Protein AF-0000000083428724 (afdb_homodimer)

Sequence (602 aa):
MYPLFVTLRSEDKIICGLEPEMQWGQGLEGDYFSLVTHVRALIEKGLTNVMLFGVIEEKDACGCMADDWASPVIACTKVLREALPDLMVACDVCMCEYTDNGHCGILRDVDGEQIIDNARTLDRLCSIAIAYAKAGAHMLCPSDMMDNRIGAIRKTLNENSFEHVSIMAYTSKKASVMYAPFRDAVESTFQGDRKRYQHPVGSTSHAALAFERDVQQGADSIIVKPSLFYSDIVASFAAKKTVPVVCYLVSGEYKMIKDYGESTNSLDAVVREAHLSLLRAGASVLITYFTPYILDHCAKWMYPLFVTLRSEDKIICGLEPEMQWGQGLEGDYFSLVTHVRALIEKGLTNVMLFGVIEEKDACGCMADDWASPVIACTKVLREALPDLMVACDVCMCEYTDNGHCGILRDVDGEQIIDNARTLDRLCSIAIAYAKAGAHMLCPSDMMDNRIGAIRKTLNENSFEHVSIMAYTSKKASVMYAPFRDAVESTFQGDRKRYQHPVGSTSHAALAFERDVQQGADSIIVKPSLFYSDIVASFAAKKTVPVVCYLVSGEYKMIKDYGESTNSLDAVVREAHLSLLRAGASVLITYFTPYILDHCAKW

Foldseek 3Di:
DEEAEEEQAQDWADQPLLPPGIHQYCHPVRLSVVVLVVVVVLVVLPAAEYEYDYAYDAAALLLVLLLPCSTRLLSNLLNCCVSPVRHAYEYEQFRQLHHLQSDRAHWDDDPNDTDHDLVRRLVSSLSSLVSNVVSPHQEYEHQFQGPLSLLSNCVSCVVVPNNRRAYEYQLAAEFDPLQVSVCSNNVGNHDDTDPVRHHHPPDLVSSVVSLVSNVVSHHQEYEHPADQVPLVSLLVSQVVVRHAYEHENHSSNSSVLVVVCVVVVNNVPSVVVSVVSNVVSRHPYYYYNCSSVCSVCVVVD/DEEAEEEQAQDWADQPLLPPGIHQYCHPVRLSVVVLVVVVVLVVLPAAEYEYDYAYDAAALLLVLLLPCSTRLLSNLLNCCVSPVRHAYEYEQFRQLHHLQSDRAHWDDDPNDTDHDLVRRLVSSLSSLVSNVVSPHQEYEHQFQGPLSLLSNCVSCVVVPNNRRAYAYQLAAEFDPLQVSVCSNNVGNHDDTDPVRHHHPPDLVSSVVSLVSNVVSHHQEYEHPADQSPLVSLLVSQVVVRHAYEHENHSSNSSVLVVVCVVVVNNVPSVVVSVVSNVVSRHPYYYYNCSSVCSVCVVVD

Nearest PDB structures (foldseek):
  1b4e-assembly1_A  TM=9.460E-01  e=1.664E-28  Escherichia coli
  1i8j-assembly1_A  TM=9.456E-01  e=1.192E-27  Escherichia coli
  1gzg-assembly1_A  TM=9.498E-01  e=6.859E-27  Pseudomonas aeruginosa
  1w5m-assembly1_A  TM=9.481E-01  e=1.645E-26  Pseudomonas aeruginosa PAO1
  2c13-assembly1_A  TM=9.393E-01  e=6.458E-26  Pseudomonas aeruginosa

Secondary structure (DSSP, 8-state):
-EEEEEESSSS-EE-TTSTT-EEE--TTTTS-HHHHHHHHHHHHTT--EEEEEEE-S--BTT-GGGS-TT-HHHHHHHHHHHH-TTSEEEEEE-STTTBSS--SS-EEEETTEEEE-HHHHHHHHHHHHHHHHHHT-SEEEE-S--TTHHHHHHHHHHHTT-TTSEEEEEEEEB--GGGHHHHHHTT----S--TTTSBPTT-SHHHHHHHHHHHHTT-SEEEEES-GGGHHHHHHHHTT-SS-EEEEE-HHHHHHHHHHHHHTT-HHHHHHHHHHHHHHHT-SEEEETTHHHHHHHGGG-/-EEEEEESSSS-EE-TTSTT-EEE--TTTTS-HHHHHHHHHHHHTT--EEEEEEE-S--BTT-GGGS-TT-HHHHHHHHHHHH-TTSEEEEEE-STTTBSS--SS-EEEETTEEEE-HHHHHHHHHHHHHHHHHHT-SEEEE-S--TTHHHHHHHHHHHTT-TTSEEEEEEEEB--GGGHHHHHHTT----S--TTTSBPTT-SHHHHHHHHHHHHTT-SEEEEES-GGGHHHHHHHHTT-SS-EEEEE-HHHHHHHHHHHHHTT-HHHHHHHHHHHHHHHT-SEEEETTHHHHHHHGGG-

Radius of gyration: 26.53 Å; Cα contacts (8 Å, |Δi|>4): 1318; chains: 2; bounding box: 59×79×64 Å

Structure (mmCIF, N/CA/C/O backbone):
data_AF-0000000083428724-model_v1
#
loop_
_entity.id
_entity.type
_entity.pdbx_description
1 polymer 'Delta-aminolevulinic acid dehydratase'
#
loop_
_atom_site.group_PDB
_atom_site.id
_atom_site.type_symbol
_atom_site.label_atom_id
_atom_site.label_alt_id
_atom_site.label_comp_id
_atom_site.label_asym_id
_atom_site.label_entity_id
_atom_site.label_seq_id
_atom_site.pdbx_PDB_ins_code
_atom_site.Cartn_x
_atom_site.Cartn_y
_atom_site.Cartn_z
_atom_site.occupancy
_atom_site.B_iso_or_equiv
_atom_site.auth_seq_id
_atom_site.auth_comp_id
_atom_site.auth_asym_id
_atom_site.auth_atom_id
_atom_site.pdbx_PDB_model_num
ATOM 1 N N . MET A 1 1 ? 11.93 -12.844 -8.086 1 98.25 1 MET A N 1
ATOM 2 C CA . MET A 1 1 ? 11.25 -13.828 -8.914 1 98.25 1 MET A CA 1
ATOM 3 C C . MET A 1 1 ? 10.367 -13.148 -9.953 1 98.25 1 MET A C 1
ATOM 5 O O . MET A 1 1 ? 9.586 -12.258 -9.617 1 98.25 1 MET A O 1
ATOM 9 N N . TYR A 1 2 ? 10.602 -13.539 -11.156 1 98.81 2 TYR A N 1
ATOM 10 C CA . TYR A 1 2 ? 9.922 -12.914 -12.289 1 98.81 2 TYR A CA 1
ATOM 11 C C . TYR A 1 2 ? 8.727 -13.75 -12.734 1 98.81 2 TYR A C 1
ATOM 13 O O . TYR A 1 2 ? 8.891 -14.875 -13.211 1 98.81 2 TYR A O 1
ATOM 21 N N . PRO A 1 3 ? 7.492 -13.211 -12.609 1 98.62 3 PRO A N 1
ATOM 22 C CA . PRO A 1 3 ? 6.332 -13.93 -13.141 1 98.62 3 PRO A CA 1
ATOM 23 C C . PRO A 1 3 ? 6.25 -13.883 -14.664 1 98.62 3 PRO A C 1
ATOM 25 O O . PRO A 1 3 ? 6.41 -12.812 -15.258 1 98.62 3 PRO A O 1
ATOM 28 N N . LEU A 1 4 ? 5.953 -15.008 -15.234 1 98.75 4 LEU A N 1
ATOM 29 C CA . LEU A 1 4 ? 5.91 -15.109 -16.688 1 98.75 4 LEU A CA 1
ATOM 30 C C . LEU A 1 4 ? 4.645 -15.82 -17.141 1 98.75 4 LEU A C 1
ATOM 32 O O . LEU A 1 4 ? 4.254 -16.844 -16.578 1 98.75 4 LEU A O 1
ATOM 36 N N . PHE A 1 5 ? 4.043 -15.273 -18.203 1 98.69 5 PHE A N 1
ATOM 37 C CA . PHE A 1 5 ? 2.881 -15.891 -18.844 1 98.69 5 PHE A CA 1
ATOM 38 C C . PHE A 1 5 ? 3.285 -16.641 -20.094 1 98.69 5 PHE A C 1
ATOM 40 O O . PHE A 1 5 ? 3.871 -16.062 -21.016 1 98.69 5 PHE A O 1
ATOM 47 N N . VAL A 1 6 ? 2.916 -17.891 -20.109 1 98.69 6 VAL A N 1
ATOM 48 C CA . VAL A 1 6 ? 3.346 -18.688 -21.25 1 98.69 6 VAL A CA 1
ATOM 49 C C . VAL A 1 6 ? 2.131 -19.328 -21.938 1 98.69 6 VAL A C 1
ATOM 51 O O . VAL A 1 6 ? 1.173 -19.719 -21.266 1 98.69 6 VAL A O 1
ATOM 54 N N . THR A 1 7 ? 2.172 -19.422 -23.234 1 98.12 7 THR A N 1
ATOM 55 C CA . THR A 1 7 ? 1.042 -19.922 -24 1 98.12 7 THR A CA 1
ATOM 56 C C . THR A 1 7 ? 1.517 -20.891 -25.094 1 98.12 7 THR A C 1
ATOM 58 O O . THR A 1 7 ? 2.719 -21.031 -25.328 1 98.12 7 THR A O 1
ATOM 61 N N . LEU A 1 8 ? 0.558 -21.594 -25.688 1 96.25 8 LEU A N 1
ATOM 62 C CA . LEU A 1 8 ? 0.852 -22.531 -26.766 1 96.25 8 LEU A CA 1
ATOM 63 C C . LEU A 1 8 ? 0.781 -21.844 -28.109 1 96.25 8 LEU A C 1
ATOM 65 O O . LEU A 1 8 ? 1.154 -22.422 -29.141 1 96.25 8 LEU A O 1
ATOM 69 N N . ARG A 1 9 ? 0.386 -20.562 -28.062 1 96.88 9 ARG A N 1
ATOM 70 C CA . ARG A 1 9 ? 0.375 -19.812 -29.312 1 96.88 9 ARG A CA 1
ATOM 71 C C . ARG A 1 9 ? 1.792 -19.609 -29.844 1 96.88 9 ARG A C 1
ATOM 73 O O . ARG A 1 9 ? 2.752 -19.609 -29.078 1 96.88 9 ARG A O 1
ATOM 80 N N . SER A 1 10 ? 1.843 -19.469 -31.156 1 97 10 SER A N 1
ATOM 81 C CA . SER A 1 10 ? 3.164 -19.328 -31.766 1 97 10 SER A CA 1
ATOM 82 C C . SER A 1 10 ? 3.742 -17.938 -31.484 1 97 10 SER A C 1
ATOM 84 O O . SER A 1 10 ? 4.953 -17.797 -31.312 1 97 10 SER A O 1
ATOM 86 N N . GLU A 1 11 ? 2.934 -16.969 -31.391 1 97.31 11 GLU A N 1
ATOM 87 C CA . GLU A 1 11 ? 3.398 -15.594 -31.297 1 97.31 11 GLU A CA 1
ATOM 88 C C . GLU A 1 11 ? 3.27 -15.062 -29.875 1 97.31 11 GLU A C 1
ATOM 90 O O . GLU A 1 11 ? 2.375 -15.469 -29.141 1 97.31 11 GLU A O 1
ATOM 95 N N . ASP A 1 12 ? 4.195 -14.18 -29.578 1 97.81 12 ASP A N 1
ATOM 96 C CA . ASP A 1 12 ? 4.055 -13.398 -28.344 1 97.81 12 ASP A CA 1
ATOM 97 C C . ASP A 1 12 ? 2.885 -12.422 -28.453 1 97.81 12 ASP A C 1
ATOM 99 O O . ASP A 1 12 ? 2.533 -11.984 -29.547 1 97.81 12 ASP A O 1
ATOM 103 N N . LYS A 1 13 ? 2.262 -12.172 -27.375 1 97.25 13 LYS A N 1
ATOM 104 C CA . LYS A 1 13 ? 1.16 -11.211 -27.328 1 97.25 13 LYS A CA 1
ATOM 105 C C . LYS A 1 13 ? 1.319 -10.242 -26.172 1 97.25 13 LYS A C 1
ATOM 107 O O . LYS A 1 13 ? 1.55 -10.664 -25.031 1 97.25 13 LYS A O 1
ATOM 112 N N . ILE A 1 14 ? 1.17 -8.984 -26.422 1 95.19 14 ILE A N 1
ATOM 113 C CA . ILE A 1 14 ? 1.248 -7.953 -25.391 1 95.19 14 ILE A CA 1
ATOM 114 C C . ILE A 1 14 ? 0.062 -8.086 -24.438 1 95.19 14 ILE A C 1
ATOM 116 O O . ILE A 1 14 ? -1.062 -8.352 -24.875 1 95.19 14 ILE A O 1
ATOM 120 N N . ILE A 1 15 ? 0.361 -7.965 -23.141 1 95.38 15 ILE A N 1
ATOM 121 C CA . ILE A 1 15 ? -0.711 -7.906 -22.156 1 95.38 15 ILE A CA 1
ATOM 122 C C . ILE A 1 15 ? -1.089 -6.449 -21.891 1 95.38 15 ILE A C 1
ATOM 124 O O . ILE A 1 15 ? -0.363 -5.727 -21.203 1 95.38 15 ILE A O 1
ATOM 128 N N . CYS A 1 16 ? -2.215 -6.066 -22.344 1 90 16 CYS A N 1
ATOM 129 C CA . CYS A 1 16 ? -2.641 -4.676 -22.219 1 90 16 CYS A CA 1
ATOM 130 C C . CYS A 1 16 ? -2.744 -4.273 -20.75 1 90 16 CYS A C 1
ATOM 132 O O . CYS A 1 16 ? -3.379 -4.969 -19.953 1 90 16 CYS A O 1
ATOM 134 N N . GLY A 1 17 ? -2.039 -3.203 -20.391 1 87.38 17 GLY A N 1
ATOM 135 C CA . GLY A 1 17 ? -2.104 -2.699 -19.031 1 87.38 17 GLY A CA 1
ATOM 136 C C . GLY A 1 17 ? -0.962 -3.188 -18.156 1 87.38 17 GLY A C 1
ATOM 137 O O . GLY A 1 17 ? -0.739 -2.66 -17.062 1 87.38 17 GLY A O 1
ATOM 138 N N . LEU A 1 18 ? -0.282 -4.176 -18.688 1 93.38 18 LEU A N 1
ATOM 139 C CA . LEU A 1 18 ? 0.855 -4.703 -17.938 1 93.38 18 LEU A CA 1
ATOM 140 C C . LEU A 1 18 ? 2.137 -4.598 -18.75 1 93.38 18 LEU A C 1
ATOM 142 O O . LEU A 1 18 ? 3.105 -5.316 -18.5 1 93.38 18 LEU A O 1
ATOM 146 N N . GLU A 1 19 ? 2.068 -3.686 -19.688 1 92.75 19 GLU A N 1
ATOM 147 C CA . GLU A 1 19 ? 3.271 -3.5 -20.484 1 92.75 19 GLU A CA 1
ATOM 148 C C . GLU A 1 19 ? 4.484 -3.203 -19.609 1 92.75 19 GLU A C 1
ATOM 150 O O . GLU A 1 19 ? 4.391 -2.436 -18.656 1 92.75 19 GLU A O 1
ATOM 155 N N . PRO A 1 20 ? 5.543 -3.859 -19.953 1 94.5 20 PRO A N 1
ATOM 156 C CA . PRO A 1 20 ? 5.914 -4.57 -21.188 1 94.5 20 PRO A CA 1
ATOM 157 C C . PRO A 1 20 ? 5.691 -6.078 -21.078 1 94.5 20 PRO A C 1
ATOM 159 O O . PRO A 1 20 ? 6.191 -6.84 -21.906 1 94.5 20 PRO A O 1
ATOM 162 N N . GLU A 1 21 ? 4.953 -6.551 -20.094 1 95.75 21 GLU A N 1
ATOM 163 C CA . GLU A 1 21 ? 4.711 -7.98 -19.922 1 95.75 21 GLU A CA 1
ATOM 164 C C . GLU A 1 21 ? 3.994 -8.57 -21.125 1 95.75 21 GLU A C 1
ATOM 166 O O . GLU A 1 21 ? 3.199 -7.887 -21.781 1 95.75 21 GLU A O 1
ATOM 171 N N . MET A 1 22 ? 4.312 -9.859 -21.422 1 96.38 22 MET A N 1
ATOM 172 C CA . MET A 1 22 ? 3.787 -10.555 -22.578 1 96.38 22 MET A CA 1
ATOM 173 C C . MET A 1 22 ? 3.285 -11.945 -22.203 1 96.38 22 MET A C 1
ATOM 175 O O . MET A 1 22 ? 3.711 -12.508 -21.203 1 96.38 22 MET A O 1
ATOM 179 N N . GLN A 1 23 ? 2.344 -12.344 -23 1 98.25 23 GLN A N 1
ATOM 180 C CA . GLN A 1 23 ? 2.176 -13.789 -23.125 1 98.25 23 GLN A CA 1
ATOM 181 C C . GLN A 1 23 ? 3.205 -14.375 -24.094 1 98.25 23 GLN A C 1
ATOM 183 O O . GLN A 1 23 ? 3.158 -14.117 -25.297 1 98.25 23 GLN A O 1
ATOM 188 N N . TRP A 1 24 ? 4.055 -15.141 -23.547 1 98.56 24 TRP A N 1
ATOM 189 C CA . TRP A 1 24 ? 5.156 -15.648 -24.344 1 98.56 24 TRP A CA 1
ATOM 190 C C . TRP A 1 24 ? 4.723 -16.875 -25.156 1 98.56 24 TRP A C 1
ATOM 192 O O . TRP A 1 24 ? 4.297 -17.875 -24.578 1 98.56 24 TRP A O 1
ATOM 202 N N . GLY A 1 25 ? 4.93 -16.797 -26.422 1 98.25 25 GLY A N 1
ATOM 203 C CA . GLY A 1 25 ? 4.539 -17.875 -27.312 1 98.25 25 GLY A CA 1
ATOM 204 C C . GLY A 1 25 ? 5.605 -18.938 -27.469 1 98.25 25 GLY A C 1
ATOM 205 O O . GLY A 1 25 ? 6.797 -18.656 -27.328 1 98.25 25 GLY A O 1
ATOM 206 N N . GLN A 1 26 ? 5.176 -20.094 -27.828 1 97.5 26 GLN A N 1
ATOM 207 C CA . GLN A 1 26 ? 6.105 -21.219 -27.938 1 97.5 26 GLN A CA 1
ATOM 208 C C . GLN A 1 26 ? 6.906 -21.156 -29.234 1 97.5 26 GLN A C 1
ATOM 210 O O . GLN A 1 26 ? 7.898 -21.859 -29.406 1 97.5 26 GLN A O 1
ATOM 215 N N . GLY A 1 27 ? 6.562 -20.25 -30.141 1 96.19 27 GLY A N 1
ATOM 216 C CA . GLY A 1 27 ? 7.215 -20.188 -31.438 1 96.19 27 GLY A CA 1
ATOM 217 C C . GLY A 1 27 ? 6.805 -21.328 -32.344 1 96.19 27 GLY A C 1
ATOM 218 O O . GLY A 1 27 ? 5.984 -22.172 -31.984 1 96.19 27 GLY A O 1
ATOM 219 N N . LEU A 1 28 ? 7.422 -21.328 -33.531 1 94.69 28 LEU A N 1
ATOM 220 C CA . LEU A 1 28 ? 7.109 -22.344 -34.531 1 94.69 28 LEU A CA 1
ATOM 221 C C . LEU A 1 28 ? 7.754 -23.688 -34.156 1 94.69 28 LEU A C 1
ATOM 223 O O . LEU A 1 28 ? 7.215 -24.75 -34.469 1 94.69 28 LEU A O 1
ATOM 227 N N . GLU A 1 29 ? 8.812 -23.641 -33.406 1 95.12 29 GLU A N 1
ATOM 228 C CA . GLU A 1 29 ? 9.586 -24.844 -33.125 1 95.12 29 GLU A CA 1
ATOM 229 C C . GLU A 1 29 ? 9.289 -25.344 -31.703 1 95.12 29 GLU A C 1
ATOM 231 O O . GLU A 1 29 ? 9.812 -26.375 -31.281 1 95.12 29 GLU A O 1
ATOM 236 N N . GLY A 1 30 ? 8.516 -24.641 -30.953 1 96.19 30 GLY A N 1
ATOM 237 C CA . GLY A 1 30 ? 8.156 -25.062 -29.609 1 96.19 30 GLY A CA 1
ATOM 238 C C . GLY A 1 30 ? 9.273 -24.828 -28.609 1 96.19 30 GLY A C 1
ATOM 239 O O . GLY A 1 30 ? 9.32 -25.484 -27.562 1 96.19 30 GLY A O 1
ATOM 240 N N . ASP A 1 31 ? 10.141 -23.891 -28.859 1 97.5 31 ASP A N 1
ATOM 241 C CA . ASP A 1 31 ? 11.328 -23.719 -28.031 1 97.5 31 ASP A CA 1
ATOM 242 C C . ASP A 1 31 ? 11.234 -22.438 -27.203 1 97.5 31 ASP A C 1
ATOM 244 O O . ASP A 1 31 ? 12.172 -22.094 -26.469 1 97.5 31 ASP A O 1
ATOM 248 N N . TYR A 1 32 ? 10.078 -21.766 -27.312 1 98.44 32 TYR A N 1
ATOM 249 C CA . TYR A 1 32 ? 9.906 -20.516 -26.578 1 98.44 32 TYR A CA 1
ATOM 250 C C . TYR A 1 32 ? 11.117 -19.609 -26.766 1 98.44 32 TYR A C 1
ATOM 252 O O . TYR A 1 32 ? 11.633 -19.047 -25.797 1 98.44 32 TYR A O 1
ATOM 260 N N . PHE A 1 33 ? 11.523 -19.438 -27.953 1 98.44 33 PHE A N 1
ATOM 261 C CA . PHE A 1 33 ? 12.781 -18.766 -28.281 1 98.44 33 PHE A CA 1
ATOM 262 C C . PHE A 1 33 ? 12.797 -17.344 -27.734 1 98.44 33 PHE A C 1
ATOM 264 O O . PHE A 1 33 ? 13.789 -16.922 -27.125 1 98.44 33 PHE A O 1
ATOM 271 N N . SER A 1 34 ? 11.766 -16.562 -27.953 1 98.31 34 SER A N 1
ATOM 272 C CA . SER A 1 34 ? 11.727 -15.188 -27.5 1 98.31 34 SER A CA 1
ATOM 273 C C . SER A 1 34 ? 11.82 -15.102 -25.984 1 98.31 34 SER A C 1
ATOM 275 O O . SER A 1 34 ? 12.523 -14.242 -25.438 1 98.31 34 SER A O 1
ATOM 277 N N . LEU A 1 35 ? 11.117 -15.992 -25.281 1 98.75 35 LEU A N 1
ATOM 278 C CA . LEU A 1 35 ? 11.156 -16.016 -23.828 1 98.75 35 LEU A CA 1
ATOM 279 C C . LEU A 1 35 ? 12.547 -16.391 -23.328 1 98.75 35 LEU A C 1
ATOM 281 O O . LEU A 1 35 ? 13.086 -15.742 -22.438 1 98.75 35 LEU A O 1
ATOM 285 N N . VAL A 1 36 ? 13.117 -17.438 -23.891 1 98.81 36 VAL A N 1
ATOM 286 C CA . VAL A 1 36 ? 14.438 -17.891 -23.484 1 98.81 36 VAL A CA 1
ATOM 287 C C . VAL A 1 36 ? 15.461 -16.781 -23.656 1 98.81 36 VAL A C 1
ATOM 289 O O . VAL A 1 36 ? 16.297 -16.547 -22.781 1 98.81 36 VAL A O 1
ATOM 292 N N . THR A 1 37 ? 15.383 -16.078 -24.781 1 98.69 37 THR A N 1
ATOM 293 C CA . THR A 1 37 ? 16.281 -14.969 -25.062 1 98.69 37 THR A CA 1
ATOM 294 C C . THR A 1 37 ? 16.125 -13.867 -24.016 1 98.69 37 THR A C 1
ATOM 296 O O . THR A 1 37 ? 17.109 -13.352 -23.5 1 98.69 37 THR A O 1
ATOM 299 N N . HIS A 1 38 ? 14.93 -13.578 -23.703 1 98.62 38 HIS A N 1
ATOM 300 C CA . HIS A 1 38 ? 14.617 -12.523 -22.734 1 98.62 38 HIS A CA 1
ATOM 301 C C . HIS A 1 38 ? 15.125 -12.883 -21.344 1 98.62 38 HIS A C 1
ATOM 303 O O . HIS A 1 38 ? 15.789 -12.07 -20.703 1 98.62 38 HIS A O 1
ATOM 309 N N . VAL A 1 39 ? 14.859 -14.07 -20.906 1 98.81 39 VAL A N 1
ATOM 310 C CA . VAL A 1 39 ? 15.227 -14.516 -19.562 1 98.81 39 VAL A CA 1
ATOM 311 C C . VAL A 1 39 ? 16.75 -14.641 -19.453 1 98.81 39 VAL A C 1
ATOM 313 O O . VAL A 1 39 ? 17.328 -14.305 -18.422 1 98.81 39 VAL A O 1
ATOM 316 N N . ARG A 1 40 ? 17.375 -15.133 -20.531 1 98.69 40 ARG A N 1
ATOM 317 C CA . ARG A 1 40 ? 18.844 -15.227 -20.531 1 98.69 40 ARG A CA 1
ATOM 318 C C . ARG A 1 40 ? 19.469 -13.867 -20.281 1 98.69 40 ARG A C 1
ATOM 320 O O . ARG A 1 40 ? 20.422 -13.758 -19.516 1 98.69 40 ARG A O 1
ATOM 327 N N . ALA A 1 41 ? 18.969 -12.875 -20.953 1 98.38 41 ALA A N 1
ATOM 328 C CA . ALA A 1 41 ? 19.484 -11.523 -20.766 1 98.38 41 ALA A CA 1
ATOM 329 C C . ALA A 1 41 ? 19.297 -11.062 -19.328 1 98.38 41 ALA A C 1
ATOM 331 O O . ALA A 1 41 ? 20.156 -10.367 -18.766 1 98.38 41 ALA A O 1
ATOM 332 N N . LEU A 1 42 ? 18.219 -11.406 -18.703 1 98.5 42 LEU A N 1
ATOM 333 C CA . LEU A 1 42 ? 17.938 -11 -17.328 1 98.5 42 LEU A CA 1
ATOM 334 C C . LEU A 1 42 ? 18.797 -11.766 -16.328 1 98.5 42 LEU A C 1
ATOM 336 O O . LEU A 1 42 ? 19.172 -11.234 -15.281 1 98.5 42 LEU A O 1
ATOM 340 N N . ILE A 1 43 ? 19.109 -13.031 -16.656 1 98.5 43 ILE A N 1
ATOM 341 C CA . ILE A 1 43 ? 20.016 -13.82 -15.82 1 98.5 43 ILE A CA 1
ATOM 342 C C . ILE A 1 43 ? 21.359 -13.117 -15.727 1 98.5 43 ILE A C 1
ATOM 344 O O . ILE A 1 43 ? 21.969 -13.055 -14.648 1 98.5 43 ILE A O 1
ATOM 348 N N . GLU A 1 44 ? 21.797 -12.531 -16.828 1 97.62 44 GLU A N 1
ATOM 349 C CA . GLU A 1 44 ? 23.062 -11.797 -16.828 1 97.62 44 GLU A CA 1
ATOM 350 C C . GLU A 1 44 ? 23 -10.586 -15.906 1 97.62 44 GLU A C 1
ATOM 352 O O . GLU A 1 44 ? 24.031 -10.133 -15.398 1 97.62 44 GLU A O 1
ATOM 357 N N . LYS A 1 45 ? 21.812 -10.172 -15.68 1 97.31 45 LYS A N 1
ATOM 358 C CA . LYS A 1 45 ? 21.625 -9.008 -14.82 1 97.31 45 LYS A CA 1
ATOM 359 C C . LYS A 1 45 ? 21.344 -9.422 -13.383 1 97.31 45 LYS A C 1
ATOM 361 O O . LYS A 1 45 ? 21.172 -8.57 -12.5 1 97.31 45 LYS A O 1
ATOM 366 N N . GLY A 1 46 ? 21.156 -10.75 -13.141 1 97.06 46 GLY A N 1
ATOM 367 C CA . GLY A 1 46 ? 21.047 -11.203 -11.766 1 97.06 46 GLY A CA 1
ATOM 368 C C . GLY A 1 46 ? 19.781 -11.977 -11.484 1 97.06 46 GLY A C 1
ATOM 369 O O . GLY A 1 46 ? 19.547 -12.406 -10.352 1 97.06 46 GLY A O 1
ATOM 370 N N . LEU A 1 47 ? 18.938 -12.188 -12.516 1 98.25 47 LEU A N 1
ATOM 371 C CA . LEU A 1 47 ? 17.734 -12.984 -12.312 1 98.25 47 LEU A CA 1
ATOM 372 C C . LEU A 1 47 ? 18.094 -14.422 -11.969 1 98.25 47 LEU A C 1
ATOM 374 O O . LEU A 1 47 ? 18.938 -15.039 -12.633 1 98.25 47 LEU A O 1
ATOM 378 N N . THR A 1 48 ? 17.375 -14.953 -10.93 1 97.56 48 THR A N 1
ATOM 379 C CA . THR A 1 48 ? 17.719 -16.312 -10.516 1 97.56 48 THR A CA 1
ATOM 380 C C . THR A 1 48 ? 16.5 -17.219 -10.539 1 97.56 48 THR A C 1
ATOM 382 O O . THR A 1 48 ? 16.625 -18.438 -10.5 1 97.56 48 THR A O 1
ATOM 385 N N . ASN A 1 49 ? 15.305 -16.656 -10.547 1 97.75 49 ASN A N 1
ATOM 386 C CA . ASN A 1 49 ? 14.07 -17.438 -10.414 1 97.75 49 ASN A CA 1
ATOM 387 C C . ASN A 1 49 ? 12.945 -16.844 -11.25 1 97.75 49 ASN A C 1
ATOM 389 O O . ASN A 1 49 ? 12.82 -15.625 -11.367 1 97.75 49 ASN A O 1
ATOM 393 N N . VAL A 1 50 ? 12.148 -17.75 -11.805 1 98.88 50 VAL A N 1
ATOM 394 C CA . VAL A 1 50 ? 10.93 -17.328 -12.5 1 98.88 50 VAL A CA 1
ATOM 395 C C . VAL A 1 50 ? 9.742 -18.141 -11.984 1 98.88 50 VAL A C 1
ATOM 397 O O . VAL A 1 50 ? 9.922 -19.203 -11.367 1 98.88 50 VAL A O 1
ATOM 400 N N . MET A 1 51 ? 8.586 -17.625 -12.203 1 98.88 51 MET A N 1
ATOM 401 C CA . MET A 1 51 ? 7.332 -18.344 -11.93 1 98.88 51 MET A CA 1
ATOM 402 C C . MET A 1 51 ? 6.441 -18.359 -13.164 1 98.88 51 MET A C 1
ATOM 404 O O . MET A 1 51 ? 6.133 -17.312 -13.734 1 98.88 51 MET A O 1
ATOM 408 N N . LEU A 1 52 ? 6.027 -19.5 -13.539 1 98.81 52 LEU A N 1
ATOM 409 C CA . LEU A 1 52 ? 5.289 -19.641 -14.781 1 98.81 52 LEU A CA 1
ATOM 410 C C . LEU A 1 52 ? 3.787 -19.719 -14.523 1 98.81 52 LEU A C 1
ATOM 412 O O . LEU A 1 52 ? 3.346 -20.438 -13.617 1 98.81 52 LEU A O 1
ATOM 416 N N . PHE A 1 53 ? 3.07 -19 -15.32 1 98.56 53 PHE A N 1
ATOM 417 C CA . PHE A 1 53 ? 1.616 -19.047 -15.414 1 98.56 53 PHE A CA 1
ATOM 418 C C . PHE A 1 53 ? 1.172 -19.453 -16.812 1 98.56 53 PHE A C 1
ATOM 420 O O . PHE A 1 53 ? 1.671 -18.922 -17.812 1 98.56 53 PHE A O 1
ATOM 427 N N . GLY A 1 54 ? 0.217 -20.312 -16.891 1 97.81 54 GLY A N 1
ATOM 428 C CA . GLY A 1 54 ? -0.265 -20.75 -18.188 1 97.81 54 GLY A CA 1
ATOM 429 C C . GLY A 1 54 ? -1.417 -19.922 -18.719 1 97.81 54 GLY A C 1
ATOM 430 O O . GLY A 1 54 ? -2.285 -19.5 -17.953 1 97.81 54 GLY A O 1
ATOM 431 N N . VAL A 1 55 ? -1.394 -19.703 -19.969 1 97.25 55 VAL A N 1
ATOM 432 C CA . VAL A 1 55 ? -2.494 -19.078 -20.703 1 97.25 55 VAL A CA 1
ATOM 433 C C . VAL A 1 55 ? -2.988 -20.016 -21.797 1 97.25 55 VAL A C 1
ATOM 435 O O . VAL A 1 55 ? -2.232 -20.359 -22.703 1 97.25 55 VAL A O 1
ATOM 438 N N . ILE A 1 56 ? -4.215 -20.391 -21.688 1 96.38 56 ILE A N 1
ATOM 439 C CA . ILE A 1 56 ? -4.715 -21.344 -22.672 1 96.38 56 ILE A CA 1
ATOM 440 C C . ILE A 1 56 ? -6.066 -20.875 -23.203 1 96.38 56 ILE A C 1
ATOM 442 O O . ILE A 1 56 ? -6.742 -20.047 -22.562 1 96.38 56 ILE A O 1
ATOM 446 N N . GLU A 1 57 ? -6.469 -21.422 -24.312 1 91.94 57 GLU A N 1
ATOM 447 C CA . GLU A 1 57 ? -7.758 -21.094 -24.922 1 91.94 57 GLU A CA 1
ATOM 448 C C . GLU A 1 57 ? -8.82 -22.125 -24.531 1 91.94 57 GLU A C 1
ATOM 450 O O . GLU A 1 57 ? -9.945 -21.75 -24.188 1 91.94 57 GLU A O 1
ATOM 455 N N . GLU A 1 58 ? -8.461 -23.359 -24.562 1 91.69 58 GLU A N 1
ATOM 456 C CA . GLU A 1 58 ? -9.422 -24.422 -24.297 1 91.69 58 GLU A CA 1
ATOM 457 C C . GLU A 1 58 ? -9.547 -24.688 -22.797 1 91.69 58 GLU A C 1
ATOM 459 O O . GLU A 1 58 ? -8.695 -25.359 -22.203 1 91.69 58 GLU A O 1
ATOM 464 N N . LYS A 1 59 ? -10.648 -24.25 -22.25 1 95.44 59 LYS A N 1
ATOM 465 C CA . LYS A 1 59 ? -10.922 -24.406 -20.828 1 95.44 59 LYS A CA 1
ATOM 466 C C . LYS A 1 59 ? -12.125 -25.312 -20.594 1 95.44 59 LYS A C 1
ATOM 468 O O . LYS A 1 59 ? -13.008 -25.406 -21.438 1 95.44 59 LYS A O 1
ATOM 473 N N . ASP A 1 60 ? -12.078 -26.031 -19.5 1 96.25 60 ASP A N 1
ATOM 474 C CA . ASP A 1 60 ? -13.203 -26.891 -19.141 1 96.25 60 ASP A CA 1
ATOM 475 C C . ASP A 1 60 ? -13.43 -26.891 -17.625 1 96.25 60 ASP A C 1
ATOM 477 O O . ASP A 1 60 ? -12.688 -26.25 -16.875 1 96.25 60 ASP A O 1
ATOM 481 N N . ALA A 1 61 ? -14.383 -27.609 -17.156 1 94.62 61 ALA A N 1
ATOM 482 C CA . ALA A 1 61 ? -14.836 -27.531 -15.766 1 94.62 61 ALA A CA 1
ATOM 483 C C . ALA A 1 61 ? -13.797 -28.125 -14.82 1 94.62 61 ALA A C 1
ATOM 485 O O . ALA A 1 61 ? -13.727 -27.734 -13.648 1 94.62 61 ALA A O 1
ATOM 486 N N . CYS A 1 62 ? -12.945 -28.953 -15.328 1 95.25 62 CYS A N 1
ATOM 487 C CA . CYS A 1 62 ? -11.984 -29.641 -14.461 1 95.25 62 CYS A CA 1
ATOM 488 C C . CYS A 1 62 ? -10.578 -29.078 -14.664 1 95.25 62 CYS A C 1
ATOM 490 O O . CYS A 1 62 ? -9.641 -29.5 -13.992 1 95.25 62 CYS A O 1
ATOM 492 N N . GLY A 1 63 ? -10.453 -28.141 -15.57 1 96.38 63 GLY A N 1
ATOM 493 C CA . GLY A 1 63 ? -9.125 -27.594 -15.836 1 96.38 63 GLY A CA 1
ATOM 494 C C . GLY A 1 63 ? -8.148 -28.641 -16.328 1 96.38 63 GLY A C 1
ATOM 495 O O . GLY A 1 63 ? -6.988 -28.672 -15.898 1 96.38 63 GLY A O 1
ATOM 496 N N . CYS A 1 64 ? -8.531 -29.484 -17.234 1 96.19 64 CYS A N 1
ATOM 497 C CA . CYS A 1 64 ? -7.789 -30.672 -17.641 1 96.19 64 CYS A CA 1
ATOM 498 C C . CYS A 1 64 ? -6.473 -30.297 -18.297 1 96.19 64 CYS A C 1
ATOM 500 O O . CYS A 1 64 ? -5.488 -31.016 -18.188 1 96.19 64 CYS A O 1
ATOM 502 N N . MET A 1 65 ? -6.434 -29.156 -18.906 1 96.44 65 MET A N 1
ATOM 503 C CA . MET A 1 65 ? -5.227 -28.75 -19.625 1 96.44 65 MET A CA 1
ATOM 504 C C . MET A 1 65 ? -4.086 -28.469 -18.656 1 96.44 65 MET A C 1
ATOM 506 O O . MET A 1 65 ? -2.924 -28.406 -19.062 1 96.44 65 MET A O 1
ATOM 510 N N . ALA A 1 66 ? -4.398 -28.234 -17.391 1 97 66 ALA A N 1
ATOM 511 C CA . ALA A 1 66 ? -3.377 -27.859 -16.422 1 97 66 ALA A CA 1
ATOM 512 C C . ALA A 1 66 ? -2.314 -28.953 -16.281 1 97 66 ALA A C 1
ATOM 514 O O . ALA A 1 66 ? -1.128 -28.641 -16.125 1 97 66 ALA A O 1
ATOM 515 N N . ASP A 1 67 ? -2.756 -30.172 -16.312 1 97.19 67 ASP A N 1
ATOM 516 C CA . ASP A 1 67 ? -1.782 -31.234 -16.125 1 97.19 67 ASP A CA 1
ATOM 517 C C . ASP A 1 67 ? -1.643 -32.062 -17.406 1 97.19 67 ASP A C 1
ATOM 519 O O . ASP A 1 67 ? -1.089 -33.156 -17.375 1 97.19 67 ASP A O 1
ATOM 523 N N . ASP A 1 68 ? -2.24 -31.578 -18.469 1 96.44 68 ASP A N 1
ATOM 524 C CA . ASP A 1 68 ? -1.965 -32.188 -19.75 1 96.44 68 ASP A CA 1
ATOM 525 C C . ASP A 1 68 ? -0.494 -32.062 -20.141 1 96.44 68 ASP A C 1
ATOM 527 O O . ASP A 1 68 ? 0.103 -31 -19.906 1 96.44 68 ASP A O 1
ATOM 531 N N . TRP A 1 69 ? 0.075 -33.062 -20.672 1 95.81 69 TRP A N 1
ATOM 532 C CA . TRP A 1 69 ? 1.496 -33 -21 1 95.81 69 TRP A CA 1
ATOM 533 C C . TRP A 1 69 ? 1.776 -31.953 -22.078 1 95.81 69 TRP A C 1
ATOM 535 O O . TRP A 1 69 ? 2.912 -31.5 -22.219 1 95.81 69 TRP A O 1
ATOM 545 N N . ALA A 1 70 ? 0.74 -31.531 -22.734 1 93.31 70 ALA A N 1
ATOM 546 C CA . ALA A 1 70 ? 0.876 -30.516 -23.781 1 93.31 70 ALA A CA 1
ATOM 547 C C . ALA A 1 70 ? 0.62 -29.125 -23.219 1 93.31 70 ALA A C 1
ATOM 549 O O . ALA A 1 70 ? 0.572 -28.141 -23.969 1 93.31 70 ALA A O 1
ATOM 550 N N . SER A 1 71 ? 0.453 -29 -21.938 1 96.12 71 SER A N 1
ATOM 551 C CA . SER A 1 71 ? 0.193 -27.703 -21.328 1 96.12 71 SER A CA 1
ATOM 552 C C . SER A 1 71 ? 1.359 -26.75 -21.562 1 96.12 71 SER A C 1
ATOM 554 O O . SER A 1 71 ? 2.516 -27.172 -21.625 1 96.12 71 SER A O 1
ATOM 556 N N . PRO A 1 72 ? 1.088 -25.469 -21.719 1 98 72 PRO A N 1
ATOM 557 C CA . PRO A 1 72 ? 2.174 -24.5 -21.938 1 98 72 PRO A CA 1
ATOM 558 C C . PRO A 1 72 ? 3.164 -24.453 -20.766 1 98 72 PRO A C 1
ATOM 560 O O . PRO A 1 72 ? 4.367 -24.281 -20.984 1 98 72 PRO A O 1
ATOM 563 N N . VAL A 1 73 ? 2.699 -24.625 -19.531 1 98.62 73 VAL A N 1
ATOM 564 C CA . VAL A 1 73 ? 3.58 -24.578 -18.359 1 98.62 73 VAL A CA 1
ATOM 565 C C . VAL A 1 73 ? 4.559 -25.75 -18.406 1 98.62 73 VAL A C 1
ATOM 567 O O . VAL A 1 73 ? 5.75 -25.578 -18.156 1 98.62 73 VAL A O 1
ATOM 570 N N . ILE A 1 74 ? 4.051 -26.953 -18.703 1 98.62 74 ILE A N 1
ATOM 571 C CA . ILE A 1 74 ? 4.902 -28.141 -18.781 1 98.62 74 ILE A CA 1
ATOM 572 C C . ILE A 1 74 ? 5.902 -27.984 -19.922 1 98.62 74 ILE A C 1
ATOM 574 O O . ILE A 1 74 ? 7.105 -28.156 -19.734 1 98.62 74 ILE A O 1
ATOM 578 N N . ALA A 1 75 ? 5.414 -27.594 -21.109 1 98.31 75 ALA A N 1
ATOM 579 C CA . ALA A 1 75 ? 6.273 -27.406 -22.281 1 98.31 75 ALA A CA 1
ATOM 580 C C . ALA A 1 75 ? 7.367 -26.391 -21.984 1 98.31 75 ALA A C 1
ATOM 582 O O . ALA A 1 75 ? 8.539 -26.625 -22.266 1 98.31 75 ALA A O 1
ATOM 583 N N . CYS A 1 76 ? 6.988 -25.297 -21.453 1 98.75 76 CYS A N 1
ATOM 584 C CA . CYS A 1 76 ? 7.93 -24.203 -21.188 1 98.75 76 CYS A CA 1
ATOM 585 C C . CYS A 1 76 ? 8.922 -24.594 -20.094 1 98.75 76 CYS A C 1
ATOM 587 O O . CYS A 1 76 ? 10.102 -24.234 -20.172 1 98.75 76 CYS A O 1
ATOM 589 N N . THR A 1 77 ? 8.461 -25.281 -19.062 1 98.81 77 THR A N 1
ATOM 590 C CA . THR A 1 77 ? 9.344 -25.75 -18 1 98.81 77 THR A CA 1
ATOM 591 C C . THR A 1 77 ? 10.469 -26.609 -18.578 1 98.81 77 THR A C 1
ATOM 593 O O . THR A 1 77 ? 11.641 -26.391 -18.266 1 98.81 77 THR A O 1
ATOM 596 N N . LYS A 1 78 ? 10.109 -27.516 -19.406 1 98.62 78 LYS A N 1
ATOM 597 C CA . LYS A 1 78 ? 11.102 -28.391 -20.016 1 98.62 78 LYS A CA 1
ATOM 598 C C . LYS A 1 78 ? 12.125 -27.594 -20.812 1 98.62 78 LYS A C 1
ATOM 600 O O . LYS A 1 78 ? 13.328 -27.828 -20.719 1 98.62 78 LYS A O 1
ATOM 605 N N . VAL A 1 79 ? 11.648 -26.656 -21.562 1 98.69 79 VAL A N 1
ATOM 606 C CA . VAL A 1 79 ? 12.508 -25.828 -22.406 1 98.69 79 VAL A CA 1
ATOM 607 C C . VAL A 1 79 ? 13.469 -25.016 -21.531 1 98.69 79 VAL A C 1
ATOM 609 O O . VAL A 1 79 ? 14.672 -24.984 -21.797 1 98.69 79 VAL A O 1
ATOM 612 N N . LEU A 1 80 ? 12.945 -24.375 -20.5 1 98.81 80 LEU A N 1
ATOM 613 C CA . LEU A 1 80 ? 13.766 -23.531 -19.641 1 98.81 80 LEU A CA 1
ATOM 614 C C . LEU A 1 80 ? 14.805 -24.375 -18.906 1 98.81 80 LEU A C 1
ATOM 616 O O . LEU A 1 80 ? 15.961 -23.953 -18.766 1 98.81 80 LEU A O 1
ATOM 620 N N . ARG A 1 81 ? 14.406 -25.562 -18.469 1 98.62 81 ARG A N 1
ATOM 621 C CA . ARG A 1 81 ? 15.328 -26.438 -17.75 1 98.62 81 ARG A CA 1
ATOM 622 C C . ARG A 1 81 ? 16.516 -26.828 -18.641 1 98.62 81 ARG A C 1
ATOM 624 O O . ARG A 1 81 ? 17.641 -26.953 -18.141 1 98.62 81 ARG A O 1
ATOM 631 N N . GLU A 1 82 ? 16.266 -27 -19.844 1 98.56 82 GLU A N 1
ATOM 632 C CA . GLU A 1 82 ? 17.312 -27.375 -20.781 1 98.56 82 GLU A CA 1
ATOM 633 C C . GLU A 1 82 ? 18.141 -26.172 -21.203 1 98.56 82 GLU A C 1
ATOM 635 O O . GLU A 1 82 ? 19.375 -26.234 -21.172 1 98.56 82 GLU A O 1
ATOM 640 N N . ALA A 1 83 ? 17.562 -25.094 -21.562 1 98.5 83 ALA A N 1
ATOM 641 C CA . ALA A 1 83 ? 18.219 -23.938 -22.156 1 98.5 83 ALA A CA 1
ATOM 642 C C . ALA A 1 83 ? 18.938 -23.109 -21.078 1 98.5 83 ALA A C 1
ATOM 644 O O . ALA A 1 83 ? 19.938 -22.453 -21.359 1 98.5 83 ALA A O 1
ATOM 645 N N . LEU A 1 84 ? 18.375 -23.078 -19.875 1 98.69 84 LEU A N 1
ATOM 646 C CA . LEU A 1 84 ? 18.875 -22.25 -18.781 1 98.69 84 LEU A CA 1
ATOM 647 C C . LEU A 1 84 ? 19 -23.078 -17.5 1 98.69 84 LEU A C 1
ATOM 649 O O . LEU A 1 84 ? 18.297 -22.828 -16.516 1 98.69 84 LEU A O 1
ATOM 653 N N . PRO A 1 85 ? 19.969 -23.953 -17.375 1 97.5 85 PRO A N 1
ATOM 654 C CA . PRO A 1 85 ? 20.047 -24.953 -16.312 1 97.5 85 PRO A CA 1
ATOM 655 C C . PRO A 1 85 ? 20.25 -24.344 -14.938 1 97.5 85 PRO A C 1
ATOM 657 O O . PRO A 1 85 ? 19.906 -24.953 -13.922 1 97.5 85 PRO A O 1
ATOM 660 N N . ASP A 1 86 ? 20.719 -23.094 -14.859 1 97 86 ASP A N 1
ATOM 661 C CA . ASP A 1 86 ? 20.984 -22.469 -13.562 1 97 86 ASP A CA 1
ATOM 662 C C . ASP A 1 86 ? 19.766 -21.688 -13.062 1 97 86 ASP A C 1
ATOM 664 O O . ASP A 1 86 ? 19.766 -21.188 -11.93 1 97 86 ASP A O 1
ATOM 668 N N . LEU A 1 87 ? 18.766 -21.562 -13.852 1 98.56 87 LEU A N 1
ATOM 669 C CA . LEU A 1 87 ? 17.547 -20.828 -13.508 1 98.56 87 LEU A CA 1
ATOM 670 C C . LEU A 1 87 ? 16.609 -21.688 -12.688 1 98.56 87 LEU A C 1
ATOM 672 O O . LEU A 1 87 ? 16.344 -22.844 -13.047 1 98.56 87 LEU A O 1
ATOM 676 N N . MET A 1 88 ? 16.188 -21.188 -11.547 1 98.62 88 MET A N 1
ATOM 677 C CA . MET A 1 88 ? 15.141 -21.891 -10.797 1 98.62 88 MET A CA 1
ATOM 678 C C . MET A 1 88 ? 13.766 -21.641 -11.414 1 98.62 88 MET A C 1
ATOM 680 O O . MET A 1 88 ? 13.359 -20.484 -11.586 1 98.62 88 MET A O 1
ATOM 684 N N . VAL A 1 89 ? 13.078 -22.688 -11.68 1 98.88 89 VAL A N 1
ATOM 685 C CA . VAL A 1 89 ? 11.781 -22.594 -12.336 1 98.88 89 VAL A CA 1
ATOM 686 C C . VAL A 1 89 ? 10.68 -23 -11.359 1 98.88 89 VAL A C 1
ATOM 688 O O . VAL A 1 89 ? 10.656 -24.141 -10.891 1 98.88 89 VAL A O 1
ATOM 691 N N . ALA A 1 90 ? 9.852 -22.062 -11.047 1 98.88 90 ALA A N 1
ATOM 692 C CA . ALA A 1 90 ? 8.648 -22.328 -10.25 1 98.88 90 ALA A CA 1
ATOM 693 C C . ALA A 1 90 ? 7.402 -22.328 -11.133 1 98.88 90 ALA A C 1
ATOM 695 O O . ALA A 1 90 ? 7.375 -21.672 -12.172 1 98.88 90 ALA A O 1
ATOM 696 N N . CYS A 1 91 ? 6.43 -23.047 -10.703 1 98.81 91 CYS A N 1
ATOM 697 C CA . CYS A 1 91 ? 5.18 -23.125 -11.453 1 98.81 91 CYS A CA 1
ATOM 698 C C . CYS A 1 91 ? 3.984 -22.844 -10.555 1 98.81 91 CYS A C 1
ATOM 700 O O . CYS A 1 91 ? 3.896 -23.359 -9.438 1 98.81 91 CYS A O 1
ATOM 702 N N . ASP A 1 92 ? 3.141 -22.047 -11.023 1 98.62 92 ASP A N 1
ATOM 703 C CA . ASP A 1 92 ? 1.872 -21.828 -10.336 1 98.62 92 ASP A CA 1
ATOM 704 C C . ASP A 1 92 ? 0.975 -23.062 -10.422 1 98.62 92 ASP A C 1
ATOM 706 O O . ASP A 1 92 ? 0.783 -23.625 -11.508 1 98.62 92 ASP A O 1
ATOM 710 N N . VAL A 1 93 ? 0.478 -23.469 -9.328 1 98.62 93 VAL A N 1
ATOM 711 C CA . VAL A 1 93 ? -0.445 -24.594 -9.281 1 98.62 93 VAL A CA 1
ATOM 712 C C . VAL A 1 93 ? -1.843 -24.109 -8.914 1 98.62 93 VAL A C 1
ATOM 714 O O . VAL A 1 93 ? -2.127 -23.859 -7.738 1 98.62 93 VAL A O 1
ATOM 717 N N . CYS A 1 94 ? -2.68 -24.047 -9.844 1 96.56 94 CYS A N 1
ATOM 718 C CA . CYS A 1 94 ? -4.07 -23.641 -9.664 1 96.56 94 CYS A CA 1
ATOM 719 C C . CYS A 1 94 ? -4.922 -24.078 -10.852 1 96.56 94 CYS A C 1
ATOM 721 O O . CYS A 1 94 ? -4.395 -24.516 -11.875 1 96.56 94 CYS A O 1
ATOM 723 N N . MET A 1 95 ? -6.203 -23.953 -10.711 1 95.38 95 MET A N 1
ATOM 724 C CA . MET A 1 95 ? -7.105 -24.391 -11.773 1 95.38 95 MET A CA 1
ATOM 725 C C . MET A 1 95 ? -7.691 -23.188 -12.508 1 95.38 95 MET A C 1
ATOM 727 O O . MET A 1 95 ? -8.219 -23.328 -13.617 1 95.38 95 MET A O 1
ATOM 731 N N . CYS A 1 96 ? -7.594 -22.031 -11.969 1 93.5 96 CYS A N 1
ATOM 732 C CA . CYS A 1 96 ? -8.406 -20.906 -12.422 1 93.5 96 CYS A CA 1
ATOM 733 C C . CYS A 1 96 ? -8.016 -20.484 -13.828 1 93.5 96 CYS A C 1
ATOM 735 O O . CYS A 1 96 ? -8.828 -19.922 -14.562 1 93.5 96 CYS A O 1
ATOM 737 N N . GLU A 1 97 ? -6.793 -20.703 -14.25 1 94.62 97 GLU A N 1
ATOM 738 C CA . GLU A 1 97 ? -6.355 -20.375 -15.609 1 94.62 97 GLU A CA 1
ATOM 739 C C . GLU A 1 97 ? -6.902 -21.391 -16.609 1 94.62 97 GLU A C 1
ATOM 741 O O . GLU A 1 97 ? -6.891 -21.141 -17.828 1 94.62 97 GLU A O 1
ATOM 746 N N . TYR A 1 98 ? -7.488 -22.469 -16.109 1 96.06 98 TYR A N 1
ATOM 747 C CA . TYR A 1 98 ? -7.758 -23.609 -16.984 1 96.06 98 TYR A CA 1
ATOM 748 C C . TYR A 1 98 ? -9.234 -23.984 -16.953 1 96.06 98 TYR A C 1
ATOM 750 O O . TYR A 1 98 ? -9.711 -24.734 -17.812 1 96.06 98 TYR A O 1
ATOM 758 N N . THR A 1 99 ? -9.883 -23.484 -15.938 1 95.62 99 THR A N 1
ATOM 759 C CA . THR A 1 99 ? -11.305 -23.797 -15.844 1 95.62 99 THR A CA 1
ATOM 760 C C . THR A 1 99 ? -12.125 -22.812 -16.688 1 95.62 99 THR A C 1
ATOM 762 O O . THR A 1 99 ? -11.734 -21.672 -16.875 1 95.62 99 THR A O 1
ATOM 765 N N . ASP A 1 100 ? -13.297 -23.234 -17.125 1 94.25 100 ASP A N 1
ATOM 766 C CA . ASP A 1 100 ? -14.172 -22.391 -17.922 1 94.25 100 ASP A CA 1
ATOM 767 C C . ASP A 1 100 ? -15.008 -21.469 -17.031 1 94.25 100 ASP A C 1
ATOM 769 O O . ASP A 1 100 ? -15.531 -20.453 -17.5 1 94.25 100 ASP A O 1
ATOM 773 N N . ASN A 1 101 ? -15.102 -21.734 -15.758 1 92.25 101 ASN A N 1
ATOM 774 C CA . ASN A 1 101 ? -15.828 -20.875 -14.828 1 92.25 101 ASN A CA 1
ATOM 775 C C . ASN A 1 101 ? -14.891 -19.906 -14.117 1 92.25 101 ASN A C 1
ATOM 777 O O . ASN A 1 101 ? -15.344 -18.969 -13.438 1 92.25 101 ASN A O 1
ATOM 781 N N . GLY A 1 102 ? -13.57 -20.188 -14.227 1 92 102 GLY A N 1
ATOM 782 C CA . GLY A 1 102 ? -12.586 -19.25 -13.703 1 92 102 GLY A CA 1
ATOM 783 C C . GLY A 1 102 ? -12.312 -19.438 -12.219 1 92 102 GLY A C 1
ATOM 784 O O . GLY A 1 102 ? -11.508 -18.719 -11.641 1 92 102 GLY A O 1
ATOM 785 N N . HIS A 1 103 ? -12.961 -20.406 -11.57 1 92.44 103 HIS A N 1
ATOM 786 C CA . HIS A 1 103 ? -12.734 -20.672 -10.156 1 92.44 103 HIS A CA 1
ATOM 787 C C . HIS A 1 103 ? -11.484 -21.531 -9.945 1 92.44 103 HIS A C 1
ATOM 789 O O . HIS A 1 103 ? -11.039 -22.219 -10.867 1 92.44 103 HIS A O 1
ATOM 795 N N . CYS A 1 104 ? -10.984 -21.547 -8.75 1 93.19 104 CYS A N 1
ATOM 796 C CA . CYS A 1 104 ? -9.727 -22.203 -8.422 1 93.19 104 CYS A CA 1
ATOM 797 C C . CYS A 1 104 ? -9.953 -23.672 -8.102 1 93.19 104 CYS A C 1
ATOM 799 O O . CYS A 1 104 ? -9.031 -24.375 -7.664 1 93.19 104 CYS A O 1
ATOM 801 N N . GLY A 1 105 ? -11.242 -24.141 -8.281 1 94.06 105 GLY A N 1
ATOM 802 C CA . GLY A 1 105 ? -11.523 -25.516 -7.898 1 94.06 105 GLY A CA 1
ATOM 803 C C . GLY A 1 105 ? -12.719 -26.109 -8.625 1 94.06 105 GLY A C 1
ATOM 804 O O . GLY A 1 105 ? -13.336 -25.438 -9.461 1 94.06 105 GLY A O 1
ATOM 805 N N . ILE A 1 106 ? -12.906 -27.359 -8.352 1 96.19 106 ILE A N 1
ATOM 806 C CA . ILE A 1 106 ? -14.062 -28.094 -8.883 1 96.19 106 ILE A CA 1
ATOM 807 C C . ILE A 1 106 ? -15.328 -27.656 -8.141 1 96.19 106 ILE A C 1
ATOM 809 O O . ILE A 1 106 ? -15.352 -27.625 -6.906 1 96.19 106 ILE A O 1
ATOM 813 N N . LEU A 1 107 ? -16.312 -27.328 -8.969 1 94.88 107 LEU A N 1
ATOM 814 C CA . LEU A 1 107 ? -17.562 -26.875 -8.375 1 94.88 107 LEU A CA 1
ATOM 815 C C . LEU A 1 107 ? -18.531 -28.047 -8.203 1 94.88 107 LEU A C 1
ATOM 817 O O . LEU A 1 107 ? -18.5 -29 -8.969 1 94.88 107 LEU A O 1
ATOM 821 N N . ARG A 1 108 ? -19.344 -27.922 -7.168 1 95.25 108 ARG A N 1
ATOM 822 C CA . ARG A 1 108 ? -20.484 -28.828 -6.941 1 95.25 108 ARG A CA 1
ATOM 823 C C . ARG A 1 108 ? -21.734 -28.047 -6.574 1 95.25 108 ARG A C 1
ATOM 825 O O . ARG A 1 108 ? -21.641 -26.938 -6.051 1 95.25 108 ARG A O 1
ATOM 832 N N . ASP A 1 109 ? -22.797 -28.734 -6.895 1 95.06 109 ASP A N 1
ATOM 833 C CA . ASP A 1 109 ? -24.078 -28.109 -6.578 1 95.06 109 ASP A CA 1
ATOM 834 C C . ASP A 1 109 ? -24.531 -28.469 -5.164 1 95.06 109 ASP A C 1
ATOM 836 O O . ASP A 1 109 ? -24.578 -29.641 -4.797 1 95.06 109 ASP A O 1
ATOM 840 N N . VAL A 1 110 ? -24.734 -27.484 -4.387 1 95.06 110 VAL A N 1
ATOM 841 C CA . VAL A 1 110 ? -25.328 -27.641 -3.064 1 95.06 110 VAL A CA 1
ATOM 842 C C . VAL A 1 110 ? -26.547 -26.719 -2.934 1 95.06 110 VAL A C 1
ATOM 844 O O . VAL A 1 110 ? -26.391 -25.516 -2.779 1 95.06 110 VAL A O 1
ATOM 847 N N . ASP A 1 111 ? -27.703 -27.25 -2.904 1 95.75 111 ASP A N 1
ATOM 848 C CA . ASP A 1 111 ? -28.969 -26.516 -2.764 1 95.75 111 ASP A CA 1
ATOM 849 C C . ASP A 1 111 ? -29.078 -25.422 -3.822 1 95.75 111 ASP A C 1
ATOM 851 O O . ASP A 1 111 ? -29.453 -24.281 -3.51 1 95.75 111 ASP A O 1
ATOM 855 N N . GLY A 1 112 ? -28.609 -25.703 -4.996 1 93.44 112 GLY A N 1
ATOM 856 C CA . GLY A 1 112 ? -28.75 -24.781 -6.105 1 93.44 112 GLY A CA 1
ATOM 857 C C . GLY A 1 112 ? -27.609 -23.781 -6.211 1 93.44 112 GLY A C 1
ATOM 858 O O . GLY A 1 112 ? -27.578 -22.953 -7.117 1 93.44 112 GLY A O 1
ATOM 859 N N . GLU A 1 113 ? -26.719 -23.859 -5.277 1 91.88 113 GLU A N 1
ATOM 860 C CA . GLU A 1 113 ? -25.547 -22.984 -5.305 1 91.88 113 GLU A CA 1
ATOM 861 C C . GLU A 1 113 ? -24.297 -23.75 -5.703 1 91.88 113 GLU A C 1
ATOM 863 O O . GLU A 1 113 ? -24.094 -24.891 -5.277 1 91.88 113 GLU A O 1
ATOM 868 N N . GLN A 1 114 ? -23.5 -23.094 -6.488 1 91.69 114 GLN A N 1
ATOM 869 C CA . GLN A 1 114 ? -22.219 -23.688 -6.863 1 91.69 114 GLN A CA 1
ATOM 870 C C . GLN A 1 114 ? -21.141 -23.375 -5.828 1 91.69 114 GLN A C 1
ATOM 872 O O . GLN A 1 114 ? -20.844 -22.203 -5.562 1 91.69 114 GLN A O 1
ATOM 877 N N . ILE A 1 115 ? -20.672 -24.422 -5.262 1 93.5 115 ILE A N 1
ATOM 878 C CA . ILE A 1 115 ? -19.641 -24.266 -4.246 1 93.5 115 ILE A CA 1
ATOM 879 C C . ILE A 1 115 ? -18.438 -25.141 -4.59 1 93.5 115 ILE A C 1
ATOM 881 O O . ILE A 1 115 ? -18.578 -26.141 -5.297 1 93.5 115 ILE A O 1
ATOM 885 N N . ILE A 1 116 ? -17.281 -24.812 -4.125 1 95.12 116 ILE A N 1
ATOM 886 C CA . ILE A 1 116 ? -16.062 -25.578 -4.387 1 95.12 116 ILE A CA 1
ATOM 887 C C . ILE A 1 116 ? -16.125 -26.906 -3.639 1 95.12 116 ILE A C 1
ATOM 889 O O . ILE A 1 116 ? -16.484 -26.938 -2.457 1 95.12 116 ILE A O 1
ATOM 893 N N . ASP A 1 117 ? -15.922 -27.938 -4.328 1 96.62 117 ASP A N 1
ATOM 894 C CA . ASP A 1 117 ? -15.695 -29.25 -3.742 1 96.62 117 ASP A CA 1
ATOM 895 C C . ASP A 1 117 ? -14.234 -29.422 -3.334 1 96.62 117 ASP A C 1
ATOM 897 O O . ASP A 1 117 ? -13.391 -29.766 -4.164 1 96.62 117 ASP A O 1
ATOM 901 N N . ASN A 1 118 ? -13.969 -29.234 -2.078 1 96.94 118 ASN A N 1
ATOM 902 C CA . ASN A 1 118 ? -12.594 -29.188 -1.585 1 96.94 118 ASN A CA 1
ATOM 903 C C . ASN A 1 118 ? -11.844 -30.484 -1.879 1 96.94 118 ASN A C 1
ATOM 905 O O . ASN A 1 118 ? -10.727 -30.453 -2.398 1 96.94 118 ASN A O 1
ATOM 909 N N . ALA A 1 119 ? -12.477 -31.625 -1.604 1 97.44 119 ALA A N 1
ATOM 910 C CA . ALA A 1 119 ? -11.812 -32.906 -1.751 1 97.44 119 ALA A CA 1
ATOM 911 C C . ALA A 1 119 ? -11.445 -33.188 -3.209 1 97.44 119 ALA A C 1
ATOM 913 O O . ALA A 1 119 ? -10.32 -33.594 -3.51 1 97.44 119 ALA A O 1
ATOM 914 N N . ARG A 1 120 ? -12.383 -32.969 -4.094 1 97.69 120 ARG A N 1
ATOM 915 C CA . ARG A 1 120 ? -12.117 -33.188 -5.516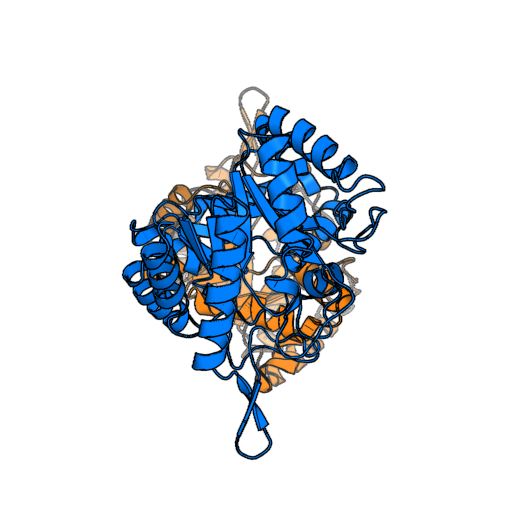 1 97.69 120 ARG A CA 1
ATOM 916 C C . ARG A 1 120 ? -11.078 -32.188 -6.039 1 97.69 120 ARG A C 1
ATOM 918 O O . ARG A 1 120 ? -10.273 -32.531 -6.906 1 97.69 120 ARG A O 1
ATOM 925 N N . THR A 1 121 ? -11.156 -31.016 -5.496 1 97.81 121 THR A N 1
ATOM 926 C CA . THR A 1 121 ? -10.188 -30 -5.902 1 97.81 121 THR A CA 1
ATOM 927 C C . THR A 1 121 ? -8.773 -30.391 -5.461 1 97.81 121 THR A C 1
ATOM 929 O O . THR A 1 121 ? -7.816 -30.234 -6.223 1 97.81 121 THR A O 1
ATOM 932 N N . LEU A 1 122 ? -8.664 -30.906 -4.246 1 98.31 122 LEU A N 1
ATOM 933 C CA . LEU A 1 122 ? -7.355 -31.344 -3.764 1 98.31 122 LEU A CA 1
ATOM 934 C C . LEU A 1 122 ? -6.773 -32.406 -4.68 1 98.31 122 LEU A C 1
ATOM 936 O O . LEU A 1 122 ? -5.582 -32.375 -4.996 1 98.31 122 LEU A O 1
ATOM 940 N N . ASP A 1 123 ? -7.609 -33.344 -5.082 1 98 123 ASP A N 1
ATOM 941 C CA . ASP A 1 123 ? -7.164 -34.375 -5.988 1 98 123 ASP A CA 1
ATOM 942 C C . ASP A 1 123 ? -6.621 -33.812 -7.289 1 98 123 ASP A C 1
ATOM 944 O O . ASP A 1 123 ? -5.57 -34.219 -7.773 1 98 123 ASP A O 1
ATOM 948 N N . ARG A 1 124 ? -7.348 -32.875 -7.801 1 98.12 124 ARG A N 1
ATOM 949 C CA . ARG A 1 124 ? -6.941 -32.219 -9.039 1 98.12 124 ARG A CA 1
ATOM 950 C C . ARG A 1 124 ? -5.625 -31.453 -8.852 1 98.12 124 ARG A C 1
ATOM 952 O O . ARG A 1 124 ? -4.73 -31.547 -9.695 1 98.12 124 ARG A O 1
ATOM 959 N N . LEU A 1 125 ? -5.516 -30.719 -7.785 1 98.5 125 LEU A N 1
ATOM 960 C CA . LEU A 1 125 ? -4.305 -29.953 -7.504 1 98.5 125 LEU A CA 1
ATOM 961 C C . LEU A 1 125 ? -3.098 -30.875 -7.375 1 98.5 125 LEU A C 1
ATOM 963 O O . LEU A 1 125 ? -2.008 -30.547 -7.852 1 98.5 125 LEU A O 1
ATOM 967 N N . CYS A 1 126 ? -3.295 -32 -6.727 1 98.69 126 CYS A N 1
ATOM 968 C CA . CYS A 1 126 ? -2.217 -32.969 -6.586 1 98.69 126 CYS A CA 1
ATOM 969 C C . CYS A 1 126 ? -1.772 -33.5 -7.949 1 98.69 126 CYS A C 1
ATOM 971 O O . CYS A 1 126 ? -0.575 -33.625 -8.203 1 98.69 126 CYS A O 1
ATOM 973 N N . SER A 1 127 ? -2.74 -33.75 -8.797 1 98.5 127 SER A N 1
ATOM 974 C CA . SER A 1 127 ? -2.42 -34.219 -10.141 1 98.5 127 SER A CA 1
ATOM 975 C C . SER A 1 127 ? -1.603 -33.188 -10.906 1 98.5 127 SER A C 1
ATOM 977 O O . SER A 1 127 ? -0.622 -33.531 -11.57 1 98.5 127 SER A O 1
ATOM 979 N N . ILE A 1 128 ? -1.967 -31.969 -10.797 1 98.69 128 ILE A N 1
ATOM 980 C CA . ILE A 1 128 ? -1.272 -30.875 -11.469 1 98.69 128 ILE A CA 1
ATOM 981 C C . ILE A 1 128 ? 0.137 -30.734 -10.898 1 98.69 128 ILE A C 1
ATOM 983 O O . ILE A 1 128 ? 1.108 -30.609 -11.648 1 98.69 128 ILE A O 1
ATOM 987 N N . ALA A 1 129 ? 0.218 -30.781 -9.586 1 98.69 129 ALA A N 1
ATOM 988 C CA . ALA A 1 129 ? 1.502 -30.641 -8.898 1 98.69 129 ALA A CA 1
ATOM 989 C C . ALA A 1 129 ? 2.482 -31.719 -9.375 1 98.69 129 ALA A C 1
ATOM 991 O O . ALA A 1 129 ? 3.635 -31.422 -9.688 1 98.69 129 ALA A O 1
ATOM 992 N N . ILE A 1 130 ? 2.006 -32.969 -9.469 1 98.38 130 ILE A N 1
ATOM 993 C CA . ILE A 1 130 ? 2.865 -34.062 -9.875 1 98.38 130 ILE A CA 1
ATOM 994 C C . ILE A 1 1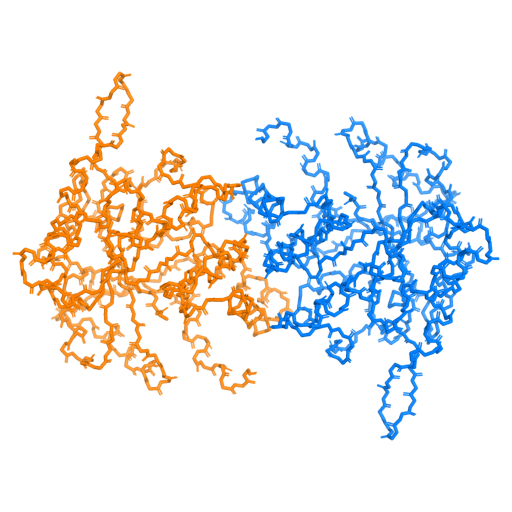30 ? 3.309 -33.875 -11.32 1 98.38 130 ILE A C 1
ATOM 996 O O . ILE A 1 130 ? 4.461 -34.156 -11.664 1 98.38 130 ILE A O 1
ATOM 1000 N N . ALA A 1 131 ? 2.42 -33.438 -12.141 1 98.69 131 ALA A N 1
ATOM 1001 C CA . ALA A 1 131 ? 2.75 -33.219 -13.539 1 98.69 131 ALA A CA 1
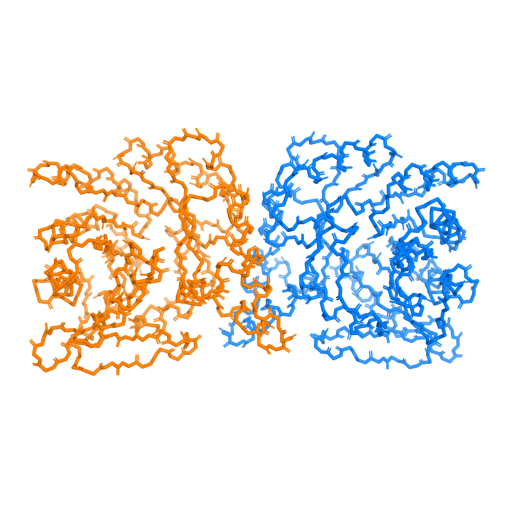ATOM 1002 C C . ALA A 1 131 ? 3.854 -32.156 -13.68 1 98.69 131 ALA A C 1
ATOM 1004 O O . ALA A 1 131 ? 4.793 -32.344 -14.453 1 98.69 131 ALA A O 1
ATOM 1005 N N . TYR A 1 132 ? 3.748 -31.078 -12.945 1 98.81 132 TYR A N 1
ATOM 1006 C CA . TYR A 1 132 ? 4.746 -30.016 -13.008 1 98.81 132 TYR A CA 1
ATOM 1007 C C . TYR A 1 132 ? 6.078 -30.484 -12.43 1 98.81 132 TYR A C 1
ATOM 1009 O O . TYR A 1 132 ? 7.141 -30.156 -12.969 1 98.81 132 TYR A O 1
ATOM 1017 N N . ALA A 1 133 ? 6.004 -31.234 -11.352 1 98.81 133 ALA A N 1
ATOM 1018 C CA . ALA A 1 133 ? 7.223 -31.797 -10.781 1 98.81 133 ALA A CA 1
ATOM 1019 C C . ALA A 1 133 ? 7.93 -32.688 -11.789 1 98.81 133 ALA A C 1
ATOM 1021 O O . ALA A 1 133 ? 9.141 -32.594 -11.977 1 98.81 133 ALA A O 1
ATOM 1022 N N . LYS A 1 134 ? 7.176 -33.562 -12.438 1 98.62 134 LYS A N 1
ATOM 1023 C CA . LYS A 1 134 ? 7.719 -34.469 -13.445 1 98.62 134 LYS A CA 1
ATOM 1024 C C . LYS A 1 134 ? 8.336 -33.688 -14.609 1 98.62 134 LYS A C 1
ATOM 1026 O O . LYS A 1 134 ? 9.32 -34.125 -15.203 1 98.62 134 LYS A O 1
ATOM 1031 N N . ALA A 1 135 ? 7.738 -32.531 -14.891 1 98.5 135 ALA A N 1
ATOM 1032 C CA . ALA A 1 135 ? 8.242 -31.672 -15.969 1 98.5 135 ALA A CA 1
ATOM 1033 C C . ALA A 1 135 ? 9.578 -31.047 -15.594 1 98.5 135 ALA A C 1
ATOM 1035 O O . ALA A 1 135 ? 10.305 -30.562 -16.469 1 98.5 135 ALA A O 1
ATOM 1036 N N . GLY A 1 136 ? 9.867 -30.969 -14.297 1 98.5 136 GLY A N 1
ATOM 1037 C CA . GLY A 1 136 ? 11.156 -30.453 -13.859 1 98.5 136 GLY A CA 1
ATOM 1038 C C . GLY A 1 136 ? 11.047 -29.203 -13.023 1 98.5 136 GLY A C 1
ATOM 1039 O O . GLY A 1 136 ? 12.047 -28.531 -12.766 1 98.5 136 GLY A O 1
ATOM 1040 N N . ALA A 1 137 ? 9.875 -28.875 -12.586 1 98.81 137 ALA A N 1
ATOM 1041 C CA . ALA A 1 137 ? 9.727 -27.703 -11.719 1 98.81 137 ALA A CA 1
ATOM 1042 C C . ALA A 1 137 ? 10.555 -27.859 -10.453 1 98.81 137 ALA A C 1
ATOM 1044 O O . ALA A 1 137 ? 10.547 -28.922 -9.82 1 98.81 137 ALA A O 1
ATOM 1045 N N . HIS A 1 138 ? 11.25 -26.812 -10.078 1 98.81 138 HIS A N 1
ATOM 1046 C CA . HIS A 1 138 ? 12 -26.797 -8.828 1 98.81 138 HIS A CA 1
ATOM 1047 C C . HIS A 1 138 ? 11.102 -26.484 -7.637 1 98.81 138 HIS A C 1
ATOM 1049 O O . HIS A 1 138 ? 11.375 -26.906 -6.516 1 98.81 138 HIS A O 1
ATOM 1055 N N . MET A 1 139 ? 10.008 -25.766 -7.91 1 98.81 139 MET A N 1
ATOM 1056 C CA . MET A 1 139 ? 9.102 -25.281 -6.875 1 98.81 139 MET A CA 1
ATOM 1057 C C . MET A 1 139 ? 7.668 -25.219 -7.395 1 98.81 139 MET A C 1
ATOM 1059 O O . MET A 1 139 ? 7.434 -24.844 -8.547 1 98.81 139 MET A O 1
ATOM 1063 N N . LEU A 1 140 ? 6.828 -25.656 -6.555 1 98.88 140 LEU A N 1
ATOM 1064 C CA . LEU A 1 140 ? 5.398 -25.547 -6.832 1 98.88 140 LEU A CA 1
ATOM 1065 C C . LEU A 1 140 ? 4.746 -24.484 -5.949 1 98.88 140 LEU A C 1
ATOM 1067 O O . LEU A 1 140 ? 5.066 -24.375 -4.766 1 98.88 140 LEU A O 1
ATOM 1071 N N . CYS A 1 141 ? 3.859 -23.719 -6.555 1 98.81 141 CYS A N 1
ATOM 1072 C CA . CYS A 1 141 ? 3.232 -22.609 -5.855 1 98.81 141 CYS A CA 1
ATOM 1073 C C . CYS A 1 141 ? 1.713 -22.734 -5.887 1 98.81 141 CYS A C 1
ATOM 1075 O O . CYS A 1 141 ? 1.048 -22.047 -6.672 1 98.81 141 CYS A O 1
ATOM 1077 N N . PRO A 1 142 ? 1.173 -23.562 -5.039 1 98.62 142 PRO A N 1
ATOM 1078 C CA . PRO A 1 142 ? -0.288 -23.656 -4.98 1 98.62 142 PRO A CA 1
ATOM 1079 C C . PRO A 1 142 ? -0.94 -22.328 -4.613 1 98.62 142 PRO A C 1
ATOM 1081 O O . PRO A 1 142 ? -0.949 -21.938 -3.439 1 98.62 142 PRO A O 1
ATOM 1084 N N . SER A 1 143 ? -1.529 -21.719 -5.547 1 97.56 143 SER A N 1
ATOM 1085 C CA . SER A 1 143 ? -2.01 -20.359 -5.371 1 97.56 143 SER A CA 1
ATOM 1086 C C . SER A 1 143 ? -3.498 -20.328 -5.035 1 97.56 143 SER A C 1
ATOM 1088 O O . SER A 1 143 ? -4.074 -19.266 -4.816 1 97.56 143 SER A O 1
ATOM 1090 N N . ASP A 1 144 ? -4.109 -21.484 -4.906 1 94.56 144 ASP A N 1
ATOM 1091 C CA . ASP A 1 144 ? -5.48 -21.562 -4.406 1 94.56 144 ASP A CA 1
ATOM 1092 C C . ASP A 1 144 ? -5.523 -21.422 -2.889 1 94.56 144 ASP A C 1
ATOM 1094 O O . ASP A 1 144 ? -4.492 -21.203 -2.25 1 94.56 144 ASP A O 1
ATOM 1098 N N . MET A 1 145 ? -6.758 -21.469 -2.346 1 94.81 145 MET A N 1
ATOM 1099 C CA . MET A 1 145 ? -6.902 -21.359 -0.897 1 94.81 145 MET A CA 1
ATOM 1100 C C . MET A 1 145 ? -7.719 -22.516 -0.333 1 94.81 145 MET A C 1
ATOM 1102 O O . MET A 1 145 ? -8.539 -22.312 0.569 1 94.81 145 MET A O 1
ATOM 1106 N N . MET A 1 146 ? -7.508 -23.641 -0.887 1 95.31 146 MET A N 1
ATOM 1107 C CA . MET A 1 146 ? -8.234 -24.812 -0.39 1 95.31 146 MET A CA 1
ATOM 1108 C C . MET A 1 146 ? -7.688 -25.266 0.958 1 95.31 146 MET A C 1
ATOM 1110 O O . MET A 1 146 ? -6.492 -25.109 1.229 1 95.31 146 MET A O 1
ATOM 1114 N N . ASP A 1 147 ? -8.57 -25.844 1.684 1 94.12 147 ASP A N 1
ATOM 1115 C CA . ASP A 1 147 ? -8.172 -26.375 2.984 1 94.12 147 ASP A CA 1
ATOM 1116 C C . ASP A 1 147 ? -7.246 -27.578 2.826 1 94.12 147 ASP A C 1
ATOM 1118 O O . ASP A 1 147 ? -7.555 -28.516 2.082 1 94.12 147 ASP A O 1
ATOM 1122 N N . ASN A 1 148 ? -6.082 -27.516 3.42 1 97.25 148 ASN A N 1
ATOM 1123 C CA . ASN A 1 148 ? -5.148 -28.625 3.568 1 97.25 148 ASN A CA 1
ATOM 1124 C C . ASN A 1 148 ? -4.473 -28.969 2.244 1 97.25 148 ASN A C 1
ATOM 1126 O O . ASN A 1 148 ? -3.945 -30.078 2.082 1 97.25 148 ASN A O 1
ATOM 1130 N N . ARG A 1 149 ? -4.512 -28.062 1.339 1 97.94 149 ARG A N 1
ATOM 1131 C CA . ARG A 1 149 ? -3.945 -28.375 0.028 1 97.94 149 ARG A CA 1
ATOM 1132 C C . ARG A 1 149 ? -2.438 -28.578 0.116 1 97.94 149 ARG A C 1
ATOM 1134 O O . ARG A 1 149 ? -1.876 -29.406 -0.592 1 97.94 149 ARG A O 1
ATOM 1141 N N . ILE A 1 150 ? -1.738 -27.891 1.054 1 98.75 150 ILE A N 1
ATOM 1142 C CA . ILE A 1 150 ? -0.287 -27.984 1.157 1 98.75 150 ILE A CA 1
ATOM 1143 C C . ILE A 1 150 ? 0.101 -29.391 1.613 1 98.75 150 ILE A C 1
ATOM 1145 O O . ILE A 1 150 ? 0.995 -30.016 1.034 1 98.75 150 ILE A O 1
ATOM 1149 N N . GLY A 1 151 ? -0.613 -29.859 2.576 1 98.81 151 GLY A N 1
ATOM 1150 C CA . GLY A 1 151 ? -0.361 -31.219 3.047 1 98.81 151 GLY A CA 1
ATOM 1151 C C . GLY A 1 151 ? -0.637 -32.281 1.997 1 98.81 151 GLY A C 1
ATOM 1152 O O . GLY A 1 151 ? 0.134 -33.219 1.849 1 98.81 151 GLY A O 1
ATOM 1153 N N . ALA A 1 152 ? -1.714 -32.125 1.308 1 98.75 152 ALA A N 1
ATOM 1154 C CA . ALA A 1 152 ? -2.086 -33.062 0.258 1 98.75 152 ALA A CA 1
ATOM 1155 C C . ALA A 1 152 ? -1.022 -33.125 -0.835 1 98.75 152 ALA A C 1
ATOM 1157 O O . ALA A 1 152 ? -0.617 -34.219 -1.265 1 98.75 152 ALA A O 1
ATOM 1158 N N . ILE A 1 153 ? -0.564 -31.969 -1.253 1 98.81 153 ILE A N 1
ATOM 1159 C CA . ILE A 1 153 ? 0.428 -31.875 -2.32 1 98.81 153 ILE A CA 1
ATOM 1160 C C . ILE A 1 153 ? 1.76 -32.438 -1.83 1 98.81 153 ILE A C 1
ATOM 1162 O O . ILE A 1 153 ? 2.398 -33.25 -2.525 1 98.81 153 ILE A O 1
ATOM 1166 N N . ARG A 1 154 ? 2.18 -32.094 -0.606 1 98.81 154 ARG A N 1
ATOM 1167 C CA . ARG A 1 154 ? 3.428 -32.594 -0.045 1 98.81 154 ARG A CA 1
ATOM 1168 C C . ARG A 1 154 ? 3.41 -34.125 0.036 1 98.81 154 ARG A C 1
ATOM 1170 O O . ARG A 1 154 ? 4.363 -34.781 -0.385 1 98.81 154 ARG A O 1
ATOM 1177 N N . LYS A 1 155 ? 2.316 -34.625 0.563 1 98.69 155 LYS A N 1
ATOM 1178 C CA . LYS A 1 155 ? 2.182 -36.094 0.662 1 98.69 155 LYS A CA 1
ATOM 1179 C C . LYS A 1 155 ? 2.291 -36.75 -0.71 1 98.69 155 LYS A C 1
ATOM 1181 O O . LYS A 1 155 ? 3.002 -37.75 -0.874 1 98.69 155 LYS A O 1
ATOM 1186 N N . THR A 1 156 ? 1.57 -36.188 -1.618 1 98.62 156 THR A N 1
ATOM 1187 C CA . THR A 1 156 ? 1.549 -36.75 -2.973 1 98.62 156 THR A CA 1
ATOM 1188 C C . THR A 1 156 ? 2.941 -36.688 -3.596 1 98.62 156 THR A C 1
ATOM 1190 O O . THR A 1 156 ? 3.379 -37.656 -4.219 1 98.62 156 THR A O 1
ATOM 1193 N N . LEU A 1 157 ? 3.646 -35.562 -3.441 1 98.69 157 LEU A N 1
ATOM 1194 C CA . LEU A 1 157 ? 5.004 -35.406 -3.957 1 98.69 157 LEU A CA 1
ATOM 1195 C C . LEU A 1 157 ? 5.93 -36.469 -3.338 1 98.69 157 LEU A C 1
ATOM 1197 O O . LEU A 1 157 ? 6.68 -37.125 -4.047 1 98.69 157 LEU A O 1
ATOM 1201 N N . ASN A 1 158 ? 5.832 -36.625 -2.035 1 98.31 158 ASN A N 1
ATOM 1202 C CA . ASN A 1 158 ? 6.676 -37.594 -1.324 1 98.31 158 ASN A CA 1
ATOM 1203 C C . ASN A 1 158 ? 6.422 -39 -1.794 1 98.31 158 ASN A C 1
ATOM 1205 O O . ASN A 1 158 ? 7.367 -39.781 -2.021 1 98.31 158 ASN A O 1
ATOM 1209 N N . GLU A 1 159 ? 5.238 -39.312 -1.962 1 98.38 159 GLU A N 1
ATOM 1210 C CA . GLU A 1 159 ? 4.855 -40.656 -2.371 1 98.38 159 GLU A CA 1
ATOM 1211 C C . GLU A 1 159 ? 5.312 -40.969 -3.797 1 98.38 159 GLU A C 1
ATOM 1213 O O . GLU A 1 159 ? 5.367 -42.125 -4.207 1 98.38 159 GLU A O 1
ATOM 1218 N N . ASN A 1 160 ? 5.617 -40 -4.531 1 98.25 160 ASN A N 1
ATOM 1219 C CA . ASN A 1 160 ? 6.051 -40.188 -5.914 1 98.25 160 ASN A CA 1
ATOM 1220 C C . ASN A 1 160 ? 7.531 -39.844 -6.082 1 98.25 160 ASN A C 1
ATOM 1222 O O . ASN A 1 160 ? 7.988 -39.562 -7.195 1 98.25 160 ASN A O 1
ATOM 1226 N N . SER A 1 161 ? 8.297 -39.719 -4.98 1 98.31 161 SER A N 1
ATOM 1227 C CA . SER A 1 161 ? 9.742 -39.531 -4.938 1 98.31 161 SER A CA 1
ATOM 1228 C C . SER A 1 161 ? 10.141 -38.125 -5.391 1 98.31 161 SER A C 1
ATOM 1230 O O . SER A 1 161 ? 11.164 -37.969 -6.059 1 98.31 161 SER A O 1
ATOM 1232 N N . PHE A 1 162 ? 9.344 -37.094 -5.117 1 98.56 162 PHE A N 1
ATOM 1233 C CA . PHE A 1 162 ? 9.648 -35.688 -5.414 1 98.56 162 PHE A CA 1
ATOM 1234 C C . PHE A 1 162 ? 9.789 -34.875 -4.129 1 98.56 162 PHE A C 1
ATOM 1236 O O . PHE A 1 162 ? 9.359 -33.719 -4.07 1 98.56 162 PHE A O 1
ATOM 1243 N N . GLU A 1 163 ? 10.414 -35.438 -3.15 1 97.12 163 GLU A N 1
ATOM 1244 C CA . GLU A 1 163 ? 10.594 -34.781 -1.867 1 97.12 163 GLU A CA 1
ATOM 1245 C C . GLU A 1 163 ? 11.438 -33.5 -2.018 1 97.12 163 GLU A C 1
ATOM 1247 O O . GLU A 1 163 ? 11.344 -32.594 -1.201 1 97.12 163 GLU A O 1
ATOM 1252 N N . HIS A 1 164 ? 12.188 -33.5 -3.031 1 97.44 164 HIS A N 1
ATOM 1253 C CA . HIS A 1 164 ? 13.141 -32.438 -3.227 1 97.44 164 HIS A CA 1
ATOM 1254 C C . HIS A 1 164 ? 12.477 -31.219 -3.875 1 97.44 164 HIS A C 1
ATOM 1256 O O . HIS A 1 164 ? 13.07 -30.141 -3.926 1 97.44 164 HIS A O 1
ATOM 1262 N N . VAL A 1 165 ? 11.25 -31.328 -4.418 1 98.62 165 VAL A N 1
ATOM 1263 C CA . VAL A 1 165 ? 10.523 -30.203 -5.008 1 98.62 165 VAL A CA 1
ATOM 1264 C C . VAL A 1 165 ? 9.922 -29.328 -3.902 1 98.62 165 VAL A C 1
ATOM 1266 O O . VAL A 1 165 ? 9.188 -29.828 -3.049 1 98.62 165 VAL A O 1
ATOM 1269 N N . SER A 1 166 ? 10.234 -28.047 -3.895 1 98.62 166 SER A N 1
ATOM 1270 C CA . SER A 1 166 ? 9.797 -27.141 -2.84 1 98.62 166 SER A CA 1
ATOM 1271 C C . SER A 1 166 ? 8.367 -26.656 -3.072 1 98.62 166 SER A C 1
ATOM 1273 O O . SER A 1 166 ? 7.875 -26.688 -4.203 1 98.62 166 SER A O 1
ATOM 1275 N N . ILE A 1 167 ? 7.746 -26.266 -1.965 1 98.88 167 ILE A N 1
ATOM 1276 C CA . ILE A 1 167 ? 6.391 -25.75 -2.031 1 98.88 167 ILE A CA 1
ATOM 1277 C C . ILE A 1 167 ? 6.355 -24.328 -1.449 1 98.88 167 ILE A C 1
ATOM 1279 O O . ILE A 1 167 ? 6.781 -24.109 -0.314 1 98.88 167 ILE A O 1
ATOM 1283 N N . MET A 1 168 ? 5.988 -23.375 -2.229 1 98.75 168 MET A N 1
ATOM 1284 C CA . MET A 1 168 ? 5.66 -22.016 -1.773 1 98.75 168 MET A CA 1
ATOM 1285 C C . MET A 1 168 ? 4.152 -21.844 -1.616 1 98.75 168 MET A C 1
ATOM 1287 O O . MET A 1 168 ? 3.432 -21.719 -2.607 1 98.75 168 MET A O 1
ATOM 1291 N N . ALA A 1 169 ? 3.725 -21.797 -0.423 1 98.69 169 ALA A N 1
ATOM 1292 C CA . ALA A 1 169 ? 2.295 -21.797 -0.124 1 98.69 169 ALA A CA 1
ATOM 1293 C C . ALA A 1 169 ? 1.723 -20.391 -0.179 1 98.69 169 ALA A C 1
ATOM 1295 O O . ALA A 1 169 ? 2.254 -19.469 0.452 1 98.69 169 ALA A O 1
ATOM 1296 N N . TYR A 1 170 ? 0.688 -20.234 -0.94 1 98.06 170 TYR A N 1
ATOM 1297 C CA . TYR A 1 170 ? -0.067 -18.984 -0.875 1 98.06 170 TYR A CA 1
ATOM 1298 C C . TYR A 1 170 ? -0.862 -18.891 0.422 1 98.06 170 TYR A C 1
ATOM 1300 O O . TYR A 1 170 ? -2.092 -19 0.412 1 98.06 170 TYR A O 1
ATOM 1308 N N . THR A 1 171 ? -0.175 -18.609 1.47 1 98 171 THR A N 1
ATOM 1309 C CA . THR A 1 171 ? -0.691 -18.688 2.832 1 98 171 THR A CA 1
ATOM 1310 C C . THR A 1 171 ? -1.691 -17.562 3.094 1 98 171 THR A C 1
ATOM 1312 O O . THR A 1 171 ? -2.738 -17.797 3.705 1 98 171 THR A O 1
ATOM 1315 N N . SER A 1 172 ? -1.356 -16.359 2.729 1 97.75 172 SER A N 1
ATOM 1316 C CA . SER A 1 172 ? -2.27 -15.234 2.834 1 97.75 172 SER A CA 1
ATOM 1317 C C . SER A 1 172 ? -2.619 -14.672 1.46 1 97.75 172 SER A C 1
ATOM 1319 O O . SER A 1 172 ? -1.942 -13.773 0.961 1 97.75 172 SER A O 1
ATOM 1321 N N . LYS A 1 173 ? -3.625 -15.203 0.904 1 97.25 173 LYS A N 1
ATOM 1322 C CA . LYS A 1 173 ? -4.211 -14.703 -0.335 1 97.25 173 LYS A CA 1
ATOM 1323 C C . LYS A 1 173 ? -5.574 -14.062 -0.081 1 97.25 173 LYS A C 1
ATOM 1325 O O . LYS A 1 173 ? -6.543 -14.766 0.223 1 97.25 173 LYS A O 1
ATOM 1330 N N . LYS A 1 174 ? -5.617 -12.781 -0.276 1 97.19 174 LYS A N 1
ATOM 1331 C CA . LYS A 1 174 ? -6.805 -12.008 0.093 1 97.19 174 LYS A CA 1
ATOM 1332 C C . LYS A 1 174 ? -7.758 -11.867 -1.091 1 97.19 174 LYS A C 1
ATOM 1334 O O . LYS A 1 174 ? -7.324 -11.836 -2.244 1 97.19 174 LYS A O 1
ATOM 1339 N N . ALA A 1 175 ? -9.047 -11.828 -0.719 1 95.75 175 ALA A N 1
ATOM 1340 C CA . ALA A 1 175 ? -10.039 -11.484 -1.733 1 95.75 175 ALA A CA 1
ATOM 1341 C C . ALA A 1 175 ? -9.922 -10.023 -2.145 1 95.75 175 ALA A C 1
ATOM 1343 O O . ALA A 1 175 ? -10.797 -9.211 -1.827 1 95.75 175 ALA A O 1
ATOM 1344 N N . SER A 1 176 ? -8.898 -9.773 -2.924 1 95.88 176 SER A N 1
ATOM 1345 C CA . SER A 1 176 ? -8.508 -8.406 -3.244 1 95.88 176 SER A CA 1
ATOM 1346 C C . SER A 1 176 ? -9.039 -7.98 -4.605 1 95.88 176 SER A C 1
ATOM 1348 O O . SER A 1 176 ? -9.211 -8.812 -5.5 1 95.88 176 SER A O 1
ATOM 1350 N N . VAL A 1 177 ? -9.234 -6.711 -4.742 1 94.69 177 VAL A N 1
ATOM 1351 C CA . VAL A 1 177 ? -9.656 -6.137 -6.016 1 94.69 177 VAL A CA 1
ATOM 1352 C C . VAL A 1 177 ? -8.43 -5.883 -6.895 1 94.69 177 VAL A C 1
ATOM 1354 O O . VAL A 1 177 ? -8.562 -5.594 -8.086 1 94.69 177 VAL A O 1
ATOM 1357 N N . MET A 1 178 ? -7.242 -6.207 -6.371 1 94.56 178 MET A N 1
ATOM 1358 C CA . MET A 1 178 ? -6 -5.836 -7.043 1 94.56 178 MET A CA 1
ATOM 1359 C C . MET A 1 178 ? -5.586 -6.902 -8.047 1 94.56 178 MET A C 1
ATOM 1361 O O . MET A 1 178 ? -4.516 -6.812 -8.656 1 94.56 178 MET A O 1
ATOM 1365 N N . TYR A 1 179 ? -6.469 -7.875 -8.32 1 92.81 179 TYR A N 1
ATOM 1366 C CA . TYR A 1 179 ? -6.09 -8.961 -9.219 1 92.81 179 TYR A CA 1
ATOM 1367 C C . TYR A 1 179 ? -6.59 -8.688 -10.633 1 92.81 179 TYR A C 1
ATOM 1369 O O . TYR A 1 179 ? -6.242 -9.414 -11.57 1 92.81 179 TYR A O 1
ATOM 1377 N N . ALA A 1 180 ? -7.309 -7.648 -10.859 1 89.31 180 ALA A N 1
ATOM 1378 C CA . ALA A 1 180 ? -8.07 -7.445 -12.086 1 89.31 180 ALA A CA 1
ATOM 1379 C C . ALA A 1 180 ? -7.16 -7.484 -13.312 1 89.31 180 ALA A C 1
ATOM 1381 O O . ALA A 1 180 ? -7.426 -8.211 -14.266 1 89.31 180 ALA A O 1
ATOM 1382 N N . PRO A 1 181 ? -6.07 -6.863 -13.352 1 88.38 181 PRO A N 1
ATOM 1383 C CA . PRO A 1 181 ? -5.242 -6.918 -14.555 1 88.38 181 PRO A CA 1
ATOM 1384 C C . PRO A 1 181 ? -4.688 -8.312 -14.828 1 88.38 181 PRO A C 1
ATOM 1386 O O . PRO A 1 181 ? -4.469 -8.68 -15.984 1 88.38 181 PRO A O 1
ATOM 1389 N N . PHE A 1 182 ? -4.449 -9.023 -13.836 1 90.31 182 PHE A N 1
ATOM 1390 C CA . PHE A 1 182 ? -3.982 -10.391 -14 1 90.31 182 PHE A CA 1
ATOM 1391 C C . PHE A 1 182 ? -5.035 -11.242 -14.703 1 90.31 182 PHE A C 1
ATOM 1393 O O . PHE A 1 182 ? -4.703 -12.07 -15.562 1 90.31 182 PHE A O 1
ATOM 1400 N N . ARG A 1 183 ? -6.258 -11.062 -14.305 1 87.19 183 ARG A N 1
ATOM 1401 C CA . ARG A 1 183 ? -7.336 -11.828 -14.922 1 87.19 183 ARG A CA 1
ATOM 1402 C C . ARG A 1 183 ? -7.387 -11.578 -16.422 1 87.19 183 ARG A C 1
ATOM 1404 O O . ARG A 1 183 ? -7.625 -12.508 -17.203 1 87.19 183 ARG A O 1
ATOM 1411 N N . ASP A 1 184 ? -7.066 -10.406 -16.766 1 84.94 184 ASP A N 1
ATOM 1412 C CA . ASP A 1 184 ? -6.977 -10.078 -18.172 1 84.94 184 ASP A CA 1
ATOM 1413 C C . ASP A 1 184 ? -5.762 -10.742 -18.812 1 84.94 184 ASP A C 1
ATOM 1415 O O . ASP A 1 184 ? -5.844 -11.25 -19.938 1 84.94 184 ASP A O 1
ATOM 1419 N N . ALA A 1 185 ? -4.727 -10.805 -18.109 1 84.12 185 ALA A N 1
ATOM 1420 C CA . ALA A 1 185 ? -3.477 -11.359 -18.609 1 84.12 185 ALA A CA 1
ATOM 1421 C C . ALA A 1 185 ? -3.631 -12.844 -18.953 1 84.12 185 ALA A C 1
ATOM 1423 O O . ALA A 1 185 ? -3.082 -13.32 -19.938 1 84.12 185 ALA A O 1
ATOM 1424 N N . VAL A 1 186 ? -4.387 -13.531 -18.109 1 85.12 186 VAL A N 1
ATOM 1425 C CA . VAL A 1 186 ? -4.516 -14.969 -18.297 1 85.12 186 VAL A CA 1
ATOM 1426 C C . VAL A 1 186 ? -5.82 -15.273 -19.031 1 85.12 186 VAL A C 1
ATOM 1428 O O . VAL A 1 186 ? -6.246 -16.438 -19.094 1 85.12 186 VAL A O 1
ATOM 1431 N N . GLU A 1 187 ? -6.496 -14.234 -19.469 1 87.44 187 GLU A N 1
ATOM 1432 C CA . GLU A 1 187 ? -7.742 -14.367 -20.219 1 87.44 187 GLU A CA 1
ATOM 1433 C C . GLU A 1 187 ? -8.773 -15.18 -19.438 1 87.44 187 GLU A C 1
ATOM 1435 O O . GLU A 1 187 ? -9.352 -16.125 -19.969 1 87.44 187 GLU A O 1
ATOM 1440 N N . SER A 1 188 ? -8.898 -14.789 -18.219 1 87.19 188 SER A N 1
ATOM 1441 C CA . SER A 1 188 ? -9.805 -15.461 -17.297 1 87.19 188 SER A CA 1
ATOM 1442 C C . SER A 1 188 ? -11.258 -15.281 -17.719 1 87.19 188 SER A C 1
ATOM 1444 O O . SER A 1 188 ? -11.633 -14.219 -18.219 1 87.19 188 SER A O 1
ATOM 1446 N N . THR A 1 189 ? -12.086 -16.312 -17.438 1 81.75 189 THR A N 1
ATOM 1447 C CA . THR A 1 189 ? -13.516 -16.266 -17.719 1 81.75 189 THR A CA 1
ATOM 1448 C C . THR A 1 189 ? -14.297 -15.945 -16.438 1 81.75 189 THR A C 1
ATOM 1450 O O . THR A 1 189 ? -15.531 -15.984 -16.438 1 81.75 189 THR A O 1
ATOM 1453 N N . PHE A 1 190 ? -13.555 -15.688 -15.492 1 85.12 190 PHE A N 1
ATOM 1454 C CA . PHE A 1 190 ? -14.141 -15.516 -14.172 1 85.12 190 PHE A CA 1
ATOM 1455 C C . PHE A 1 190 ? -15.016 -14.273 -14.125 1 85.12 190 PHE A C 1
ATOM 1457 O O . PHE A 1 190 ? -14.633 -13.219 -14.625 1 85.12 190 PHE A O 1
ATOM 1464 N N . GLN A 1 191 ? -16.25 -14.562 -13.578 1 78.06 191 GLN A N 1
ATOM 1465 C CA . GLN A 1 191 ? -17.141 -13.453 -13.258 1 78.06 191 GLN A CA 1
ATOM 1466 C C . GLN A 1 191 ? -17.484 -13.43 -11.766 1 78.06 191 GLN A C 1
ATOM 1468 O O . GLN A 1 191 ? -17.656 -14.477 -11.148 1 78.06 191 GLN A O 1
ATOM 1473 N N . GLY A 1 192 ? -17.375 -12.281 -11.188 1 77.75 192 GLY A N 1
ATOM 1474 C CA . GLY A 1 192 ? -17.75 -12.156 -9.789 1 77.75 192 GLY A CA 1
ATOM 1475 C C . GLY A 1 192 ? -16.562 -11.977 -8.867 1 77.75 192 GLY A C 1
ATOM 1476 O O . GLY A 1 192 ? -15.617 -11.25 -9.188 1 77.75 192 GLY A O 1
ATOM 1477 N N . ASP A 1 193 ? -16.781 -12.633 -7.578 1 76.44 193 ASP A N 1
ATOM 1478 C CA . ASP A 1 193 ? -15.711 -12.5 -6.594 1 76.44 193 ASP A CA 1
ATOM 1479 C C . ASP A 1 193 ? -15.352 -13.852 -5.988 1 76.44 193 ASP A C 1
ATOM 1481 O O . ASP A 1 193 ? -16.047 -14.844 -6.219 1 76.44 193 ASP A O 1
ATOM 1485 N N . ARG A 1 194 ? -14.25 -13.891 -5.328 1 86.31 194 ARG A N 1
ATOM 1486 C CA . ARG A 1 194 ? -13.766 -15.117 -4.699 1 86.31 194 ARG A CA 1
ATOM 1487 C C . ARG A 1 194 ? -13.805 -15.008 -3.178 1 86.31 194 ARG A C 1
ATOM 1489 O O . ARG A 1 194 ? -12.977 -15.602 -2.484 1 86.31 194 ARG A O 1
ATOM 1496 N N . LYS A 1 195 ? -14.711 -14.336 -2.6 1 84.31 195 LYS A N 1
ATOM 1497 C CA . LYS A 1 195 ? -14.805 -14.016 -1.18 1 84.31 195 LYS A CA 1
ATOM 1498 C C . LYS A 1 195 ? -15.211 -15.242 -0.364 1 84.31 195 LYS A C 1
ATOM 1500 O O . LYS A 1 195 ? -14.977 -15.289 0.846 1 84.31 195 LYS A O 1
ATOM 1505 N N . ARG A 1 196 ? -15.703 -16.297 -1.057 1 85 196 ARG A N 1
ATOM 1506 C CA . ARG A 1 196 ? -16.188 -17.453 -0.333 1 85 196 ARG A CA 1
ATOM 1507 C C . ARG A 1 196 ? -15.047 -18.391 0.037 1 85 196 ARG A C 1
ATOM 1509 O O . ARG A 1 196 ? -15.203 -19.266 0.894 1 85 196 ARG A O 1
ATOM 1516 N N . TYR A 1 197 ? -13.852 -18.094 -0.683 1 87.44 197 TYR A N 1
ATOM 1517 C CA . TYR A 1 197 ? -12.812 -19.062 -0.344 1 87.44 197 TYR A CA 1
ATOM 1518 C C . TYR A 1 197 ? -11.445 -18.375 -0.267 1 87.44 197 TYR A C 1
ATOM 1520 O O . TYR A 1 197 ? -10.43 -19.031 -0.061 1 87.44 197 TYR A O 1
ATOM 1528 N N . GLN A 1 198 ? -11.352 -17.125 -0.469 1 92.69 198 GLN A N 1
ATOM 1529 C CA . GLN A 1 198 ? -10.148 -16.359 -0.171 1 92.69 198 GLN A CA 1
ATOM 1530 C C . GLN A 1 198 ? -10.305 -15.57 1.129 1 92.69 198 GLN A C 1
ATOM 1532 O O . GLN A 1 198 ? -11.422 -15.375 1.607 1 92.69 198 GLN A O 1
ATOM 1537 N N . HIS A 1 199 ? -9.18 -15.156 1.7 1 95.88 199 HIS A N 1
ATOM 1538 C CA . HIS A 1 199 ? -9.227 -14.477 2.988 1 95.88 199 HIS A CA 1
ATOM 1539 C C . HIS A 1 199 ? -9.836 -13.078 2.854 1 95.88 199 HIS A C 1
ATOM 1541 O O . HIS A 1 199 ? -9.547 -12.367 1.89 1 95.88 199 HIS A O 1
ATOM 1547 N N . PRO A 1 200 ? -10.719 -12.68 3.879 1 95.56 200 PRO A N 1
ATOM 1548 C CA . PRO A 1 200 ? -11.172 -11.289 3.887 1 95.56 200 PRO A CA 1
ATOM 1549 C C . PRO A 1 200 ? -10.023 -10.297 4.023 1 95.56 200 PRO A C 1
ATOM 1551 O O . PRO A 1 200 ? -9.055 -10.555 4.75 1 95.56 200 PRO A O 1
ATOM 1554 N N . VAL A 1 201 ? -10.117 -9.141 3.369 1 95.31 201 VAL A N 1
ATOM 1555 C CA . VAL A 1 201 ? -9.039 -8.164 3.311 1 95.31 201 VAL A CA 1
ATOM 1556 C C . VAL A 1 201 ? -8.773 -7.605 4.707 1 95.31 201 VAL A C 1
ATOM 1558 O O . VAL A 1 201 ? -7.66 -7.176 5.008 1 95.31 201 VAL A O 1
ATOM 1561 N N . GLY A 1 202 ? -9.781 -7.664 5.613 1 94.94 202 GLY A N 1
ATOM 1562 C CA . GLY A 1 202 ? -9.617 -7.07 6.934 1 94.94 202 GLY A CA 1
ATOM 1563 C C . GLY A 1 202 ? -9.188 -8.07 7.988 1 94.94 202 GLY A C 1
ATOM 1564 O O . GLY A 1 202 ? -8.961 -7.707 9.141 1 94.94 202 GLY A O 1
ATOM 1565 N N . SER A 1 203 ? -8.922 -9.289 7.578 1 94 203 SER A N 1
ATOM 1566 C CA . SER A 1 203 ? -8.711 -10.32 8.586 1 94 203 SER A CA 1
ATOM 1567 C C . SER A 1 203 ? -7.223 -10.586 8.812 1 94 203 SER A C 1
ATOM 1569 O O . SER A 1 203 ? -6.465 -10.742 7.852 1 94 203 SER A O 1
ATOM 1571 N N . THR A 1 204 ? -6.891 -10.664 10.07 1 94.88 204 THR A N 1
ATOM 1572 C CA . THR A 1 204 ? -5.547 -11.109 10.438 1 94.88 204 THR A CA 1
ATOM 1573 C C . THR A 1 204 ? -5.57 -12.57 10.898 1 94.88 204 THR A C 1
ATOM 1575 O O . THR A 1 204 ? -4.586 -13.289 10.734 1 94.88 204 THR A O 1
ATOM 1578 N N . SER A 1 205 ? -6.688 -12.992 11.383 1 95.69 205 SER A N 1
ATOM 1579 C CA . SER A 1 205 ? -6.777 -14.297 12.031 1 95.69 205 SER A CA 1
ATOM 1580 C C . SER A 1 205 ? -6.742 -15.422 11 1 95.69 205 SER A C 1
ATOM 1582 O O . SER A 1 205 ? -6.117 -16.453 11.234 1 95.69 205 SER A O 1
ATOM 1584 N N . HIS A 1 206 ? -7.383 -15.203 9.859 1 95.94 206 HIS A N 1
ATOM 1585 C CA . HIS A 1 206 ? -7.344 -16.219 8.812 1 95.94 206 HIS A CA 1
ATOM 1586 C C . HIS A 1 206 ? -5.918 -16.453 8.328 1 95.94 206 HIS A C 1
ATOM 1588 O O . HIS A 1 206 ? -5.523 -17.594 8.078 1 95.94 206 HIS A O 1
ATOM 1594 N N . ALA A 1 207 ? -5.234 -15.375 8.258 1 96.12 207 ALA A N 1
ATOM 1595 C CA . ALA A 1 207 ? -3.85 -15.484 7.801 1 96.12 207 ALA A CA 1
ATOM 1596 C C . ALA A 1 207 ? -2.996 -16.234 8.812 1 96.12 207 ALA A C 1
ATOM 1598 O O . ALA A 1 207 ? -2.188 -17.094 8.438 1 96.12 207 ALA A O 1
ATOM 1599 N N . ALA A 1 208 ? -3.215 -15.938 10.078 1 96.81 208 ALA A N 1
ATOM 1600 C CA . ALA A 1 208 ? -2.453 -16.594 11.133 1 96.81 208 ALA A CA 1
ATOM 1601 C C . ALA A 1 208 ? -2.74 -18.094 11.172 1 96.81 208 ALA A C 1
ATOM 1603 O O . ALA A 1 208 ? -1.822 -18.906 11.32 1 96.81 208 ALA A O 1
ATOM 1604 N N . LEU A 1 209 ? -3.994 -18.422 11.047 1 97.12 209 LEU A N 1
ATOM 1605 C CA . LEU A 1 209 ? -4.395 -19.812 11.039 1 97.12 209 LEU A CA 1
ATOM 1606 C C . LEU A 1 209 ? -3.787 -20.547 9.844 1 97.12 209 LEU A C 1
ATOM 1608 O O . LEU A 1 209 ? -3.303 -21.672 9.984 1 97.12 209 LEU A O 1
ATOM 1612 N N . ALA A 1 210 ? -3.855 -19.938 8.727 1 97.62 210 ALA A N 1
ATOM 1613 C CA . ALA A 1 210 ? -3.305 -20.547 7.512 1 97.62 210 ALA A CA 1
ATOM 1614 C C . ALA A 1 210 ? -1.795 -20.719 7.629 1 97.62 210 ALA A C 1
ATOM 1616 O O . ALA A 1 210 ? -1.241 -21.719 7.141 1 97.62 210 ALA A O 1
ATOM 1617 N N . PHE A 1 211 ? -1.158 -19.766 8.25 1 98.25 211 PHE A N 1
ATOM 1618 C CA . PHE A 1 211 ? 0.285 -19.859 8.438 1 98.25 211 PHE A CA 1
ATOM 1619 C C . PHE A 1 211 ? 0.653 -21.109 9.219 1 98.25 211 PHE A C 1
ATOM 1621 O O . PHE A 1 211 ? 1.499 -21.906 8.781 1 98.25 211 PHE A O 1
ATOM 1628 N N . GLU A 1 212 ? 0.007 -21.266 10.352 1 98.06 212 GLU A N 1
ATOM 1629 C CA . GLU A 1 212 ? 0.296 -22.422 11.188 1 98.06 212 GLU A CA 1
ATOM 1630 C C . GLU A 1 212 ? 0.043 -23.719 10.438 1 98.06 212 GLU A C 1
ATOM 1632 O O . GLU A 1 212 ? 0.868 -24.641 10.469 1 98.06 212 GLU A O 1
ATOM 1637 N N . ARG A 1 213 ? -1.008 -23.75 9.766 1 98.12 213 ARG A N 1
ATOM 1638 C CA . ARG A 1 213 ? -1.394 -24.953 9.023 1 98.12 213 ARG A CA 1
ATOM 1639 C C . ARG A 1 213 ? -0.405 -25.234 7.895 1 98.12 213 ARG A C 1
ATOM 1641 O O . ARG A 1 213 ? 0.076 -26.359 7.758 1 98.12 213 ARG A O 1
ATOM 1648 N N . ASP A 1 214 ? -0.123 -24.266 7.059 1 98.5 214 ASP A N 1
ATOM 1649 C CA . ASP A 1 214 ? 0.728 -24.453 5.887 1 98.5 214 ASP A CA 1
ATOM 1650 C C . ASP A 1 214 ? 2.139 -24.859 6.293 1 98.5 214 ASP A C 1
ATOM 1652 O O . ASP A 1 214 ? 2.74 -25.734 5.668 1 98.5 214 ASP A O 1
ATOM 1656 N N . VAL A 1 215 ? 2.668 -24.25 7.359 1 98.19 215 VAL A N 1
ATOM 1657 C CA . VAL A 1 215 ? 4 -24.594 7.84 1 98.19 215 VAL A CA 1
ATOM 1658 C C . VAL A 1 215 ? 4.004 -26.031 8.359 1 98.19 215 VAL A C 1
ATOM 1660 O O . VAL A 1 215 ? 4.895 -26.812 8.023 1 98.19 215 VAL A O 1
ATOM 1663 N N . GLN A 1 216 ? 3.008 -26.359 9.094 1 98.19 216 GLN A N 1
ATOM 1664 C CA . GLN A 1 216 ? 2.898 -27.719 9.625 1 98.19 216 GLN A CA 1
ATOM 1665 C C . GLN A 1 216 ? 2.777 -28.734 8.5 1 98.19 216 GLN A C 1
ATOM 1667 O O . GLN A 1 216 ? 3.279 -29.859 8.625 1 98.19 216 GLN A O 1
ATOM 1672 N N . GLN A 1 217 ? 2.203 -28.312 7.426 1 98.5 217 GLN A N 1
ATOM 1673 C CA . GLN A 1 217 ? 1.904 -29.234 6.332 1 98.5 217 GLN A CA 1
ATOM 1674 C C . GLN A 1 217 ? 3.07 -29.312 5.352 1 98.5 217 GLN A C 1
ATOM 1676 O O . GLN A 1 217 ? 2.994 -30.031 4.344 1 98.5 217 GLN A O 1
ATOM 1681 N N . GLY A 1 218 ? 4.09 -28.531 5.574 1 97.44 218 GLY A N 1
ATOM 1682 C CA . GLY A 1 218 ? 5.305 -28.781 4.812 1 97.44 218 GLY A CA 1
ATOM 1683 C C . GLY A 1 218 ? 5.625 -27.672 3.824 1 97.44 218 GLY A C 1
ATOM 1684 O O . GLY A 1 218 ? 6.414 -27.875 2.898 1 97.44 218 GLY A O 1
ATOM 1685 N N . ALA A 1 219 ? 5.051 -26.516 3.996 1 98.44 219 ALA A N 1
ATOM 1686 C CA . ALA A 1 219 ? 5.438 -25.375 3.16 1 98.44 219 ALA A CA 1
ATOM 1687 C C . ALA A 1 219 ? 6.895 -25 3.406 1 98.44 219 ALA A C 1
ATOM 1689 O O . ALA A 1 219 ? 7.336 -24.906 4.555 1 98.44 219 ALA A O 1
ATOM 1690 N N . ASP A 1 220 ? 7.625 -24.766 2.338 1 98.44 220 ASP A N 1
ATOM 1691 C CA . ASP A 1 220 ? 9.016 -24.344 2.447 1 98.44 220 ASP A CA 1
ATOM 1692 C C . ASP A 1 220 ? 9.117 -22.812 2.523 1 98.44 220 ASP A C 1
ATOM 1694 O O . ASP A 1 220 ? 10.125 -22.281 2.986 1 98.44 220 ASP A O 1
ATOM 1698 N N . SER A 1 221 ? 8.172 -22.141 2.023 1 98.56 221 SER A N 1
ATOM 1699 C CA . SER A 1 221 ? 7.988 -20.703 2.092 1 98.56 221 SER A CA 1
ATOM 1700 C C . SER A 1 221 ? 6.512 -20.328 1.997 1 98.56 221 SER A C 1
ATOM 1702 O O . SER A 1 221 ? 5.676 -21.156 1.639 1 98.56 221 SER A O 1
ATOM 1704 N N . ILE A 1 222 ? 6.23 -19.109 2.365 1 98.75 222 ILE A N 1
ATOM 1705 C CA . ILE A 1 222 ? 4.836 -18.688 2.352 1 98.75 222 ILE A CA 1
ATOM 1706 C C . ILE A 1 222 ? 4.723 -17.328 1.646 1 98.75 222 ILE A C 1
ATOM 1708 O O . ILE A 1 222 ? 5.66 -16.531 1.673 1 98.75 222 ILE A O 1
ATOM 1712 N N . ILE A 1 223 ? 3.559 -17.078 1.044 1 98.69 223 ILE A N 1
ATOM 1713 C CA . ILE A 1 223 ? 3.338 -15.844 0.316 1 98.69 223 ILE A CA 1
ATOM 1714 C C . ILE A 1 223 ? 2.242 -15.031 1.003 1 98.69 223 ILE A C 1
ATOM 1716 O O . ILE A 1 223 ? 1.273 -15.594 1.517 1 98.69 223 ILE A O 1
ATOM 1720 N N . VAL A 1 224 ? 2.482 -13.742 1.092 1 98.75 224 VAL A N 1
ATOM 1721 C CA . VAL A 1 224 ? 1.429 -12.766 1.335 1 98.75 224 VAL A CA 1
ATOM 1722 C C . VAL A 1 224 ? 1.053 -12.078 0.026 1 98.75 224 VAL A C 1
ATOM 1724 O O . VAL A 1 224 ? 1.896 -11.445 -0.614 1 98.75 224 VAL A O 1
ATOM 1727 N N . LYS A 1 225 ? -0.212 -12.242 -0.448 1 98.38 225 LYS A N 1
ATOM 1728 C CA . LYS A 1 225 ? -0.682 -11.75 -1.74 1 98.38 225 LYS A CA 1
ATOM 1729 C C . LYS A 1 225 ? -2.076 -11.141 -1.624 1 98.38 225 LYS A C 1
ATOM 1731 O O . LYS A 1 225 ? -3.01 -11.805 -1.163 1 98.38 225 LYS A O 1
ATOM 1736 N N . PRO A 1 226 ? -2.369 -9.828 -2.002 1 98 226 PRO A N 1
ATOM 1737 C CA . PRO A 1 226 ? -1.312 -8.883 -2.363 1 98 226 PRO A CA 1
ATOM 1738 C C . PRO A 1 226 ? -0.419 -8.516 -1.182 1 98 226 PRO A C 1
ATOM 1740 O O . PRO A 1 226 ? -0.57 -9.07 -0.092 1 98 226 PRO A O 1
ATOM 1743 N N . SER A 1 227 ? 0.521 -7.57 -1.454 1 98.38 227 SER A N 1
ATOM 1744 C CA . SER A 1 227 ? 1.509 -7.426 -0.39 1 98.38 227 SER A CA 1
ATOM 1745 C C . SER A 1 227 ? 1.613 -5.977 0.073 1 98.38 227 SER A C 1
ATOM 1747 O O . SER A 1 227 ? 1.846 -5.711 1.255 1 98.38 227 SER A O 1
ATOM 1749 N N . LEU A 1 228 ? 1.365 -4.996 -0.744 1 98 228 LEU A N 1
ATOM 1750 C CA . LEU A 1 228 ? 1.699 -3.617 -0.411 1 98 228 LEU A CA 1
ATOM 1751 C C . LEU A 1 228 ? 0.79 -3.088 0.693 1 98 228 LEU A C 1
ATOM 1753 O O . LEU A 1 228 ? 1.245 -2.377 1.591 1 98 228 LEU A O 1
ATOM 1757 N N . PHE A 1 229 ? -0.494 -3.457 0.631 1 97.94 229 PHE A N 1
ATOM 1758 C CA . PHE A 1 229 ? -1.438 -3.029 1.657 1 97.94 229 PHE A CA 1
ATOM 1759 C C . PHE A 1 229 ? -1.382 -3.957 2.865 1 97.94 229 PHE A C 1
ATOM 1761 O O . PHE A 1 229 ? -2.197 -3.842 3.783 1 97.94 229 PHE A O 1
AT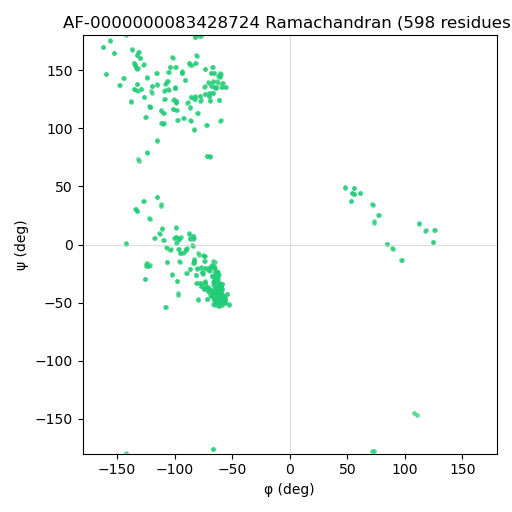OM 1768 N N . TYR A 1 230 ? -0.445 -4.926 2.871 1 98.56 230 TYR A N 1
ATOM 1769 C CA . TYR A 1 230 ? -0.513 -6.008 3.848 1 98.56 230 TYR A CA 1
ATOM 1770 C C . TYR A 1 230 ? 0.843 -6.234 4.508 1 98.56 230 TYR A C 1
ATOM 1772 O O . TYR A 1 230 ? 1.175 -7.359 4.887 1 98.56 230 TYR A O 1
ATOM 1780 N N . SER A 1 231 ? 1.632 -5.152 4.59 1 98.62 231 SER A N 1
ATOM 1781 C CA . SER A 1 231 ? 2.951 -5.301 5.195 1 98.62 231 SER A CA 1
ATOM 1782 C C . SER A 1 231 ? 2.846 -5.621 6.68 1 98.62 231 SER A C 1
ATOM 1784 O O . SER A 1 231 ? 3.799 -6.121 7.285 1 98.62 231 SER A O 1
ATOM 1786 N N . ASP A 1 232 ? 1.701 -5.336 7.301 1 98.69 232 ASP A N 1
ATOM 1787 C CA . ASP A 1 232 ? 1.479 -5.75 8.688 1 98.69 232 ASP A CA 1
ATOM 1788 C C . ASP A 1 232 ? 1.442 -7.273 8.805 1 98.69 232 ASP A C 1
ATOM 1790 O O . ASP A 1 232 ? 1.997 -7.844 9.742 1 98.69 232 ASP A O 1
ATOM 1794 N N . ILE A 1 233 ? 0.844 -7.938 7.824 1 98.62 233 ILE A N 1
ATOM 1795 C CA . ILE A 1 233 ? 0.792 -9.391 7.789 1 98.62 233 ILE A CA 1
ATOM 1796 C C . ILE A 1 233 ? 2.178 -9.953 7.477 1 98.62 233 ILE A C 1
ATOM 1798 O O . ILE A 1 233 ? 2.615 -10.93 8.086 1 98.62 233 ILE A O 1
ATOM 1802 N N . VAL A 1 234 ? 2.865 -9.273 6.566 1 98.75 234 VAL A N 1
ATOM 1803 C CA . VAL A 1 234 ? 4.227 -9.672 6.227 1 98.75 234 VAL A CA 1
ATOM 1804 C C . VAL A 1 234 ? 5.102 -9.641 7.477 1 98.75 234 VAL A C 1
ATOM 1806 O O . VAL A 1 234 ? 5.812 -10.609 7.766 1 98.75 234 VAL A O 1
ATOM 1809 N N . ALA A 1 235 ? 4.992 -8.555 8.188 1 98.56 235 ALA A N 1
ATOM 1810 C CA . ALA A 1 235 ? 5.797 -8.383 9.398 1 98.56 235 ALA A CA 1
ATOM 1811 C C . ALA A 1 235 ? 5.445 -9.438 10.445 1 98.56 235 ALA A C 1
ATOM 1813 O O . ALA A 1 235 ? 6.332 -9.969 11.117 1 98.56 235 ALA A O 1
ATOM 1814 N N . SER A 1 236 ? 4.172 -9.695 10.594 1 98.31 236 SER A N 1
ATOM 1815 C CA . SER A 1 236 ? 3.717 -10.695 11.555 1 98.31 236 SER A CA 1
ATOM 1816 C C . SER A 1 236 ? 4.289 -12.07 11.227 1 98.31 236 SER A C 1
ATOM 1818 O O . SER A 1 236 ? 4.758 -12.781 12.125 1 98.31 236 SER A O 1
ATOM 1820 N N . PHE A 1 237 ? 4.254 -12.461 9.945 1 98.62 237 PHE A N 1
ATOM 1821 C CA . PHE A 1 237 ? 4.793 -13.742 9.516 1 98.62 237 PHE A CA 1
ATOM 1822 C C . PHE A 1 237 ? 6.305 -13.789 9.703 1 98.62 237 PHE A C 1
ATOM 1824 O O . PHE A 1 237 ? 6.852 -14.781 10.18 1 98.62 237 PHE A O 1
ATOM 1831 N N . ALA A 1 238 ? 6.957 -12.703 9.32 1 98.44 238 ALA A N 1
ATOM 1832 C CA . ALA A 1 238 ? 8.414 -12.641 9.414 1 98.44 238 ALA A CA 1
ATOM 1833 C C . ALA A 1 238 ? 8.875 -12.773 10.859 1 98.44 238 ALA A C 1
ATOM 1835 O O . ALA A 1 238 ? 9.93 -13.352 11.133 1 98.44 238 ALA A O 1
ATOM 1836 N N . ALA A 1 239 ? 8.117 -12.258 11.75 1 97.31 239 ALA A N 1
ATOM 1837 C CA . ALA A 1 239 ? 8.469 -12.266 13.172 1 97.31 239 ALA A CA 1
ATOM 1838 C C . ALA A 1 239 ? 8.5 -13.695 13.719 1 97.31 239 ALA A C 1
ATOM 1840 O O . ALA A 1 239 ? 9.141 -13.953 14.734 1 97.31 239 ALA A O 1
ATOM 1841 N N . LYS A 1 240 ? 7.852 -14.602 13.031 1 96.81 240 LYS A N 1
ATOM 1842 C CA . LYS A 1 240 ? 7.809 -15.992 13.484 1 96.81 240 LYS A CA 1
ATOM 1843 C C . LYS A 1 240 ? 9.133 -16.703 13.203 1 96.81 240 LYS A C 1
ATOM 1845 O O . LYS A 1 240 ? 9.453 -17.703 13.836 1 96.81 240 LYS A O 1
ATOM 1850 N N . LYS A 1 241 ? 9.945 -16.281 12.258 1 95.44 241 LYS A N 1
ATOM 1851 C CA . LYS A 1 241 ? 11.266 -16.781 11.914 1 95.44 241 LYS A CA 1
ATOM 1852 C C . LYS A 1 241 ? 11.227 -18.281 11.656 1 95.44 241 LYS A C 1
ATOM 1854 O O . LYS A 1 241 ? 12.094 -19.031 12.133 1 95.44 241 LYS A O 1
ATOM 1859 N N . THR A 1 242 ? 10.195 -18.703 10.906 1 95.38 242 THR A N 1
ATOM 1860 C CA . THR A 1 242 ? 10.023 -20.125 10.648 1 95.38 242 THR A CA 1
ATOM 1861 C C . THR A 1 242 ? 10.367 -20.469 9.203 1 95.38 242 THR A C 1
ATOM 1863 O O . THR A 1 242 ? 11.141 -21.391 8.945 1 95.38 242 THR A O 1
ATOM 1866 N N . VAL A 1 243 ? 9.797 -19.828 8.297 1 97.94 243 VAL A N 1
ATOM 1867 C CA . VAL A 1 243 ? 10.008 -20.016 6.867 1 97.94 243 VAL A CA 1
ATOM 1868 C C . VAL A 1 243 ? 10.148 -18.641 6.191 1 97.94 243 VAL A C 1
ATOM 1870 O O . VAL A 1 243 ? 9.672 -17.641 6.719 1 97.94 243 VAL A O 1
ATOM 1873 N N . PRO A 1 244 ? 10.82 -18.625 5.031 1 98.5 244 PRO A N 1
ATOM 1874 C CA . PRO A 1 244 ? 10.891 -17.375 4.289 1 98.5 244 PRO A CA 1
ATOM 1875 C C . PRO A 1 244 ? 9.508 -16.812 3.934 1 98.5 244 PRO A C 1
ATOM 1877 O O . PRO A 1 244 ? 8.609 -17.578 3.58 1 98.5 244 PRO A O 1
ATOM 1880 N N . VAL A 1 245 ? 9.359 -15.508 4.066 1 98.81 245 VAL A N 1
ATOM 1881 C CA . VAL A 1 245 ? 8.133 -14.812 3.688 1 98.81 245 VAL A CA 1
ATOM 1882 C C . VAL A 1 245 ? 8.297 -14.188 2.303 1 98.81 245 VAL A C 1
ATOM 1884 O O . VAL A 1 245 ? 9.242 -13.43 2.062 1 98.81 245 VAL A O 1
ATOM 1887 N N . VAL A 1 246 ? 7.426 -14.539 1.416 1 98.81 246 VAL A N 1
ATOM 1888 C CA . VAL A 1 246 ? 7.434 -14.055 0.04 1 98.81 246 VAL A CA 1
ATOM 1889 C C . VAL A 1 246 ? 6.32 -13.031 -0.154 1 98.81 246 VAL A C 1
ATOM 1891 O O . VAL A 1 246 ? 5.207 -13.211 0.343 1 98.81 246 VAL A O 1
ATOM 1894 N N . CYS A 1 247 ? 6.68 -11.953 -0.775 1 98.81 247 CYS A N 1
ATOM 1895 C CA . CYS A 1 247 ? 5.688 -10.945 -1.143 1 98.81 247 CYS A CA 1
ATOM 1896 C C . CYS A 1 247 ? 5.465 -10.922 -2.65 1 98.81 247 CYS A C 1
ATOM 1898 O O . CYS A 1 247 ? 6.426 -10.961 -3.424 1 98.81 247 CYS A O 1
ATOM 1900 N N . TYR A 1 248 ? 4.25 -10.93 -3.041 1 98.75 248 TYR A N 1
ATOM 1901 C CA . TYR A 1 248 ? 3.881 -10.805 -4.449 1 98.75 248 TYR A CA 1
ATOM 1902 C C . TYR A 1 248 ? 3.234 -9.453 -4.727 1 98.75 248 TYR A C 1
ATOM 1904 O O . TYR A 1 248 ? 2.104 -9.203 -4.305 1 98.75 248 TYR A O 1
ATOM 1912 N N . LEU A 1 249 ? 3.998 -8.594 -5.344 1 98.38 249 LEU A N 1
ATOM 1913 C CA . LEU A 1 249 ? 3.406 -7.379 -5.887 1 98.38 249 LEU A CA 1
ATOM 1914 C C . LEU A 1 249 ? 2.572 -7.684 -7.125 1 98.38 249 LEU A C 1
ATOM 1916 O O . LEU A 1 249 ? 3.113 -7.812 -8.227 1 98.38 249 LEU A O 1
ATOM 1920 N N . VAL A 1 250 ? 1.284 -7.703 -6.957 1 98.06 250 VAL A N 1
ATOM 1921 C CA . VAL A 1 250 ? 0.392 -8.25 -7.973 1 98.06 250 VAL A CA 1
ATOM 1922 C C . VAL A 1 250 ? 0.125 -7.207 -9.055 1 98.06 250 VAL A C 1
ATOM 1924 O O . VAL A 1 250 ? 0.624 -6.082 -8.969 1 98.06 250 VAL A O 1
ATOM 1927 N N . SER A 1 251 ? -0.655 -7.617 -10.039 1 97.62 251 SER A N 1
ATOM 1928 C CA . SER A 1 251 ? -0.865 -6.832 -11.258 1 97.62 251 SER A CA 1
ATOM 1929 C C . SER A 1 251 ? -1.498 -5.48 -10.938 1 97.62 251 SER A C 1
ATOM 1931 O O . SER A 1 251 ? -1.123 -4.461 -11.516 1 97.62 251 SER A O 1
ATOM 1933 N N . GLY A 1 252 ? -2.479 -5.453 -10.023 1 97.25 252 GLY A N 1
ATOM 1934 C CA . GLY A 1 252 ? -3.088 -4.188 -9.648 1 97.25 252 GLY A CA 1
ATOM 1935 C C . GLY A 1 252 ? -2.125 -3.244 -8.953 1 97.25 252 GLY A C 1
ATOM 1936 O O . GLY A 1 252 ? -2.164 -2.031 -9.18 1 97.25 252 GLY A O 1
ATOM 1937 N N . GLU A 1 253 ? -1.319 -3.768 -8.062 1 98.19 253 GLU A N 1
ATOM 1938 C CA . GLU A 1 253 ? -0.284 -2.969 -7.414 1 98.19 253 GLU A CA 1
ATOM 1939 C C . GLU A 1 253 ? 0.732 -2.451 -8.43 1 98.19 253 GLU A C 1
ATOM 1941 O O . GLU A 1 253 ? 1.169 -1.302 -8.344 1 98.19 253 GLU A O 1
ATOM 1946 N N . TYR A 1 254 ? 1.079 -3.346 -9.367 1 98.38 254 TYR A N 1
ATOM 1947 C CA . TYR A 1 254 ? 1.96 -2.941 -10.461 1 98.38 254 TYR A CA 1
ATOM 1948 C C . TYR A 1 254 ? 1.385 -1.747 -11.211 1 98.38 254 TYR A C 1
ATOM 1950 O O . TYR A 1 254 ? 2.084 -0.759 -11.445 1 98.38 254 TYR A O 1
ATOM 1958 N N . LYS A 1 255 ? 0.154 -1.865 -11.586 1 97.19 255 LYS A N 1
ATOM 1959 C CA . LYS A 1 255 ? -0.514 -0.803 -12.328 1 97.19 255 LYS A CA 1
ATOM 1960 C C . LYS A 1 255 ? -0.535 0.499 -11.531 1 97.19 255 LYS A C 1
ATOM 1962 O O . LYS A 1 255 ? -0.248 1.568 -12.078 1 97.19 255 LYS A O 1
ATOM 1967 N N . MET A 1 256 ? -0.823 0.459 -10.25 1 97.44 256 MET A N 1
ATOM 1968 C CA . MET A 1 256 ? -0.878 1.638 -9.391 1 97.44 256 MET A CA 1
ATOM 1969 C C . MET A 1 256 ? 0.472 2.346 -9.352 1 97.44 256 MET A C 1
ATOM 1971 O O . MET A 1 256 ? 0.545 3.561 -9.539 1 97.44 256 MET A O 1
ATOM 1975 N N . ILE A 1 257 ? 1.509 1.566 -9.125 1 98 257 ILE A N 1
ATOM 1976 C CA . ILE A 1 257 ? 2.857 2.107 -9 1 98 257 ILE A CA 1
ATOM 1977 C C . ILE A 1 257 ? 3.301 2.707 -10.336 1 98 257 ILE A C 1
ATOM 1979 O O . ILE A 1 257 ? 3.809 3.83 -10.375 1 98 257 ILE A O 1
ATOM 1983 N N . LYS A 1 258 ? 3.055 1.987 -11.391 1 97.75 258 LYS A N 1
ATOM 1984 C CA . LYS A 1 258 ? 3.471 2.426 -12.719 1 97.75 258 LYS A CA 1
ATOM 1985 C C . LYS A 1 258 ? 2.752 3.711 -13.117 1 97.75 258 LYS A C 1
ATOM 1987 O O . LYS A 1 258 ? 3.387 4.664 -13.578 1 97.75 258 LYS A O 1
ATOM 1992 N N . ASP A 1 259 ? 1.442 3.705 -13 1 96.31 259 ASP A N 1
ATOM 1993 C CA . ASP A 1 259 ? 0.662 4.883 -13.367 1 96.31 259 ASP A CA 1
ATOM 1994 C C . ASP A 1 259 ? 1.104 6.105 -12.562 1 96.31 259 ASP A C 1
ATOM 1996 O O . ASP A 1 259 ? 1.277 7.191 -13.125 1 96.31 259 ASP A O 1
ATOM 2000 N N . TYR A 1 260 ? 1.265 5.945 -11.289 1 96.94 260 TYR A N 1
ATOM 2001 C CA . TYR A 1 260 ? 1.7 7.055 -10.453 1 96.94 260 TYR A CA 1
ATOM 2002 C C . TYR A 1 260 ? 3.082 7.547 -10.867 1 96.94 260 TYR A C 1
ATOM 2004 O O . TYR A 1 260 ? 3.287 8.75 -11.062 1 96.94 260 TYR A O 1
ATOM 2012 N N . GLY A 1 261 ? 4.027 6.594 -10.938 1 96.94 261 GLY A N 1
ATOM 2013 C CA . GLY A 1 261 ? 5.387 6.945 -11.312 1 96.94 261 GLY A CA 1
ATOM 2014 C C . GLY A 1 261 ? 5.473 7.695 -12.625 1 96.94 261 GLY A C 1
ATOM 2015 O O . GLY A 1 261 ? 6.188 8.695 -12.734 1 96.94 261 GLY A O 1
ATOM 2016 N N . GLU A 1 262 ? 4.727 7.254 -13.609 1 95.94 262 GLU A N 1
ATOM 2017 C CA . GLU A 1 262 ? 4.75 7.867 -14.93 1 95.94 262 GLU A CA 1
ATOM 2018 C C . GLU A 1 262 ? 4.078 9.242 -14.914 1 95.94 262 GLU A C 1
ATOM 2020 O O . GLU A 1 262 ? 4.562 10.18 -15.539 1 95.94 262 GLU A O 1
ATOM 2025 N N . SER A 1 263 ? 3.025 9.359 -14.133 1 93.75 263 SER A N 1
ATOM 2026 C CA . SER A 1 263 ? 2.271 10.609 -14.117 1 93.75 263 SER A CA 1
ATOM 2027 C C . SER A 1 263 ? 2.994 11.688 -13.312 1 93.75 263 SER A C 1
ATOM 2029 O O . SER A 1 263 ? 2.752 12.883 -13.508 1 93.75 263 SER A O 1
ATOM 2031 N N . THR A 1 264 ? 3.916 11.328 -12.438 1 93.25 264 THR A N 1
ATOM 2032 C CA . THR A 1 264 ? 4.59 12.297 -11.57 1 93.25 264 THR A CA 1
ATOM 2033 C C . THR A 1 264 ? 6.086 12.336 -11.867 1 93.25 264 THR A C 1
ATOM 2035 O O . THR A 1 264 ? 6.855 12.945 -11.125 1 93.25 264 THR A O 1
ATOM 2038 N N . ASN A 1 265 ? 6.5 11.602 -12.898 1 93.75 265 ASN A N 1
ATOM 2039 C CA . ASN A 1 265 ? 7.906 11.492 -13.266 1 93.75 265 ASN A CA 1
ATOM 2040 C C . ASN A 1 265 ? 8.758 11.008 -12.094 1 93.75 265 ASN A C 1
ATOM 2042 O O . ASN A 1 265 ? 9.805 11.586 -11.805 1 93.75 265 ASN A O 1
ATOM 2046 N N . SER A 1 266 ? 8.188 9.977 -11.398 1 95.44 266 SER A N 1
ATOM 2047 C CA . SER A 1 266 ? 8.867 9.469 -10.211 1 95.44 266 SER A CA 1
ATOM 2048 C C . SER A 1 266 ? 8.906 7.945 -10.211 1 95.44 266 SER A C 1
ATOM 2050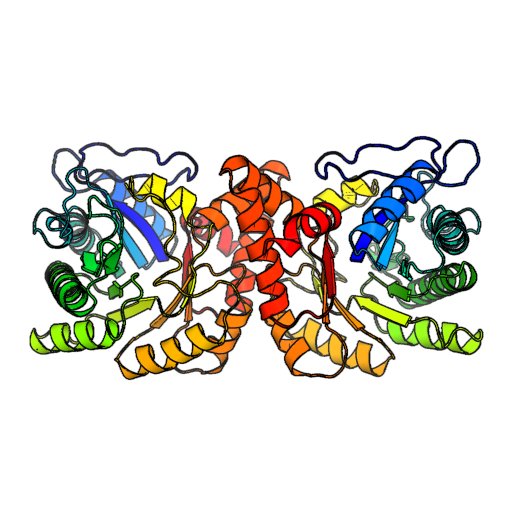 O O . SER A 1 266 ? 8.883 7.32 -9.148 1 95.44 266 SER A O 1
ATOM 2052 N N . LEU A 1 267 ? 8.945 7.363 -11.359 1 97.38 267 LEU A N 1
ATOM 2053 C CA . LEU A 1 267 ? 8.836 5.91 -11.469 1 97.38 267 LEU A CA 1
ATOM 2054 C C . LEU A 1 267 ? 9.953 5.223 -10.688 1 97.38 267 LEU A C 1
ATOM 2056 O O . LEU A 1 267 ? 9.688 4.324 -9.883 1 97.38 267 LEU A O 1
ATOM 2060 N N . ASP A 1 268 ? 11.141 5.703 -10.852 1 97.31 268 ASP A N 1
ATOM 2061 C CA . ASP A 1 268 ? 12.281 5.09 -10.18 1 97.31 268 ASP A CA 1
ATOM 2062 C C . ASP A 1 268 ? 12.109 5.117 -8.664 1 97.31 268 ASP A C 1
ATOM 2064 O O . ASP A 1 268 ? 12.266 4.094 -7.992 1 97.31 268 ASP A O 1
ATOM 2068 N N . ALA A 1 269 ? 11.703 6.23 -8.102 1 96 269 ALA A N 1
ATOM 2069 C CA . ALA A 1 269 ? 11.586 6.422 -6.66 1 96 269 ALA A CA 1
ATOM 2070 C C . ALA A 1 269 ? 10.438 5.598 -6.09 1 96 269 ALA A C 1
ATOM 2072 O O . ALA A 1 269 ? 10.562 5.012 -5.012 1 96 269 ALA A O 1
ATOM 2073 N N . VAL A 1 270 ? 9.344 5.547 -6.828 1 97.75 270 VAL A N 1
ATOM 2074 C CA . VAL A 1 270 ? 8.172 4.875 -6.273 1 97.75 270 VAL A CA 1
ATOM 2075 C C . VAL A 1 270 ? 8.352 3.361 -6.363 1 97.75 270 VAL A C 1
ATOM 2077 O O . VAL A 1 270 ? 7.902 2.623 -5.484 1 97.75 270 VAL A O 1
ATOM 2080 N N . VAL A 1 271 ? 8.977 2.857 -7.422 1 98.44 271 VAL A N 1
ATOM 2081 C CA . VAL A 1 271 ? 9.297 1.437 -7.504 1 98.44 271 VAL A CA 1
ATOM 2082 C C . VAL A 1 271 ? 10.219 1.045 -6.352 1 98.44 271 VAL A C 1
ATOM 2084 O O . VAL A 1 271 ? 9.984 0.043 -5.672 1 98.44 271 VAL A O 1
ATOM 2087 N N . ARG A 1 272 ? 11.172 1.848 -6.125 1 97.88 272 ARG A N 1
ATOM 2088 C CA . ARG A 1 272 ? 12.102 1.587 -5.031 1 97.88 272 ARG A CA 1
ATOM 2089 C C . ARG A 1 272 ? 11.383 1.6 -3.686 1 97.88 272 ARG A C 1
ATOM 2091 O O . ARG A 1 272 ? 11.547 0.681 -2.881 1 97.88 272 ARG A O 1
ATOM 2098 N N . GLU A 1 273 ? 10.617 2.602 -3.406 1 97.75 273 GLU A N 1
ATOM 2099 C CA . GLU A 1 273 ? 9.922 2.736 -2.127 1 97.75 273 GLU A CA 1
ATOM 2100 C C . GLU A 1 273 ? 8.961 1.573 -1.896 1 97.75 273 GLU A C 1
ATOM 2102 O O . GLU A 1 273 ? 8.914 1.012 -0.799 1 97.75 273 GLU A O 1
ATOM 2107 N N . ALA A 1 274 ? 8.25 1.171 -2.916 1 98.44 274 ALA A N 1
ATOM 2108 C CA . ALA A 1 274 ? 7.281 0.079 -2.816 1 98.44 274 ALA A CA 1
ATOM 2109 C C . ALA A 1 274 ? 7.973 -1.23 -2.445 1 98.44 274 ALA A C 1
ATOM 2111 O O . ALA A 1 274 ? 7.527 -1.938 -1.537 1 98.44 274 ALA A O 1
ATOM 2112 N N . HIS A 1 275 ? 9.062 -1.502 -3.057 1 98.44 275 HIS A N 1
ATOM 2113 C CA . HIS A 1 275 ? 9.727 -2.783 -2.838 1 98.44 275 HIS A CA 1
ATOM 2114 C C . HIS A 1 275 ? 10.547 -2.768 -1.552 1 98.44 275 HIS A C 1
ATOM 2116 O O . HIS A 1 275 ? 10.602 -3.771 -0.837 1 98.44 275 HIS A O 1
ATOM 2122 N N . LEU A 1 276 ? 11.102 -1.635 -1.215 1 97.56 276 LEU A N 1
ATOM 2123 C CA . LEU A 1 276 ? 11.828 -1.517 0.045 1 97.56 276 LEU A CA 1
ATOM 2124 C C . LEU A 1 276 ? 10.891 -1.665 1.233 1 97.56 276 LEU A C 1
ATOM 2126 O O . LEU A 1 276 ? 11.281 -2.178 2.283 1 97.56 276 LEU A O 1
ATOM 2130 N N . SER A 1 277 ? 9.672 -1.204 1.019 1 98 277 SER A N 1
ATOM 2131 C CA . SER A 1 277 ? 8.695 -1.326 2.096 1 98 277 SER A CA 1
ATOM 2132 C C . SER A 1 277 ? 8.445 -2.787 2.449 1 98 277 SER A C 1
ATOM 2134 O O . SER A 1 277 ? 8.297 -3.131 3.623 1 98 277 SER A O 1
ATOM 2136 N N . LEU A 1 278 ? 8.438 -3.621 1.474 1 98.56 278 LEU A N 1
ATOM 2137 C CA . LEU A 1 278 ? 8.195 -5.043 1.707 1 98.56 278 LEU A CA 1
ATOM 2138 C C . LEU A 1 278 ? 9.422 -5.707 2.322 1 98.56 278 LEU A C 1
ATOM 2140 O O . LEU A 1 278 ? 9.289 -6.559 3.207 1 98.56 278 LEU A O 1
ATOM 2144 N N . LEU A 1 279 ? 10.594 -5.301 1.879 1 98.12 279 LEU A N 1
ATOM 2145 C CA . LEU A 1 279 ? 11.828 -5.797 2.49 1 98.12 279 LEU A CA 1
ATOM 2146 C C . LEU A 1 279 ? 11.922 -5.359 3.947 1 98.12 279 LEU A C 1
ATOM 2148 O O . LEU A 1 279 ? 12.289 -6.156 4.816 1 98.12 279 LEU A O 1
ATOM 2152 N N . ARG A 1 280 ? 11.555 -4.121 4.168 1 98.06 280 ARG A N 1
ATOM 2153 C CA . ARG A 1 280 ? 11.562 -3.584 5.523 1 98.06 280 ARG A CA 1
ATOM 2154 C C . ARG A 1 280 ? 10.633 -4.383 6.434 1 98.06 280 ARG A C 1
ATOM 2156 O O . ARG A 1 280 ? 10.953 -4.617 7.602 1 98.06 280 ARG A O 1
ATOM 2163 N N . ALA A 1 281 ? 9.5 -4.832 5.887 1 98.31 281 ALA A N 1
ATOM 2164 C CA . ALA A 1 281 ? 8.5 -5.566 6.656 1 98.31 281 ALA A CA 1
ATOM 2165 C C . ALA A 1 281 ? 8.969 -6.988 6.949 1 98.31 281 ALA A C 1
ATOM 2167 O O . ALA A 1 281 ? 8.398 -7.676 7.801 1 98.31 281 ALA A O 1
ATOM 2168 N N . GLY A 1 282 ? 9.938 -7.48 6.168 1 98.31 282 GLY A N 1
ATOM 2169 C CA . GLY A 1 282 ? 10.516 -8.773 6.5 1 98.31 282 GLY A CA 1
ATOM 2170 C C . GLY A 1 282 ? 10.453 -9.766 5.352 1 98.31 282 GLY A C 1
ATOM 2171 O O . GLY A 1 282 ? 10.742 -10.953 5.535 1 98.31 282 GLY A O 1
ATOM 2172 N N . ALA A 1 283 ? 10.141 -9.297 4.148 1 98.44 283 ALA A N 1
ATOM 2173 C CA . ALA A 1 283 ? 10.102 -10.188 2.992 1 98.44 283 ALA A CA 1
ATOM 2174 C C . ALA A 1 283 ? 11.492 -10.719 2.662 1 98.44 283 ALA A C 1
ATOM 2176 O O . ALA A 1 283 ? 12.477 -9.969 2.699 1 98.44 283 ALA A O 1
ATOM 2177 N N . SER A 1 284 ? 11.547 -11.984 2.305 1 97.69 284 SER A N 1
ATOM 2178 C CA . SER A 1 284 ? 12.789 -12.617 1.861 1 97.69 284 SER A CA 1
ATOM 2179 C C . SER A 1 284 ? 12.867 -12.664 0.339 1 97.69 284 SER A C 1
ATOM 2181 O O . SER A 1 284 ? 13.961 -12.68 -0.229 1 97.69 284 SER A O 1
ATOM 2183 N N . VAL A 1 285 ? 11.758 -12.766 -0.319 1 97.69 285 VAL A N 1
ATOM 2184 C CA . VAL A 1 285 ? 11.633 -12.883 -1.769 1 97.69 285 VAL A CA 1
ATOM 2185 C C . VAL A 1 285 ? 10.531 -11.953 -2.27 1 97.69 285 VAL A C 1
ATOM 2187 O O . VAL A 1 285 ? 9.477 -11.836 -1.634 1 97.69 285 VAL A O 1
ATOM 2190 N N . LEU A 1 286 ? 10.797 -11.258 -3.275 1 98.44 286 LEU A N 1
ATOM 2191 C CA . LEU A 1 286 ? 9.797 -10.438 -3.947 1 98.44 286 LEU A CA 1
ATOM 2192 C C . LEU A 1 286 ? 9.43 -11.039 -5.305 1 98.44 286 LEU A C 1
ATOM 2194 O O . LEU A 1 286 ? 10.312 -11.344 -6.109 1 98.44 286 LEU A O 1
ATOM 2198 N N . ILE A 1 287 ? 8.18 -11.281 -5.535 1 98.75 287 ILE A N 1
ATOM 2199 C CA . ILE A 1 287 ? 7.641 -11.562 -6.859 1 98.75 287 ILE A CA 1
ATOM 2200 C C . ILE A 1 287 ? 7.023 -10.297 -7.453 1 98.75 287 ILE A C 1
ATOM 2202 O O . ILE A 1 287 ? 6.125 -9.703 -6.855 1 98.75 287 ILE A O 1
ATOM 2206 N N . THR A 1 288 ? 7.5 -9.883 -8.617 1 98.56 288 THR A N 1
ATOM 2207 C CA . THR A 1 288 ? 7.047 -8.602 -9.133 1 98.56 288 THR A CA 1
ATOM 2208 C C . THR A 1 288 ? 7.266 -8.516 -10.641 1 98.56 288 THR A C 1
ATOM 2210 O O . THR A 1 288 ? 8.25 -9.055 -11.164 1 98.56 288 THR A O 1
ATOM 2213 N N . TYR A 1 289 ? 6.367 -7.828 -11.289 1 98.12 289 TYR A N 1
ATOM 2214 C CA . TYR A 1 289 ? 6.488 -7.574 -12.719 1 98.12 289 TYR A CA 1
ATOM 2215 C C . TYR A 1 289 ? 7.566 -6.535 -13.008 1 98.12 289 TYR A C 1
ATOM 2217 O O . TYR A 1 289 ? 7.988 -6.367 -14.148 1 98.12 289 TYR A O 1
ATOM 2225 N N . PHE A 1 290 ? 8.055 -5.891 -11.969 1 98.5 290 PHE A N 1
ATOM 2226 C CA . PHE A 1 290 ? 9.094 -4.879 -12.117 1 98.5 290 PHE A CA 1
ATOM 2227 C C . PHE A 1 290 ? 10.469 -5.523 -12.164 1 98.5 290 PHE A C 1
ATOM 2229 O O . PHE A 1 290 ? 11.484 -4.828 -12.164 1 98.5 290 PHE A O 1
ATOM 2236 N N . THR A 1 291 ? 10.547 -6.832 -12.211 1 98.56 291 THR A N 1
ATOM 2237 C CA . THR A 1 291 ? 11.812 -7.551 -12.102 1 98.56 291 THR A CA 1
ATOM 2238 C C . THR A 1 291 ? 12.828 -7.012 -13.109 1 98.56 291 THR A C 1
ATOM 2240 O O . THR A 1 291 ? 13.938 -6.629 -12.734 1 98.56 291 THR A O 1
ATOM 2243 N N . PRO A 1 292 ? 12.477 -6.902 -14.445 1 98.19 292 PRO A N 1
ATOM 2244 C CA . PRO A 1 292 ? 13.477 -6.355 -15.367 1 98.19 292 PRO A CA 1
ATOM 2245 C C . PRO A 1 292 ? 13.891 -4.934 -15.008 1 98.19 292 PRO A C 1
ATOM 2247 O O . PRO A 1 292 ? 15.086 -4.605 -15.055 1 98.19 292 PRO A O 1
ATOM 2250 N N . TYR A 1 293 ? 12.914 -4.125 -14.633 1 98.12 293 TYR A N 1
ATOM 2251 C CA . TYR A 1 293 ? 13.195 -2.744 -14.258 1 98.12 293 TYR A CA 1
ATOM 2252 C C . TYR A 1 293 ? 14.148 -2.688 -13.062 1 98.12 293 TYR A C 1
ATOM 2254 O O . TYR A 1 293 ? 15.109 -1.913 -13.062 1 98.12 293 TYR A O 1
ATOM 2262 N N . ILE A 1 294 ? 13.859 -3.48 -12.055 1 98.19 294 ILE A N 1
ATOM 2263 C CA . ILE A 1 294 ? 14.648 -3.498 -10.828 1 98.19 294 ILE A CA 1
ATOM 2264 C C . ILE A 1 294 ? 16.062 -3.977 -11.133 1 98.19 294 ILE A C 1
ATOM 2266 O O . ILE A 1 294 ? 17.047 -3.398 -10.648 1 98.19 294 ILE A O 1
ATOM 2270 N N . LEU A 1 295 ? 16.188 -4.992 -11.938 1 97.94 295 LEU A N 1
ATOM 2271 C CA . LEU A 1 295 ? 17.5 -5.527 -12.273 1 97.94 295 LEU A CA 1
ATOM 2272 C C . LEU A 1 295 ? 18.344 -4.488 -13.008 1 97.94 295 LEU A C 1
ATOM 2274 O O . LEU A 1 295 ? 19.562 -4.449 -12.852 1 97.94 295 LEU A O 1
ATOM 2278 N N . ASP A 1 296 ? 17.703 -3.596 -13.711 1 97.31 296 ASP A N 1
ATOM 2279 C CA . ASP A 1 296 ? 18.391 -2.545 -14.453 1 97.31 296 ASP A CA 1
ATOM 2280 C C . ASP A 1 296 ? 18.797 -1.396 -13.531 1 97.31 296 ASP A C 1
ATOM 2282 O O . ASP A 1 296 ? 19.719 -0.643 -13.836 1 97.31 296 ASP A O 1
ATOM 2286 N N . HIS A 1 297 ? 18.125 -1.289 -12.375 1 96.12 297 HIS A N 1
ATOM 2287 C CA . HIS A 1 297 ? 18.266 -0.041 -11.633 1 96.12 297 HIS A CA 1
ATOM 2288 C C . HIS A 1 297 ? 18.812 -0.291 -10.227 1 96.12 297 HIS A C 1
ATOM 2290 O O . HIS A 1 297 ? 19.281 0.634 -9.57 1 96.12 297 HIS A O 1
ATOM 2296 N N . CYS A 1 298 ? 18.75 -1.521 -9.734 1 92.19 298 CYS A N 1
ATOM 2297 C CA . CYS A 1 298 ? 18.922 -1.795 -8.312 1 92.19 298 CYS A CA 1
ATOM 2298 C C . CYS A 1 298 ? 20.359 -1.489 -7.875 1 92.19 298 CYS A C 1
ATOM 2300 O O . CYS A 1 298 ? 20.594 -1.13 -6.723 1 92.19 298 CYS A O 1
ATOM 2302 N N . ALA A 1 299 ? 21.297 -1.588 -8.805 1 89.38 299 ALA A N 1
ATOM 2303 C CA . ALA A 1 299 ? 22.688 -1.281 -8.461 1 89.38 299 ALA A CA 1
ATOM 2304 C C . ALA A 1 299 ? 22.844 0.174 -8.023 1 89.38 299 ALA A C 1
ATOM 2306 O O . ALA A 1 299 ? 23.703 0.498 -7.199 1 89.38 299 ALA A O 1
ATOM 2307 N N . LYS A 1 300 ? 21.953 0.996 -8.492 1 89.06 300 LYS A N 1
ATOM 2308 C CA . LYS A 1 300 ? 22 2.424 -8.195 1 89.06 300 LYS A CA 1
ATOM 2309 C C . LYS A 1 300 ? 21.281 2.742 -6.891 1 89.06 300 LYS A C 1
ATOM 2311 O O . LYS A 1 300 ? 21.438 3.828 -6.332 1 89.06 300 LYS A O 1
ATOM 2316 N N . TRP A 1 301 ? 20.406 1.779 -6.543 1 87.94 301 TRP A N 1
ATOM 2317 C CA . TRP A 1 301 ? 19.625 1.999 -5.328 1 87.94 301 TRP A CA 1
ATOM 2318 C C . TRP A 1 301 ? 20.469 1.712 -4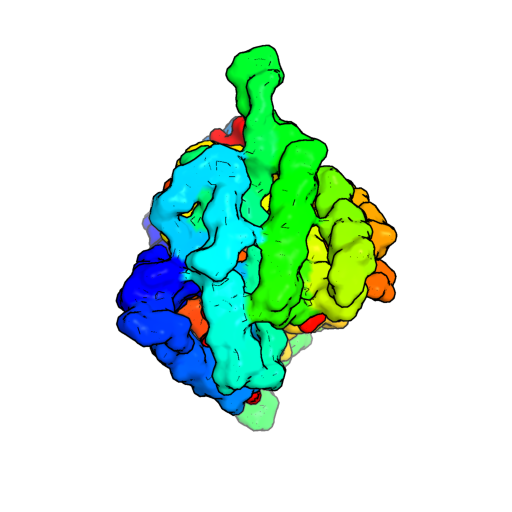.086 1 87.94 301 TRP A C 1
ATOM 2320 O O . TRP A 1 301 ? 20.359 2.42 -3.08 1 87.94 301 TRP A O 1
ATOM 2330 N N . MET B 1 1 ? -10.75 11.953 9.703 1 98.25 1 MET B N 1
ATOM 2331 C CA . MET B 1 1 ? -10.305 13.344 9.664 1 98.25 1 MET B CA 1
ATOM 2332 C C . MET B 1 1 ? -10.102 13.812 8.227 1 98.25 1 MET B C 1
ATOM 2334 O O . MET B 1 1 ? -9.453 13.125 7.434 1 98.25 1 MET B O 1
ATOM 2338 N N . TYR B 1 2 ? -10.734 14.898 7.949 1 98.81 2 TYR B N 1
ATOM 2339 C CA . TYR B 1 2 ? -10.742 15.43 6.594 1 98.81 2 TYR B CA 1
ATOM 2340 C C . TYR B 1 2 ? -9.711 16.547 6.441 1 98.81 2 TYR B C 1
ATOM 2342 O O . TYR B 1 2 ? -9.836 17.594 7.059 1 98.81 2 TYR B O 1
ATOM 2350 N N . PRO B 1 3 ? -8.672 16.344 5.586 1 98.62 3 PRO B N 1
ATOM 2351 C CA . PRO B 1 3 ? -7.73 17.422 5.324 1 98.62 3 PRO B CA 1
ATOM 2352 C C . PRO B 1 3 ? -8.312 18.5 4.418 1 98.62 3 PRO B C 1
ATOM 2354 O O . PRO B 1 3 ? -8.922 18.203 3.393 1 98.62 3 PRO B O 1
ATOM 2357 N N . LEU B 1 4 ? -8.07 19.719 4.797 1 98.69 4 LEU B N 1
ATOM 2358 C CA . LEU B 1 4 ? -8.633 20.844 4.055 1 98.69 4 LEU B CA 1
ATOM 2359 C C . LEU B 1 4 ? -7.566 21.906 3.779 1 98.69 4 LEU B C 1
ATOM 2361 O O . LEU B 1 4 ? -6.773 22.234 4.664 1 98.69 4 LEU B O 1
ATOM 2365 N N . PHE B 1 5 ? -7.598 22.438 2.549 1 98.69 5 PHE B N 1
ATOM 2366 C CA . PHE B 1 5 ? -6.715 23.531 2.156 1 98.69 5 PHE B CA 1
ATOM 2367 C C . PHE B 1 5 ? -7.457 24.859 2.172 1 98.69 5 PHE B C 1
ATOM 2369 O O . PHE B 1 5 ? -8.477 25.016 1.495 1 98.69 5 PHE B O 1
ATOM 2376 N N . VAL B 1 6 ? -6.895 25.766 2.92 1 98.69 6 VAL B N 1
ATOM 2377 C CA . VAL B 1 6 ? -7.605 27.031 3.047 1 98.69 6 VAL B CA 1
ATOM 2378 C C . VAL B 1 6 ? -6.695 28.188 2.613 1 98.69 6 VAL B C 1
ATOM 2380 O O . VAL B 1 6 ? -5.484 28.156 2.857 1 98.69 6 VAL B O 1
ATOM 2383 N N . THR B 1 7 ? -7.262 29.172 1.99 1 98.12 7 THR B N 1
ATOM 2384 C CA . THR B 1 7 ? -6.492 30.281 1.454 1 98.12 7 THR B CA 1
ATOM 2385 C C . THR B 1 7 ? -7.188 31.609 1.759 1 98.12 7 THR B C 1
ATOM 2387 O O . THR B 1 7 ? -8.32 31.625 2.242 1 98.12 7 THR B O 1
ATOM 2390 N N . LEU B 1 8 ? -6.449 32.688 1.54 1 96.25 8 LEU B N 1
ATOM 2391 C CA . LEU B 1 8 ? -6.988 34.031 1.753 1 96.25 8 LEU B CA 1
ATOM 2392 C C . LEU B 1 8 ? -7.641 34.562 0.482 1 96.25 8 LEU B C 1
ATOM 2394 O O . LEU B 1 8 ? -8.305 35.625 0.509 1 96.25 8 LEU B O 1
ATOM 2398 N N . ARG B 1 9 ? -7.52 33.781 -0.579 1 96.88 9 ARG B N 1
ATOM 2399 C CA . ARG B 1 9 ? -8.195 34.188 -1.809 1 96.88 9 ARG B CA 1
ATOM 2400 C C . ARG B 1 9 ? -9.711 34.125 -1.646 1 96.88 9 ARG B C 1
ATOM 2402 O O . ARG B 1 9 ? -10.219 33.375 -0.814 1 96.88 9 ARG B O 1
ATOM 2409 N N . SER B 1 10 ? -10.344 34.969 -2.443 1 96.94 10 SER B N 1
ATOM 2410 C CA . SER B 1 10 ? -11.797 35.062 -2.318 1 96.94 10 SER B CA 1
ATOM 2411 C C . SER B 1 10 ? -12.461 33.812 -2.924 1 96.94 10 SER B C 1
ATOM 2413 O O . SER B 1 10 ? -13.492 33.344 -2.43 1 96.94 10 SER B O 1
ATOM 2415 N N . GLU B 1 11 ? -11.891 33.25 -3.904 1 97.25 11 GLU B N 1
ATOM 2416 C CA . GLU B 1 11 ? -12.531 32.188 -4.656 1 97.25 11 GLU B CA 1
ATOM 2417 C C . GLU B 1 11 ? -11.914 30.828 -4.316 1 97.25 11 GLU B C 1
ATOM 2419 O O . GLU B 1 11 ? -10.734 30.734 -3.99 1 97.25 11 GLU B O 1
ATOM 2424 N N . ASP B 1 12 ? -12.789 29.844 -4.398 1 97.81 12 ASP B N 1
ATOM 2425 C CA . ASP B 1 12 ? -12.297 28.469 -4.355 1 97.81 12 ASP B CA 1
ATOM 2426 C C . ASP B 1 12 ? -11.508 28.141 -5.617 1 97.81 12 ASP B C 1
ATOM 2428 O O . ASP B 1 12 ? -11.75 28.703 -6.684 1 97.81 12 ASP B O 1
ATOM 2432 N N . LYS B 1 13 ? -10.547 27.312 -5.477 1 97.25 13 LYS B N 1
ATOM 2433 C CA . LYS B 1 13 ? -9.75 26.875 -6.617 1 97.25 13 LYS B CA 1
ATOM 2434 C C . LYS B 1 13 ? -9.578 25.344 -6.605 1 97.25 13 LYS B C 1
ATOM 2436 O O . LYS B 1 13 ? -9.211 24.766 -5.586 1 97.25 13 LYS B O 1
ATOM 2441 N N . ILE B 1 14 ? -9.797 24.734 -7.715 1 95.19 14 ILE B N 1
ATOM 2442 C CA . ILE B 1 14 ? -9.633 23.281 -7.867 1 95.19 14 ILE B CA 1
ATOM 2443 C C . ILE B 1 14 ? -8.148 22.922 -7.754 1 95.19 14 ILE B C 1
ATOM 2445 O O . ILE B 1 14 ? -7.289 23.641 -8.266 1 95.19 14 ILE B O 1
ATOM 2449 N N . ILE B 1 15 ? -7.887 21.859 -7.008 1 95.25 15 ILE B N 1
ATOM 2450 C CA . ILE B 1 15 ? -6.531 21.328 -6.969 1 95.25 15 ILE B CA 1
ATOM 2451 C C . ILE B 1 15 ? -6.375 20.234 -8.031 1 95.25 15 ILE B C 1
ATOM 2453 O O . ILE B 1 15 ? -6.855 19.125 -7.863 1 95.25 15 ILE B O 1
ATOM 2457 N N . CYS B 1 16 ? -5.648 20.531 -9.039 1 89.81 16 CYS B N 1
ATOM 2458 C CA . CYS B 1 16 ? -5.492 19.594 -10.148 1 89.81 16 CYS B CA 1
ATOM 2459 C C . CYS B 1 16 ? -4.852 18.297 -9.68 1 89.81 16 CYS B C 1
ATOM 2461 O O . CYS B 1 16 ? -3.812 18.312 -9.016 1 89.81 16 CYS B O 1
ATOM 2463 N N . GLY B 1 17 ? -5.527 17.188 -9.945 1 87.19 17 GLY B N 1
ATOM 2464 C CA . GLY B 1 17 ? -4.984 15.883 -9.586 1 87.19 17 GLY B CA 1
ATOM 2465 C C . GLY B 1 17 ? -5.523 15.352 -8.273 1 87.19 17 GLY B C 1
ATOM 2466 O O . GLY B 1 17 ? -5.355 14.172 -7.961 1 87.19 17 GLY B O 1
ATOM 2467 N N . LEU B 1 18 ? -6.16 16.25 -7.559 1 93.31 18 LEU B N 1
ATOM 2468 C CA . LEU B 1 18 ? -6.738 15.844 -6.289 1 93.31 18 LEU B CA 1
ATOM 2469 C C . LEU B 1 18 ? -8.242 16.109 -6.266 1 93.31 18 LEU B C 1
ATOM 2471 O O . LEU B 1 18 ? -8.844 16.203 -5.191 1 93.31 18 LEU B O 1
ATOM 2475 N N . GLU B 1 19 ? -8.758 16.172 -7.449 1 92.69 19 GLU B N 1
ATOM 2476 C CA . GLU B 1 19 ? -10.195 16.391 -7.516 1 92.69 19 GLU B CA 1
ATOM 2477 C C . GLU B 1 19 ? -10.953 15.32 -6.734 1 92.69 19 GLU B C 1
ATOM 2479 O O . GLU B 1 19 ? -10.617 14.141 -6.805 1 92.69 19 GLU B O 1
ATOM 2484 N N . PRO B 1 20 ? -11.906 15.797 -6 1 94.5 20 PRO B N 1
ATOM 2485 C CA . PRO B 1 20 ? -12.609 17.078 -6.008 1 94.5 20 PRO B CA 1
ATOM 2486 C C . PRO B 1 20 ? -12.07 18.047 -4.961 1 94.5 20 PRO B C 1
ATOM 2488 O O . PRO B 1 20 ? -12.719 19.062 -4.664 1 94.5 20 PRO B O 1
ATOM 2491 N N . GLU B 1 21 ? -10.914 17.797 -4.379 1 95.69 21 GLU B N 1
ATOM 2492 C CA . GLU B 1 21 ? -10.344 18.672 -3.359 1 95.69 21 GLU B CA 1
ATOM 2493 C C . GLU B 1 21 ? -10.109 20.078 -3.906 1 95.69 21 GLU B C 1
ATOM 2495 O O . GLU B 1 21 ? -9.812 20.234 -5.09 1 95.69 21 GLU B O 1
ATOM 2500 N N . MET B 1 22 ? -10.266 21.078 -3 1 96.31 22 MET B N 1
ATOM 2501 C CA . MET B 1 22 ? -10.164 22.484 -3.361 1 96.31 22 MET B CA 1
ATOM 2502 C C . MET B 1 22 ? -9.281 23.25 -2.365 1 96.31 22 MET B C 1
ATOM 2504 O O . MET B 1 22 ? -9.109 22.797 -1.228 1 96.31 22 MET B O 1
ATOM 2508 N N . GLN B 1 23 ? -8.719 24.25 -2.906 1 98.25 23 GLN B N 1
ATOM 2509 C CA . GLN B 1 23 ? -8.336 25.344 -2.012 1 98.25 23 GLN B CA 1
ATOM 2510 C C . GLN B 1 23 ? -9.539 26.219 -1.679 1 98.25 23 GLN B C 1
ATOM 2512 O O . GLN B 1 23 ? -10.055 26.938 -2.547 1 98.25 23 GLN B O 1
ATOM 2517 N N . TRP B 1 24 ? -9.906 26.172 -0.471 1 98.56 24 TRP B N 1
ATOM 2518 C CA . TRP B 1 24 ? -11.117 26.875 -0.074 1 98.56 24 TRP B CA 1
ATOM 2519 C C . TRP B 1 24 ? -10.836 28.359 0.186 1 98.56 24 TRP B C 1
ATOM 2521 O O . TRP B 1 24 ? -10.016 28.688 1.043 1 98.56 24 TRP B O 1
ATOM 2531 N N . GLY B 1 25 ? -11.578 29.188 -0.481 1 98.25 25 GLY B N 1
ATOM 2532 C CA . GLY B 1 25 ? -11.406 30.625 -0.359 1 98.25 25 GLY B CA 1
ATOM 2533 C C . GLY B 1 25 ? -12.203 31.219 0.781 1 98.25 25 GLY B C 1
ATOM 2534 O O . GLY B 1 25 ? -13.242 30.688 1.169 1 98.25 25 GLY B O 1
ATOM 2535 N N . GLN B 1 26 ? -11.75 32.344 1.238 1 97.5 26 GLN B N 1
ATOM 2536 C CA . GLN B 1 26 ? -12.383 32.969 2.383 1 97.5 26 GLN B CA 1
ATOM 2537 C C . GLN B 1 26 ? -13.664 33.719 1.965 1 97.5 26 GLN B C 1
ATOM 2539 O O . GLN B 1 26 ? -14.469 34.094 2.812 1 97.5 26 GLN B O 1
ATOM 2544 N N . GLY B 1 27 ? -13.914 33.812 0.669 1 96.12 27 GLY B N 1
ATOM 2545 C CA . GLY B 1 27 ? -15.055 34.594 0.199 1 96.12 27 GLY B CA 1
ATOM 2546 C C . GLY B 1 27 ? -14.867 36.094 0.347 1 96.12 27 GLY B C 1
ATOM 2547 O O . GLY B 1 27 ? -13.812 36.562 0.812 1 96.12 27 GLY B O 1
ATOM 2548 N N . LEU B 1 28 ? -15.906 36.812 -0.031 1 94.69 28 LEU B N 1
ATOM 2549 C CA . LEU B 1 28 ? -15.859 38.281 0.019 1 94.69 28 LEU B CA 1
ATOM 2550 C C . LEU B 1 28 ? -16.016 38.781 1.451 1 94.69 28 LEU B C 1
ATOM 2552 O O . LEU B 1 28 ? -15.461 39.812 1.812 1 94.69 28 LEU B O 1
ATOM 2556 N N . GLU B 1 29 ? -16.625 38 2.279 1 95.06 29 GLU B N 1
ATOM 2557 C CA . GLU B 1 29 ? -16.938 38.438 3.643 1 95.06 29 GLU B CA 1
ATOM 2558 C C . GLU B 1 29 ? -15.984 37.812 4.648 1 95.06 29 GLU B C 1
ATOM 2560 O O . GLU B 1 29 ? -16.047 38.094 5.844 1 95.06 29 GLU B O 1
ATOM 2565 N N . GLY B 1 30 ? -15.125 36.938 4.223 1 96.12 30 GLY B N 1
ATOM 2566 C CA . GLY B 1 30 ? -14.148 36.312 5.105 1 96.12 30 GLY B CA 1
ATOM 2567 C C . GLY B 1 30 ? -14.75 35.219 5.965 1 96.12 30 GLY B C 1
ATOM 2568 O O . GLY B 1 30 ? -14.211 34.906 7.023 1 96.12 30 GLY B O 1
ATOM 2569 N N . ASP B 1 31 ? -15.812 34.625 5.512 1 97.5 31 ASP B N 1
ATOM 2570 C CA . ASP B 1 31 ? -16.531 33.688 6.355 1 97.5 31 ASP B CA 1
ATOM 2571 C C . ASP B 1 31 ? -16.344 32.25 5.852 1 97.5 31 ASP B C 1
ATOM 2573 O O . ASP B 1 31 ? -16.938 31.312 6.402 1 97.5 31 ASP B O 1
ATOM 2577 N N . TYR B 1 32 ? -15.516 32.094 4.809 1 98.44 32 TYR B N 1
ATOM 2578 C CA . TYR B 1 32 ? -15.297 30.781 4.234 1 98.44 32 TYR B CA 1
ATOM 2579 C C . TYR B 1 32 ? -16.625 30.078 3.994 1 98.44 32 TYR B C 1
ATOM 2581 O O . TYR B 1 32 ? -16.781 28.906 4.344 1 98.44 32 TYR B O 1
ATOM 2589 N N . PHE B 1 33 ? -17.516 30.719 3.383 1 98.44 33 PHE B N 1
ATOM 2590 C CA . PHE B 1 33 ? -18.906 30.266 3.268 1 98.44 33 PHE B CA 1
ATOM 2591 C C . PHE B 1 33 ? -18.969 28.922 2.551 1 98.44 33 PHE B C 1
ATOM 2593 O O . PHE B 1 33 ? -19.656 28 2.996 1 98.44 33 PHE B O 1
ATOM 2600 N N . SER B 1 34 ? -18.312 28.781 1.421 1 98.31 34 SER B N 1
ATOM 2601 C CA . SER B 1 34 ? -18.344 27.531 0.656 1 98.31 34 SER B CA 1
ATOM 2602 C C . SER B 1 34 ? -17.797 26.359 1.468 1 98.31 34 SER B C 1
ATOM 2604 O O . SER B 1 34 ? -18.359 25.266 1.438 1 98.31 34 SER B O 1
ATOM 2606 N N . LEU B 1 35 ? -16.719 26.594 2.197 1 98.75 35 LEU B N 1
ATOM 2607 C CA . LEU B 1 35 ? -16.125 25.562 3.029 1 98.75 35 LEU B CA 1
ATOM 2608 C C . LEU B 1 35 ? -17.062 25.172 4.164 1 98.75 35 LEU B C 1
ATOM 2610 O O . LEU B 1 35 ? -17.281 23.984 4.418 1 98.75 35 LEU B O 1
ATOM 2614 N N . VAL B 1 36 ? -17.609 26.156 4.84 1 98.81 36 VAL B N 1
ATOM 2615 C CA . VAL B 1 36 ? -18.5 25.906 5.961 1 98.81 36 VAL B CA 1
ATOM 2616 C C . VAL B 1 36 ? -19.703 25.094 5.496 1 98.81 36 VAL B C 1
ATOM 2618 O O . VAL B 1 36 ? -20.109 24.141 6.164 1 98.81 36 VAL B O 1
ATOM 2621 N N . THR B 1 37 ? -20.25 25.453 4.344 1 98.69 37 THR B N 1
ATOM 2622 C CA . THR B 1 37 ? -21.391 24.734 3.777 1 98.69 37 THR B CA 1
ATOM 2623 C C . THR B 1 37 ? -21.016 23.281 3.486 1 98.69 37 THR B C 1
ATOM 2625 O O . THR B 1 37 ? -21.766 22.359 3.82 1 98.69 37 THR B O 1
ATOM 2628 N N . HIS B 1 38 ? -19.891 23.094 2.945 1 98.62 38 HIS B N 1
ATOM 2629 C CA . HIS B 1 38 ? -19.406 21.766 2.586 1 98.62 38 HIS B CA 1
ATOM 2630 C C . HIS B 1 38 ? -19.203 20.906 3.824 1 98.62 38 HIS B C 1
ATOM 2632 O O . HIS B 1 38 ? -19.656 19.766 3.875 1 98.62 38 HIS B O 1
ATOM 2638 N N . VAL B 1 39 ? -18.531 21.422 4.812 1 98.81 39 VAL B N 1
ATOM 2639 C CA . VAL B 1 39 ? -18.188 20.672 6.023 1 98.81 39 VAL B CA 1
ATOM 2640 C C . VAL B 1 39 ? -19.469 20.375 6.82 1 98.81 39 VAL B C 1
ATOM 2642 O O . VAL B 1 39 ? -19.609 19.297 7.387 1 98.81 39 VAL B O 1
ATOM 2645 N N . ARG B 1 40 ? -20.391 21.359 6.859 1 98.62 40 ARG B N 1
ATOM 2646 C CA . ARG B 1 40 ? -21.656 21.141 7.535 1 98.62 40 ARG B CA 1
ATOM 2647 C C . ARG B 1 40 ? -22.391 19.922 6.965 1 98.62 40 ARG B C 1
ATOM 2649 O O . ARG B 1 40 ? -22.922 19.109 7.715 1 98.62 40 ARG B O 1
ATOM 2656 N N . ALA B 1 41 ? -22.422 19.844 5.668 1 98.38 41 ALA B N 1
ATOM 2657 C CA . ALA B 1 41 ? -23.062 18.719 5.012 1 98.38 41 ALA B CA 1
ATOM 2658 C C . ALA B 1 41 ? -22.375 17.406 5.391 1 98.38 41 ALA B C 1
ATOM 2660 O O . ALA B 1 41 ? -23.031 16.375 5.555 1 98.38 41 ALA B O 1
ATOM 2661 N N . LEU B 1 42 ? -21.094 17.391 5.531 1 98.5 42 LEU B N 1
ATOM 2662 C CA . LEU B 1 42 ? -20.328 16.188 5.863 1 98.5 42 LEU B CA 1
ATOM 2663 C C . LEU B 1 42 ? -20.531 15.812 7.332 1 98.5 42 LEU B C 1
ATOM 2665 O O . LEU B 1 42 ? -20.516 14.633 7.68 1 98.5 42 LEU B O 1
ATOM 2669 N N . ILE B 1 43 ? -20.688 16.828 8.195 1 98.5 43 ILE B N 1
ATOM 2670 C CA . ILE B 1 43 ? -20.969 16.578 9.602 1 98.5 43 ILE B CA 1
ATOM 2671 C C . ILE B 1 43 ? -22.266 15.773 9.727 1 98.5 43 ILE B C 1
ATOM 2673 O O . ILE B 1 43 ? -22.344 14.836 10.523 1 98.5 43 ILE B O 1
ATOM 2677 N N . GLU B 1 44 ? -23.234 16.078 8.891 1 97.62 44 GLU B N 1
ATOM 2678 C CA . GLU B 1 44 ? -24.5 15.352 8.883 1 97.62 44 GLU B CA 1
ATOM 2679 C C . GLU B 1 44 ? -24.281 13.891 8.5 1 97.62 44 GLU B C 1
ATOM 2681 O O . GLU B 1 44 ? -25.078 13.023 8.883 1 97.62 44 GLU B O 1
ATOM 2686 N N . LYS B 1 45 ? -23.219 13.695 7.824 1 97.25 45 LYS B N 1
ATOM 2687 C CA . LYS B 1 45 ? -22.922 12.336 7.375 1 97.25 45 LYS B CA 1
ATOM 2688 C C . LYS B 1 45 ? -21.984 11.633 8.336 1 97.25 45 LYS B C 1
ATOM 2690 O O . LYS B 1 45 ? -21.625 10.469 8.133 1 97.25 45 LYS B O 1
ATOM 2695 N N . GLY B 1 46 ? -21.453 12.383 9.344 1 97 46 GLY B N 1
ATOM 2696 C CA . GLY B 1 46 ? -20.688 11.711 10.383 1 97 46 GLY B CA 1
ATOM 2697 C C . GLY B 1 46 ? -19.281 12.273 10.547 1 97 46 GLY B C 1
ATOM 2698 O O . GLY B 1 46 ? -18.516 11.789 11.375 1 97 46 GLY B O 1
ATOM 2699 N N . LEU B 1 47 ? -18.953 13.32 9.766 1 98.25 47 LEU B N 1
ATOM 2700 C CA . LEU B 1 47 ? -17.641 13.938 9.945 1 98.25 47 LEU B CA 1
ATOM 2701 C C . LEU B 1 47 ? -17.516 14.578 11.32 1 98.25 47 LEU B C 1
ATOM 2703 O O . LEU B 1 47 ? -18.422 15.305 11.758 1 98.25 47 LEU B O 1
ATOM 2707 N N . THR B 1 48 ? -16.344 14.32 11.977 1 97.56 48 THR B N 1
ATOM 2708 C CA . THR B 1 48 ? -16.203 14.859 13.328 1 97.56 48 THR B CA 1
ATOM 2709 C C . THR B 1 48 ? -14.961 15.719 13.445 1 97.56 48 THR B C 1
ATOM 2711 O O . THR B 1 48 ? -14.812 16.484 14.406 1 97.56 48 THR B O 1
ATOM 2714 N N . ASN B 1 49 ? -14.008 15.586 12.523 1 97.75 49 ASN B N 1
ATOM 2715 C CA . ASN B 1 49 ? -12.711 16.25 12.633 1 97.75 49 ASN B CA 1
ATOM 2716 C C . ASN B 1 49 ? -12.195 16.688 11.266 1 97.75 49 ASN B C 1
ATOM 2718 O O . ASN B 1 49 ? -12.383 16 10.273 1 97.75 49 ASN B O 1
ATOM 2722 N N . VAL B 1 50 ? -11.547 17.844 11.281 1 98.88 50 VAL B N 1
ATOM 2723 C CA . VAL B 1 50 ? -10.844 18.312 10.086 1 98.88 50 VAL B CA 1
ATOM 2724 C C . VAL B 1 50 ? -9.414 18.719 10.453 1 98.88 50 VAL B C 1
ATOM 2726 O O . VAL B 1 50 ? -9.109 18.953 11.625 1 98.88 50 VAL B O 1
ATOM 2729 N N . MET B 1 51 ? -8.586 18.766 9.469 1 98.88 51 MET B N 1
ATOM 2730 C CA . MET B 1 51 ? -7.227 19.281 9.594 1 98.88 51 MET B CA 1
ATOM 2731 C C . MET B 1 51 ? -6.961 20.359 8.555 1 98.88 51 MET B C 1
ATOM 2733 O O . MET B 1 51 ? -7.129 20.125 7.352 1 98.88 51 MET B O 1
ATOM 2737 N N . LEU B 1 52 ? -6.527 21.469 8.992 1 98.81 52 LEU B N 1
ATOM 2738 C CA . LEU B 1 52 ? -6.375 22.625 8.109 1 98.81 52 LEU B CA 1
ATOM 2739 C C . LEU B 1 52 ? -4.922 22.781 7.664 1 98.81 52 LEU B C 1
ATOM 2741 O O . LEU B 1 52 ? -4.004 22.672 8.484 1 98.81 52 LEU B O 1
ATOM 2745 N N . PHE B 1 53 ? -4.773 23.016 6.402 1 98.56 53 PHE B N 1
ATOM 2746 C CA . PHE B 1 53 ? -3.516 23.406 5.77 1 98.56 53 PHE B CA 1
ATOM 2747 C C . PHE B 1 53 ? -3.639 24.766 5.105 1 98.56 53 PHE B C 1
ATOM 2749 O O . PHE B 1 53 ? -4.609 25.031 4.391 1 98.56 53 PHE B O 1
ATOM 2756 N N . GLY B 1 54 ? -2.656 25.594 5.273 1 97.81 54 GLY B N 1
ATOM 2757 C CA . GLY B 1 54 ? -2.695 26.906 4.68 1 97.81 54 GLY B CA 1
ATOM 2758 C C . GLY B 1 54 ? -2.07 26.969 3.297 1 97.81 54 GLY B C 1
ATOM 2759 O O . GLY B 1 54 ? -1.062 26.297 3.041 1 97.81 54 GLY B O 1
ATOM 2760 N N . VAL B 1 55 ? -2.678 27.719 2.465 1 97.19 55 VAL B N 1
ATOM 2761 C CA . VAL B 1 55 ? -2.143 28.031 1.146 1 97.19 55 VAL B CA 1
ATOM 2762 C C . VAL B 1 55 ? -1.988 29.547 1.011 1 97.19 55 VAL B C 1
ATOM 2764 O O . VAL B 1 55 ? -2.971 30.297 1.094 1 97.19 55 VAL B O 1
ATOM 2767 N N . ILE B 1 56 ? -0.771 29.969 0.824 1 96.38 56 ILE B N 1
ATOM 2768 C CA . ILE B 1 56 ? -0.557 31.406 0.762 1 96.38 56 ILE B CA 1
ATOM 2769 C C . ILE B 1 56 ? 0.312 31.75 -0.447 1 96.38 56 ILE B C 1
ATOM 2771 O O . ILE B 1 56 ? 1.015 30.891 -0.977 1 96.38 56 ILE B O 1
ATOM 2775 N N . GLU B 1 57 ? 0.307 33 -0.827 1 91.88 57 GLU B N 1
ATOM 2776 C CA . GLU B 1 57 ? 1.114 33.469 -1.944 1 91.88 57 GLU B CA 1
ATOM 2777 C C . GLU B 1 57 ? 2.426 34.094 -1.456 1 91.88 57 GLU B C 1
ATOM 2779 O O . GLU B 1 57 ? 3.49 33.812 -2.014 1 91.88 57 GLU B O 1
ATOM 2784 N N . GLU B 1 58 ? 2.344 34.844 -0.43 1 91.69 58 GLU B N 1
ATOM 2785 C CA . GLU B 1 58 ? 3.525 35.531 0.07 1 91.69 58 GLU B CA 1
ATOM 2786 C C . GLU B 1 58 ? 4.312 34.656 1.037 1 91.69 58 GLU B C 1
ATOM 2788 O O . GLU B 1 58 ? 3.938 34.531 2.203 1 91.69 58 GLU B O 1
ATOM 2793 N N . LYS B 1 59 ? 5.445 34.188 0.565 1 95.31 59 LYS B N 1
ATOM 2794 C CA . LYS B 1 59 ? 6.316 33.312 1.351 1 95.31 59 LYS B CA 1
ATOM 2795 C C . LYS B 1 59 ? 7.66 34 1.62 1 95.31 59 LYS B C 1
ATOM 2797 O O . LYS B 1 59 ? 8.094 34.875 0.854 1 95.31 59 LYS B O 1
ATOM 2802 N N . ASP B 1 60 ? 8.227 33.688 2.762 1 96.19 60 ASP B N 1
ATOM 2803 C CA . ASP B 1 60 ? 9.547 34.219 3.1 1 96.19 60 ASP B CA 1
ATOM 2804 C C . ASP B 1 60 ? 10.383 33.156 3.836 1 96.19 60 ASP B C 1
ATOM 2806 O O . ASP B 1 60 ? 9.914 32.062 4.098 1 96.19 60 ASP B O 1
ATOM 2810 N N . ALA B 1 61 ? 11.57 33.469 4.199 1 94.56 61 ALA B N 1
ATOM 2811 C CA . ALA B 1 61 ? 12.539 32.531 4.711 1 94.56 61 ALA B CA 1
ATOM 2812 C C . ALA B 1 61 ? 12.141 32.031 6.098 1 94.56 61 ALA B C 1
ATOM 2814 O O . ALA B 1 61 ? 12.492 30.906 6.492 1 94.56 61 ALA B O 1
ATOM 2815 N N . CYS B 1 62 ? 11.344 32.781 6.781 1 95.25 62 CYS B N 1
ATOM 2816 C CA . CYS B 1 62 ? 11 32.438 8.148 1 95.25 62 CYS B CA 1
ATOM 2817 C C . CYS B 1 62 ? 9.562 31.922 8.242 1 95.25 62 CYS B C 1
ATOM 2819 O O . CYS B 1 62 ? 9.102 31.531 9.312 1 95.25 62 CYS B O 1
ATOM 2821 N N . GLY B 1 63 ? 8.867 31.922 7.125 1 96.31 63 GLY B N 1
ATOM 2822 C CA . GLY B 1 63 ? 7.48 31.5 7.156 1 96.31 63 GLY B CA 1
ATOM 2823 C C . GLY B 1 63 ? 6.613 32.375 8.055 1 96.31 63 GLY B C 1
ATOM 2824 O O . GLY B 1 63 ? 5.777 31.844 8.797 1 96.31 63 GLY B O 1
ATOM 2825 N N . CYS B 1 64 ? 6.738 33.625 7.988 1 96.12 64 CYS B N 1
ATOM 2826 C CA . CYS B 1 64 ? 6.152 34.594 8.938 1 96.12 64 CYS B CA 1
ATOM 2827 C C . CYS B 1 64 ? 4.629 34.562 8.859 1 96.12 64 CYS B C 1
ATOM 2829 O O . CYS B 1 64 ? 3.951 34.781 9.867 1 96.12 64 CYS B O 1
ATOM 2831 N N . MET B 1 65 ? 4.113 34.219 7.727 1 96.38 65 MET B N 1
ATOM 2832 C CA . MET B 1 65 ? 2.664 34.219 7.559 1 96.38 65 MET B CA 1
ATOM 2833 C C . MET B 1 65 ? 2.014 33.125 8.367 1 96.38 65 MET B C 1
ATOM 2835 O O . MET B 1 65 ? 0.804 33.156 8.602 1 96.38 65 MET B O 1
ATOM 2839 N N . ALA B 1 66 ? 2.768 32.125 8.766 1 96.94 66 ALA B N 1
ATOM 2840 C CA . ALA B 1 66 ? 2.203 30.969 9.461 1 96.94 66 ALA B CA 1
ATOM 2841 C C . ALA B 1 66 ? 1.539 31.375 10.766 1 96.94 66 ALA B C 1
ATOM 2843 O O . ALA B 1 66 ? 0.499 30.828 11.141 1 96.94 66 ALA B O 1
ATOM 2844 N N . ASP B 1 67 ? 2.166 32.281 11.453 1 97.19 67 ASP B N 1
ATOM 2845 C CA . ASP B 1 67 ? 1.592 32.688 12.734 1 97.19 67 ASP B CA 1
ATOM 2846 C C . ASP B 1 67 ? 1.09 34.125 12.688 1 97.19 67 ASP B C 1
ATOM 2848 O O . ASP B 1 67 ? 0.824 34.719 13.734 1 97.19 67 ASP B O 1
ATOM 2852 N N . ASP B 1 68 ? 1.077 34.688 11.5 1 96.38 68 ASP B N 1
ATOM 2853 C CA . ASP B 1 68 ? 0.408 35.969 11.359 1 96.38 68 ASP B CA 1
ATOM 2854 C C . ASP B 1 68 ? -1.084 35.844 11.664 1 96.38 68 ASP B C 1
ATOM 2856 O O . ASP B 1 68 ? -1.725 34.875 11.281 1 96.38 68 ASP B O 1
ATOM 2860 N N . TRP B 1 69 ? -1.617 36.812 12.328 1 95.62 69 TRP B N 1
ATOM 2861 C CA . TRP B 1 69 ? -3.02 36.719 12.719 1 95.62 69 TRP B CA 1
ATOM 2862 C C . TRP B 1 69 ? -3.932 36.75 11.5 1 95.62 69 TRP B C 1
ATOM 2864 O O . TRP B 1 69 ? -5.086 36.312 11.57 1 95.62 69 TRP B O 1
ATOM 2874 N N . ALA B 1 70 ? -3.377 37.125 10.398 1 93.06 70 ALA B N 1
ATOM 2875 C CA . ALA B 1 70 ? -4.141 37.188 9.156 1 93.06 70 ALA B CA 1
ATOM 2876 C C . ALA B 1 70 ? -3.955 35.906 8.344 1 93.06 70 ALA B C 1
ATOM 2878 O O . ALA B 1 70 ? -4.426 35.812 7.211 1 93.06 70 ALA B O 1
ATOM 2879 N N . SER B 1 71 ? -3.281 34.938 8.883 1 96.06 71 SER B N 1
ATOM 2880 C CA . SER B 1 71 ? -3.055 33.688 8.156 1 96.06 71 SER B CA 1
ATOM 2881 C C . SER B 1 71 ? -4.371 32.969 7.844 1 96.06 71 SER B C 1
ATOM 2883 O O . SER B 1 71 ? -5.332 33.062 8.609 1 96.06 71 SER B O 1
ATOM 2885 N N . PRO B 1 72 ? -4.449 32.312 6.719 1 98 72 PRO B N 1
ATOM 2886 C CA . PRO B 1 72 ? -5.691 31.609 6.371 1 98 72 PRO B CA 1
ATOM 2887 C C . PRO B 1 72 ? -6.082 30.547 7.395 1 98 72 PRO B C 1
ATOM 2889 O O . PRO B 1 72 ? -7.273 30.344 7.66 1 98 72 PRO B O 1
ATOM 2892 N N . VAL B 1 73 ? -5.117 29.844 7.992 1 98.62 73 VAL B N 1
ATOM 2893 C CA . VAL B 1 73 ? -5.41 28.797 8.969 1 98.62 73 VAL B CA 1
ATOM 2894 C C . VAL B 1 73 ? -6.059 29.422 10.203 1 98.62 73 VAL B C 1
ATOM 2896 O O . VAL B 1 73 ? -7.035 28.875 10.734 1 98.62 73 VAL B O 1
ATOM 2899 N N . ILE B 1 74 ? -5.492 30.531 10.711 1 98.62 74 ILE B N 1
ATOM 2900 C CA . ILE B 1 74 ? -6.043 31.219 11.883 1 98.62 74 ILE B CA 1
ATOM 2901 C C . ILE B 1 74 ? -7.441 31.734 11.562 1 98.62 74 ILE B C 1
ATOM 2903 O O . ILE B 1 74 ? -8.391 31.484 12.312 1 98.62 74 ILE B O 1
ATOM 2907 N N . ALA B 1 75 ? -7.594 32.438 10.422 1 98.31 75 ALA B N 1
ATOM 2908 C CA . ALA B 1 75 ? -8.883 32.969 10.008 1 98.31 75 ALA B CA 1
ATOM 2909 C C . ALA B 1 75 ? -9.938 31.875 9.898 1 98.31 75 ALA B C 1
ATOM 2911 O O . ALA B 1 75 ? -11.047 32 10.414 1 98.31 75 ALA B O 1
ATOM 2912 N N . CYS B 1 76 ? -9.594 30.828 9.242 1 98.75 76 CYS B N 1
ATOM 2913 C CA . CYS B 1 76 ? -10.523 29.734 9.008 1 98.75 76 CYS B CA 1
ATOM 2914 C C . CYS B 1 76 ? -10.859 29.016 10.305 1 98.75 76 CYS B C 1
ATOM 2916 O O . CYS B 1 76 ? -12 28.594 10.508 1 98.75 76 CYS B O 1
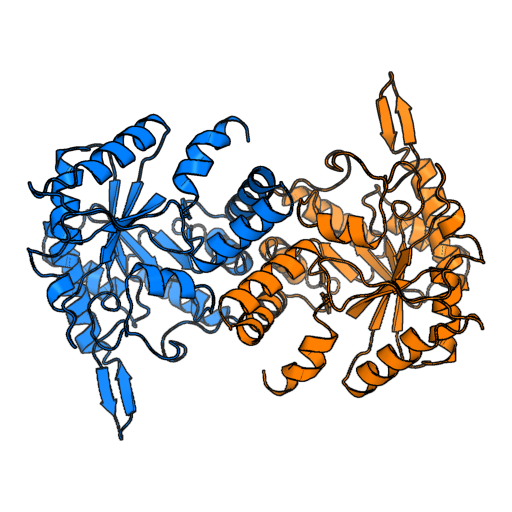ATOM 2918 N N . THR B 1 77 ? -9.875 28.812 11.172 1 98.81 77 THR B N 1
ATOM 2919 C CA . THR B 1 77 ? -10.117 28.188 12.461 1 98.81 77 THR B CA 1
ATOM 2920 C C . THR B 1 77 ? -11.18 28.953 13.25 1 98.81 77 THR B C 1
ATOM 2922 O O . THR B 1 77 ? -12.125 28.344 13.773 1 98.81 77 THR B O 1
ATOM 2925 N N . LYS B 1 78 ? -11.031 30.219 13.289 1 98.56 78 LYS B N 1
ATOM 2926 C CA . LYS B 1 78 ? -12 31.047 14.016 1 98.56 78 LYS B CA 1
ATOM 2927 C C . LYS B 1 78 ? -13.398 30.891 13.43 1 98.56 78 LYS B C 1
ATOM 2929 O O . LYS B 1 78 ? -14.375 30.734 14.164 1 98.56 78 LYS B O 1
ATOM 2934 N N . VAL B 1 79 ? -13.484 30.906 12.133 1 98.69 79 VAL B N 1
ATOM 2935 C CA . VAL B 1 79 ? -14.766 30.797 11.438 1 98.69 79 VAL B CA 1
ATOM 2936 C C . VAL B 1 79 ? -15.406 29.438 11.742 1 98.69 79 VAL B C 1
ATOM 2938 O O . VAL B 1 79 ? -16.594 29.359 12.078 1 98.69 79 VAL B O 1
ATOM 2941 N N . LEU B 1 80 ? -14.625 28.375 11.625 1 98.81 80 LEU B N 1
ATOM 2942 C CA . LEU B 1 80 ? -15.156 27.031 11.844 1 98.81 80 LEU B CA 1
ATOM 2943 C C . LEU B 1 80 ? -15.594 26.844 13.297 1 98.81 80 LEU B C 1
ATOM 2945 O O . LEU B 1 80 ? -16.641 26.234 13.562 1 98.81 80 LEU B O 1
ATOM 2949 N N . ARG B 1 81 ? -14.828 27.406 14.227 1 98.62 81 ARG B N 1
ATOM 2950 C CA . ARG B 1 81 ? -15.164 27.297 15.641 1 98.62 81 ARG B CA 1
ATOM 2951 C C . ARG B 1 81 ? -16.516 27.938 15.938 1 98.62 81 ARG B C 1
ATOM 2953 O O . ARG B 1 81 ? -17.266 27.453 16.766 1 98.62 81 ARG B O 1
ATOM 2960 N N . GLU B 1 82 ? -16.766 28.969 15.289 1 98.56 82 GLU B N 1
ATOM 2961 C CA . GLU B 1 82 ? -18.016 29.703 15.492 1 98.56 82 GLU B CA 1
ATOM 2962 C C . GLU B 1 82 ? -19.172 29.031 14.75 1 98.56 82 GLU B C 1
ATOM 2964 O O . GLU B 1 82 ? -20.234 28.812 15.328 1 98.56 82 GLU B O 1
ATOM 2969 N N . ALA B 1 83 ? -19.016 28.688 13.531 1 98.5 83 ALA B N 1
ATOM 2970 C CA . ALA B 1 83 ? -20.078 28.203 12.664 1 98.5 83 ALA B CA 1
ATOM 2971 C C . ALA B 1 83 ? -20.422 26.75 12.961 1 98.5 83 ALA B C 1
ATOM 2973 O O . ALA B 1 83 ? -21.562 26.312 12.766 1 98.5 83 ALA B O 1
ATOM 2974 N N . LEU B 1 84 ? -19.422 25.969 13.367 1 98.69 84 LEU B N 1
ATOM 2975 C CA . LEU B 1 84 ? -19.547 24.531 13.578 1 98.69 84 LEU B CA 1
ATOM 2976 C C . LEU B 1 84 ? -18.969 24.125 14.922 1 98.69 84 LEU B C 1
ATOM 2978 O O . LEU B 1 84 ? -17.969 23.391 14.977 1 98.69 84 LEU B O 1
ATOM 2982 N N . PRO B 1 85 ? -19.594 24.438 16.047 1 97.44 85 PRO B N 1
ATOM 2983 C CA . PRO B 1 85 ? -19.016 24.312 17.375 1 97.44 85 PRO B CA 1
ATOM 2984 C C . PRO B 1 85 ? -18.734 22.875 17.781 1 97.44 85 PRO B C 1
ATOM 2986 O O . PRO B 1 85 ? -17.875 22.609 18.625 1 97.44 85 PRO B O 1
ATOM 2989 N N . ASP B 1 86 ? -19.359 21.906 17.109 1 96.94 86 ASP B N 1
ATOM 2990 C CA . ASP B 1 86 ? -19.172 20.5 17.484 1 96.94 86 ASP B CA 1
ATOM 2991 C C . ASP B 1 86 ? -18.047 19.859 16.688 1 96.94 86 ASP B C 1
ATOM 2993 O O . ASP B 1 86 ? -17.656 18.719 16.938 1 96.94 86 ASP B O 1
ATOM 2997 N N . LEU B 1 87 ? -17.516 20.547 15.727 1 98.56 87 LEU B N 1
ATOM 2998 C CA . LEU B 1 87 ? -16.438 20.047 14.867 1 98.56 87 LEU B CA 1
ATOM 2999 C C . LEU B 1 87 ? -15.086 20.219 15.547 1 98.56 87 LEU B C 1
ATOM 3001 O O . LEU B 1 87 ? -14.773 21.297 16.062 1 98.56 87 LEU B O 1
ATOM 3005 N N . MET B 1 88 ? -14.312 19.156 15.625 1 98.62 88 MET B N 1
ATOM 3006 C CA . MET B 1 88 ? -12.938 19.281 16.094 1 98.62 88 MET B CA 1
ATOM 3007 C C . MET B 1 88 ? -12.039 19.844 14.984 1 98.62 88 MET B C 1
ATOM 3009 O O . MET B 1 88 ? -11.984 19.281 13.891 1 98.62 88 MET B O 1
ATOM 3013 N N . VAL B 1 89 ? -11.344 20.859 15.312 1 98.88 89 VAL B N 1
ATOM 3014 C CA . VAL B 1 89 ? -10.492 21.531 14.336 1 98.88 89 VAL B CA 1
ATOM 3015 C C . VAL B 1 89 ? -9.023 21.312 14.695 1 98.88 89 VAL B C 1
ATOM 3017 O O . VAL B 1 89 ? -8.57 21.734 15.758 1 98.88 89 VAL B O 1
ATOM 3020 N N . ALA B 1 90 ? -8.344 20.625 13.836 1 98.88 90 ALA B N 1
ATOM 3021 C CA . ALA B 1 90 ? -6.895 20.469 13.945 1 98.88 90 ALA B CA 1
ATOM 3022 C C . ALA B 1 90 ? -6.168 21.344 12.93 1 98.88 90 ALA B C 1
ATOM 3024 O O . ALA B 1 90 ? -6.715 21.656 11.875 1 98.88 90 ALA B O 1
ATOM 3025 N N . CYS B 1 91 ? -4.98 21.703 13.281 1 98.81 91 CYS B N 1
ATOM 3026 C CA . CYS B 1 91 ? -4.18 22.547 12.391 1 98.81 91 CYS B CA 1
ATOM 3027 C C . CYS B 1 91 ? -2.797 21.938 12.172 1 98.81 91 CYS B C 1
ATOM 3029 O O . CYS B 1 91 ? -2.145 21.5 13.117 1 98.81 91 CYS B O 1
ATOM 3031 N N . ASP B 1 92 ? -2.41 21.922 10.992 1 98.62 92 ASP B N 1
ATOM 3032 C CA . ASP B 1 92 ? -1.041 21.531 10.664 1 98.62 92 ASP B CA 1
ATOM 3033 C C . ASP B 1 92 ? -0.043 22.594 11.125 1 98.62 92 ASP B C 1
ATOM 3035 O O . ASP B 1 92 ? -0.227 23.781 10.859 1 98.62 92 ASP B O 1
ATOM 3039 N N . VAL B 1 93 ? 0.945 22.156 11.805 1 98.62 93 VAL B N 1
ATOM 3040 C CA . VAL B 1 93 ? 2.002 23.062 12.25 1 98.62 93 VAL B CA 1
ATOM 3041 C C . VAL B 1 93 ? 3.299 22.75 11.508 1 98.62 93 VAL B C 1
ATOM 3043 O O . VAL B 1 93 ? 4.004 21.797 11.852 1 98.62 93 VAL B O 1
ATOM 3046 N N . CYS B 1 94 ? 3.629 23.547 10.602 1 96.62 94 CYS B N 1
ATOM 3047 C CA . CYS B 1 94 ? 4.852 23.422 9.812 1 96.62 94 CYS B CA 1
ATOM 3048 C C . CYS B 1 94 ? 5.188 24.734 9.125 1 96.62 94 CYS B C 1
ATOM 3050 O O . CYS B 1 94 ? 4.375 25.656 9.109 1 96.62 94 CYS B O 1
ATOM 3052 N N . MET B 1 95 ? 6.359 24.812 8.562 1 95.38 95 MET B N 1
ATOM 3053 C CA . MET B 1 95 ? 6.785 26.047 7.914 1 95.38 95 MET B CA 1
ATOM 3054 C C . MET B 1 95 ? 6.75 25.891 6.398 1 95.38 95 MET B C 1
ATOM 3056 O O . MET B 1 95 ? 6.77 26.891 5.672 1 95.38 95 MET B O 1
ATOM 3060 N N . CYS B 1 96 ? 6.664 24.703 5.906 1 93.44 96 CYS B N 1
ATOM 3061 C CA . CYS B 1 96 ? 6.965 24.453 4.5 1 93.44 96 CYS B CA 1
ATOM 3062 C C . CYS B 1 96 ? 5.938 25.109 3.592 1 93.44 96 CYS B C 1
ATOM 3064 O O . CYS B 1 96 ? 6.242 25.453 2.447 1 93.44 96 CYS B O 1
ATOM 3066 N N . GLU B 1 97 ? 4.727 25.312 4.043 1 94.5 97 GLU B N 1
ATOM 3067 C CA . GLU B 1 97 ? 3.699 26 3.256 1 94.5 97 GLU B CA 1
ATOM 3068 C C . GLU B 1 97 ? 3.951 27.5 3.199 1 94.5 97 GLU B C 1
ATOM 3070 O O . GLU B 1 97 ? 3.381 28.203 2.359 1 94.5 97 GLU B O 1
ATOM 3075 N N . TYR B 1 98 ? 4.895 27.969 4 1 96 98 TYR B N 1
ATOM 3076 C CA . TYR B 1 98 ? 4.992 29.406 4.234 1 96 98 TYR B CA 1
ATOM 3077 C C . TYR B 1 98 ? 6.383 29.922 3.887 1 96 98 TYR B C 1
ATOM 3079 O O . TYR B 1 98 ? 6.586 31.141 3.758 1 96 98 TYR B O 1
ATOM 3087 N N . THR B 1 99 ? 7.277 28.984 3.779 1 95.56 99 THR B N 1
ATOM 3088 C CA . THR B 1 99 ? 8.641 29.406 3.455 1 95.56 99 THR B CA 1
ATOM 3089 C C . THR B 1 99 ? 8.82 29.531 1.945 1 95.56 99 THR B C 1
ATOM 3091 O O . THR B 1 99 ? 8.164 28.828 1.178 1 95.56 99 THR B O 1
ATOM 3094 N N . ASP B 1 100 ? 9.758 30.359 1.51 1 94.19 100 ASP B N 1
ATOM 3095 C CA . ASP B 1 100 ? 10.023 30.547 0.088 1 94.19 100 ASP B CA 1
ATOM 3096 C C . ASP B 1 100 ? 10.961 29.453 -0.438 1 94.19 100 ASP B C 1
ATOM 3098 O O . ASP B 1 100 ? 11.031 29.219 -1.646 1 94.19 100 ASP B O 1
ATOM 3102 N N . ASN B 1 101 ? 11.641 28.734 0.412 1 92.12 101 ASN B N 1
ATOM 3103 C CA . ASN B 1 101 ? 12.508 27.625 0.006 1 92.12 101 ASN B CA 1
ATOM 3104 C C . ASN B 1 101 ? 11.789 26.281 0.086 1 92.12 101 ASN B C 1
ATOM 3106 O O . ASN B 1 101 ? 12.289 25.281 -0.41 1 92.12 101 ASN B O 1
ATOM 3110 N N . GLY B 1 102 ? 10.633 26.297 0.794 1 91.88 102 GLY B N 1
ATOM 3111 C CA . GLY B 1 102 ? 9.797 25.094 0.828 1 91.88 102 GLY B CA 1
ATOM 3112 C C . GLY B 1 102 ? 10.227 24.109 1.889 1 91.88 102 GLY B C 1
ATOM 3113 O O . GLY B 1 102 ? 9.609 23.047 2.035 1 91.88 102 GLY B O 1
ATOM 3114 N N . HIS B 1 103 ? 11.266 24.406 2.668 1 92.25 103 HIS B N 1
ATOM 3115 C CA . HIS B 1 103 ? 11.719 23.531 3.732 1 92.25 103 HIS B CA 1
ATOM 3116 C C . HIS B 1 103 ? 10.875 23.688 4.988 1 92.25 103 HIS B C 1
ATOM 3118 O O . HIS B 1 103 ? 10.227 24.734 5.168 1 92.25 103 HIS B O 1
ATOM 3124 N N . CYS B 1 104 ? 10.938 22.75 5.863 1 93.06 104 CYS B N 1
ATOM 3125 C CA . CYS B 1 104 ? 10.094 22.703 7.055 1 93.06 104 CYS B CA 1
ATOM 3126 C C . CYS B 1 104 ? 10.719 23.484 8.195 1 93.06 104 CYS B C 1
ATOM 3128 O O . CYS B 1 104 ? 10.227 23.453 9.328 1 93.06 104 CYS B O 1
ATOM 3130 N N . GLY B 1 105 ? 11.875 24.188 7.883 1 94.06 105 GLY B N 1
ATOM 3131 C CA . GLY B 1 105 ? 12.555 24.891 8.969 1 94.06 105 GLY B CA 1
ATOM 3132 C C . GLY B 1 105 ? 13.414 26.047 8.492 1 94.06 105 GLY B C 1
ATOM 3133 O O . GLY B 1 105 ? 13.469 26.328 7.293 1 94.06 105 GLY B O 1
ATOM 3134 N N . ILE B 1 106 ? 13.953 26.719 9.461 1 96.12 106 ILE B N 1
ATOM 3135 C CA . ILE B 1 106 ? 14.891 27.797 9.211 1 96.12 106 ILE B CA 1
ATOM 3136 C C . ILE B 1 106 ? 16.234 27.234 8.773 1 96.12 106 ILE B C 1
ATOM 3138 O O . ILE B 1 106 ? 16.781 26.328 9.406 1 96.12 106 ILE B O 1
ATOM 3142 N N . LEU B 1 107 ? 16.688 27.812 7.66 1 94.75 107 LEU B N 1
ATOM 3143 C CA . LEU B 1 107 ? 17.953 27.344 7.121 1 94.75 107 LEU B CA 1
ATOM 3144 C C . LEU B 1 107 ? 19.109 28.188 7.637 1 94.75 107 LEU B C 1
ATOM 3146 O O . LEU B 1 107 ? 18.938 29.375 7.934 1 94.75 107 LEU B O 1
ATOM 3150 N N . ARG B 1 108 ? 20.25 27.531 7.77 1 95.12 108 ARG B N 1
ATOM 3151 C CA . ARG B 1 108 ? 21.516 28.188 8.062 1 95.12 108 ARG B CA 1
ATOM 3152 C C . ARG B 1 108 ? 22.625 27.656 7.156 1 95.12 108 ARG B C 1
ATOM 3154 O O . ARG B 1 108 ? 22.547 26.531 6.672 1 95.12 108 ARG B O 1
ATOM 3161 N N . ASP B 1 109 ? 23.578 28.562 7.023 1 94.88 109 ASP B N 1
ATOM 3162 C CA . ASP B 1 109 ? 24.719 28.172 6.195 1 94.88 109 ASP B CA 1
ATOM 3163 C C . ASP B 1 109 ? 25.797 27.484 7.027 1 94.88 109 ASP B C 1
ATOM 3165 O O . ASP B 1 109 ? 26.234 28 8.055 1 94.88 109 ASP B O 1
ATOM 3169 N N . VAL B 1 110 ? 26.109 26.312 6.66 1 95.06 110 VAL B N 1
ATOM 3170 C CA . VAL B 1 110 ? 27.234 25.578 7.234 1 95.06 110 VAL B CA 1
ATOM 3171 C C . VAL B 1 110 ? 28.172 25.125 6.125 1 95.06 110 VAL B C 1
ATOM 3173 O O . VAL B 1 110 ? 27.859 24.172 5.398 1 95.06 110 VAL B O 1
ATOM 3176 N N . ASP B 1 111 ? 29.312 25.672 6.02 1 95.62 111 ASP B N 1
ATOM 3177 C CA . ASP B 1 111 ? 30.344 25.344 5.027 1 95.62 111 ASP B CA 1
ATOM 3178 C C . ASP B 1 111 ? 29.766 25.406 3.613 1 95.62 111 ASP B C 1
ATOM 3180 O O . ASP B 1 111 ? 29.984 24.5 2.809 1 95.62 111 ASP B O 1
ATOM 3184 N N . GLY B 1 112 ? 28.906 26.344 3.373 1 93.25 112 GLY B N 1
ATOM 3185 C CA . GLY B 1 112 ? 28.375 26.562 2.039 1 93.25 112 GLY B CA 1
ATOM 3186 C C . GLY B 1 112 ? 27.125 25.75 1.764 1 93.25 112 GLY B C 1
ATOM 3187 O O . GLY B 1 112 ? 26.531 25.844 0.681 1 93.25 112 GLY B O 1
ATOM 3188 N N . GLU B 1 113 ? 26.75 24.938 2.709 1 91.75 113 GLU B N 1
ATOM 3189 C CA . GLU B 1 113 ? 25.531 24.141 2.566 1 91.75 113 GLU B CA 1
ATOM 3190 C C . GLU B 1 113 ? 24.406 24.688 3.443 1 91.75 113 GLU B C 1
ATOM 3192 O O . GLU B 1 113 ? 24.641 25.109 4.582 1 91.75 113 GLU B O 1
ATOM 3197 N N . GLN B 1 114 ? 23.234 24.656 2.891 1 91.62 114 GLN B N 1
ATOM 3198 C CA . GLN B 1 114 ? 22.062 25.062 3.654 1 91.62 114 GLN B CA 1
ATOM 3199 C C . GLN B 1 114 ? 21.5 23.891 4.457 1 91.62 114 GLN B C 1
ATOM 3201 O O . GLN B 1 114 ? 21.125 22.859 3.885 1 91.62 114 GLN B O 1
ATOM 3206 N N . ILE B 1 115 ? 21.531 24.094 5.719 1 93.31 115 ILE B N 1
ATOM 3207 C CA . ILE B 1 115 ? 21.047 23.047 6.605 1 93.31 115 ILE B CA 1
ATOM 3208 C C . ILE B 1 115 ? 20 23.641 7.562 1 93.31 115 ILE B C 1
ATOM 3210 O O . ILE B 1 115 ? 20.016 24.844 7.84 1 93.31 115 ILE B O 1
ATOM 3214 N N . ILE B 1 116 ? 19.109 22.844 8.07 1 95 116 ILE B N 1
ATOM 3215 C CA . ILE B 1 116 ? 18.078 23.297 9 1 95 116 ILE B CA 1
ATOM 3216 C C . ILE B 1 116 ? 18.719 23.656 10.344 1 95 116 ILE B C 1
ATOM 3218 O O . ILE B 1 116 ? 19.531 22.891 10.867 1 95 116 ILE B O 1
ATOM 3222 N N . ASP B 1 117 ? 18.438 24.797 10.789 1 96.56 117 ASP B N 1
ATOM 3223 C CA . ASP B 1 117 ? 18.75 25.203 12.156 1 96.56 117 ASP B CA 1
ATOM 3224 C C . ASP B 1 117 ? 17.672 24.734 13.125 1 96.56 117 ASP B C 1
ATOM 3226 O O . ASP B 1 117 ? 16.641 25.391 13.281 1 96.56 117 ASP B O 1
ATOM 3230 N N . ASN B 1 118 ? 17.922 23.641 13.797 1 96.94 118 ASN B N 1
ATOM 3231 C CA . ASN B 1 118 ? 16.906 22.984 14.609 1 96.94 118 ASN B CA 1
ATOM 3232 C C . ASN B 1 118 ? 16.375 23.906 15.703 1 96.94 118 ASN B C 1
ATOM 3234 O O . ASN B 1 118 ? 15.164 24.031 15.875 1 96.94 118 ASN B O 1
ATOM 3238 N N . ALA B 1 119 ? 17.281 24.594 16.406 1 97.44 119 ALA B N 1
ATOM 3239 C CA . ALA B 1 119 ? 16.891 25.422 17.547 1 97.44 119 ALA B CA 1
ATOM 3240 C C . ALA B 1 119 ? 15.992 26.578 17.094 1 97.44 119 ALA B C 1
ATOM 3242 O O . ALA B 1 119 ? 14.953 26.844 17.703 1 97.44 119 ALA B O 1
ATOM 3243 N N . ARG B 1 120 ? 16.406 27.266 16.062 1 97.62 120 ARG B N 1
ATOM 3244 C CA . ARG B 1 120 ? 15.617 28.375 15.539 1 97.62 120 ARG B CA 1
ATOM 3245 C C . ARG B 1 120 ? 14.281 27.891 14.984 1 97.62 120 ARG B C 1
ATOM 3247 O O . ARG B 1 120 ? 13.266 28.578 15.102 1 97.62 120 ARG B O 1
ATOM 3254 N N . THR B 1 121 ? 14.336 26.719 14.398 1 97.81 121 THR B N 1
ATOM 3255 C CA . THR B 1 121 ? 13.109 26.156 13.859 1 97.81 121 THR B CA 1
ATOM 3256 C C . THR B 1 121 ? 12.125 25.812 14.984 1 97.81 121 THR B C 1
ATOM 3258 O O . THR B 1 121 ? 10.93 26.078 14.859 1 97.81 121 THR B O 1
ATOM 3261 N N . LEU B 1 122 ? 12.648 25.266 16.062 1 98.31 122 LEU B N 1
ATOM 3262 C CA . LEU B 1 122 ? 11.781 24.938 17.203 1 98.31 122 LEU B CA 1
ATOM 3263 C C . LEU B 1 122 ? 11.086 26.203 17.719 1 98.31 122 LEU B C 1
ATOM 3265 O O . LEU B 1 122 ? 9.898 26.172 18.031 1 98.31 122 LEU B O 1
ATOM 3269 N N . ASP B 1 123 ? 11.836 27.266 17.812 1 98 123 ASP B N 1
ATOM 3270 C CA . ASP B 1 123 ? 11.266 28.531 18.266 1 98 123 ASP B CA 1
ATOM 3271 C C . ASP B 1 123 ? 10.117 28.969 17.359 1 98 123 ASP B C 1
ATOM 3273 O O . ASP B 1 123 ? 9.07 29.391 17.844 1 98 123 ASP B O 1
ATOM 3277 N N . ARG B 1 124 ? 10.367 28.859 16.094 1 98.06 124 ARG B N 1
ATOM 3278 C CA . ARG B 1 124 ? 9.352 29.234 15.109 1 98.06 124 ARG B CA 1
ATOM 3279 C C . ARG B 1 124 ? 8.117 28.359 15.227 1 98.06 124 ARG B C 1
ATOM 3281 O O . ARG B 1 124 ? 6.988 28.844 15.211 1 98.06 124 ARG B O 1
ATOM 3288 N N . LEU B 1 125 ? 8.328 27.062 15.328 1 98.5 125 LEU B N 1
ATOM 3289 C CA . LEU B 1 125 ? 7.227 26.109 15.445 1 98.5 125 LEU B CA 1
ATOM 3290 C C . LEU B 1 125 ? 6.395 26.391 16.688 1 98.5 125 LEU B C 1
ATOM 3292 O O . LEU B 1 125 ? 5.168 26.297 16.656 1 98.5 125 LEU B O 1
ATOM 3296 N N . CYS B 1 126 ? 7.07 26.719 17.781 1 98.69 126 CYS B N 1
ATOM 3297 C CA . CYS B 1 126 ? 6.371 27.047 19.016 1 98.69 126 CYS B CA 1
ATOM 3298 C C . CYS B 1 126 ? 5.5 28.281 18.828 1 98.69 126 CYS B C 1
ATOM 3300 O O . CYS B 1 126 ? 4.363 28.328 19.297 1 98.69 126 CYS B O 1
ATOM 3302 N N . SER B 1 127 ? 6.047 29.25 18.141 1 98.5 127 SER B N 1
ATOM 3303 C CA . SER B 1 127 ? 5.285 30.469 17.875 1 98.5 127 SER B CA 1
ATOM 3304 C C . SER B 1 127 ? 4.031 30.172 17.047 1 98.5 127 SER B C 1
ATOM 3306 O O . SER B 1 127 ? 2.951 30.688 17.344 1 98.5 127 SER B O 1
ATOM 3308 N N . ILE B 1 128 ? 4.156 29.359 16.078 1 98.69 128 ILE B N 1
ATOM 3309 C CA . ILE B 1 128 ? 3.041 28.984 15.219 1 98.69 128 ILE B CA 1
ATOM 3310 C C . ILE B 1 128 ? 2.012 28.188 16.031 1 98.69 128 ILE B C 1
ATOM 3312 O O . ILE B 1 128 ? 0.811 28.469 15.945 1 98.69 128 ILE B O 1
ATOM 3316 N N . ALA B 1 129 ? 2.508 27.266 16.812 1 98.69 129 ALA B N 1
ATOM 3317 C CA . ALA B 1 129 ? 1.639 26.438 17.641 1 98.69 129 ALA B CA 1
ATOM 3318 C C . ALA B 1 129 ? 0.783 27.297 18.578 1 98.69 129 ALA B C 1
ATOM 3320 O O . ALA B 1 129 ? -0.43 27.094 18.672 1 98.69 129 ALA B O 1
ATOM 3321 N N . ILE B 1 130 ? 1.406 28.281 19.234 1 98.31 130 ILE B N 1
ATOM 3322 C CA . ILE B 1 130 ? 0.692 29.141 20.172 1 98.31 130 ILE B CA 1
ATOM 3323 C C . ILE B 1 130 ? -0.351 29.969 19.422 1 98.31 130 ILE B C 1
ATOM 3325 O O . ILE B 1 130 ? -1.464 30.172 19.922 1 98.31 130 ILE B O 1
ATOM 3329 N N . ALA B 1 131 ? 0.005 30.438 18.281 1 98.69 131 ALA B N 1
ATOM 3330 C CA . ALA B 1 131 ? -0.928 31.234 17.469 1 98.69 131 ALA B CA 1
ATOM 3331 C C . ALA B 1 131 ? -2.168 30.422 17.109 1 98.69 131 ALA B C 1
ATOM 3333 O O . ALA B 1 131 ? -3.293 30.922 17.219 1 98.69 131 ALA B O 1
ATOM 3334 N N . TYR B 1 132 ? -1.978 29.188 16.703 1 98.81 132 TYR B N 1
ATOM 3335 C CA . TYR B 1 132 ? -3.096 28.328 16.312 1 98.81 132 TYR B CA 1
ATOM 3336 C C . TYR B 1 132 ? -3.936 27.969 17.531 1 98.81 132 TYR B C 1
ATOM 3338 O O . TYR B 1 132 ? -5.168 27.922 17.453 1 98.81 132 TYR B O 1
ATOM 3346 N N . ALA B 1 133 ? -3.264 27.688 18.641 1 98.75 133 ALA B N 1
ATOM 3347 C CA . ALA B 1 133 ? -3.988 27.422 19.875 1 98.75 133 ALA B CA 1
ATOM 3348 C C . ALA B 1 133 ? -4.859 28.609 20.281 1 98.75 133 ALA B C 1
ATOM 3350 O O . ALA B 1 133 ? -6.031 28.438 20.609 1 98.75 133 ALA B O 1
ATOM 3351 N N . LYS B 1 134 ? -4.297 29.797 20.203 1 98.62 134 LYS B N 1
ATOM 3352 C CA . LYS B 1 134 ? -5.027 31.016 20.531 1 98.62 134 LYS B CA 1
ATOM 3353 C C . LYS B 1 134 ? -6.215 31.219 19.609 1 98.62 134 LYS B C 1
ATOM 3355 O O . LYS B 1 134 ? -7.254 31.75 20.016 1 98.62 134 LYS B O 1
ATOM 3360 N N . ALA B 1 135 ? -6.039 30.766 18.359 1 98.5 135 ALA B N 1
ATOM 3361 C CA . ALA B 1 135 ? -7.109 30.891 17.375 1 98.5 135 ALA B CA 1
ATOM 3362 C C . ALA B 1 135 ? -8.258 29.922 17.703 1 98.5 135 ALA B C 1
ATOM 3364 O O . ALA B 1 135 ? -9.367 30.094 17.172 1 98.5 135 ALA B O 1
ATOM 3365 N N . GLY B 1 136 ? -7.984 28.891 18.484 1 98.5 136 GLY B N 1
ATOM 3366 C CA . GLY B 1 136 ? -9.039 27.969 18.891 1 98.5 136 GLY B CA 1
ATOM 3367 C C . GLY B 1 136 ? -8.828 26.562 18.406 1 98.5 136 GLY B C 1
ATOM 3368 O O . GLY B 1 136 ? -9.734 25.719 18.484 1 98.5 136 GLY B O 1
ATOM 3369 N N . ALA B 1 137 ? -7.672 26.25 17.906 1 98.81 137 ALA B N 1
ATOM 3370 C CA . ALA B 1 137 ? -7.406 24.875 17.484 1 98.81 137 ALA B CA 1
ATOM 3371 C C . ALA B 1 137 ? -7.566 23.906 18.641 1 98.81 137 ALA B C 1
ATOM 3373 O O . ALA B 1 137 ? -7.09 24.156 19.75 1 98.81 137 ALA B O 1
ATOM 3374 N N . HIS B 1 138 ? -8.234 22.797 18.375 1 98.81 138 HIS B N 1
ATOM 3375 C CA . HIS B 1 138 ? -8.367 21.75 19.375 1 98.81 138 HIS B CA 1
ATOM 3376 C C . HIS B 1 138 ? -7.133 20.859 19.422 1 98.81 138 HIS B C 1
ATOM 3378 O O . HIS B 1 138 ? -6.816 20.281 20.453 1 98.81 138 HIS B O 1
ATOM 3384 N N . MET B 1 139 ? -6.43 20.781 18.281 1 98.81 139 MET B N 1
ATOM 3385 C CA . MET B 1 139 ? -5.285 19.891 18.109 1 98.81 139 MET B CA 1
ATOM 3386 C C . MET B 1 139 ? -4.25 20.516 17.172 1 98.81 139 MET B C 1
ATOM 3388 O O . MET B 1 139 ? -4.605 21.141 16.172 1 98.81 139 MET B O 1
ATOM 3392 N N . LEU B 1 140 ? -3.061 20.359 17.594 1 98.88 140 LEU B N 1
ATOM 3393 C CA . LEU B 1 140 ? -1.937 20.781 16.766 1 98.88 140 LEU B CA 1
ATOM 3394 C C . LEU B 1 140 ? -1.194 19.562 16.203 1 98.88 140 LEU B C 1
ATOM 3396 O O . LEU B 1 140 ? -1 18.578 16.922 1 98.88 140 LEU B O 1
ATOM 3400 N N . CYS B 1 141 ? -0.824 19.672 14.945 1 98.81 141 CYS B N 1
ATOM 3401 C CA . CYS B 1 141 ? -0.194 18.547 14.258 1 98.81 141 CYS B CA 1
ATOM 3402 C C . CYS B 1 141 ? 1.159 18.953 13.688 1 98.81 141 CYS B C 1
ATOM 3404 O O . CYS B 1 141 ? 1.278 19.188 12.484 1 98.81 141 CYS B O 1
ATOM 3406 N N . PRO B 1 142 ? 2.162 19 14.531 1 98.62 142 PRO B N 1
ATOM 3407 C CA . PRO B 1 142 ? 3.496 19.297 14 1 98.62 142 PRO B CA 1
ATOM 3408 C C . PRO B 1 142 ? 3.961 18.281 12.961 1 98.62 142 PRO B C 1
ATOM 3410 O O . PRO B 1 142 ? 4.387 17.172 13.328 1 98.62 142 PRO B O 1
ATOM 3413 N N . SER B 1 143 ? 3.98 18.672 11.773 1 97.5 143 SER B N 1
ATOM 3414 C CA . SER B 1 143 ? 4.207 17.734 10.68 1 97.5 143 SER B CA 1
ATOM 3415 C C . SER B 1 143 ? 5.66 17.766 10.211 1 97.5 143 SER B C 1
ATOM 3417 O O . SER B 1 143 ? 6.051 17 9.32 1 97.5 143 SER B O 1
ATOM 3419 N N . ASP B 1 144 ? 6.477 18.578 10.836 1 94.5 144 ASP B N 1
ATOM 3420 C CA . ASP B 1 144 ? 7.914 18.547 10.594 1 94.5 144 ASP B CA 1
ATOM 3421 C C . ASP B 1 144 ? 8.57 17.359 11.305 1 94.5 144 ASP B C 1
ATOM 3423 O O . ASP B 1 144 ? 7.887 16.547 11.938 1 94.5 144 ASP B O 1
ATOM 3427 N N . MET B 1 145 ? 9.906 17.25 11.117 1 94.81 145 MET B N 1
ATOM 3428 C CA . MET B 1 145 ? 10.625 16.156 11.758 1 94.81 145 MET B CA 1
ATOM 3429 C C . MET B 1 145 ? 11.812 16.672 12.555 1 94.81 145 MET B C 1
ATOM 3431 O O . MET B 1 145 ? 12.883 16.062 12.562 1 94.81 145 MET B O 1
ATOM 3435 N N . MET B 1 146 ? 11.609 17.781 13.164 1 95.31 146 MET B N 1
ATOM 3436 C CA . MET B 1 146 ? 12.695 18.344 13.961 1 95.31 146 MET B CA 1
ATOM 3437 C C . MET B 1 146 ? 12.875 17.562 15.258 1 95.31 146 MET B C 1
ATOM 3439 O O . MET B 1 146 ? 11.906 17.031 15.812 1 95.31 146 MET B O 1
ATOM 3443 N N . ASP B 1 147 ? 14.086 17.594 15.695 1 94.06 147 ASP B N 1
ATOM 3444 C CA . ASP B 1 147 ? 14.391 16.922 16.953 1 94.06 147 ASP B CA 1
ATOM 3445 C C . ASP B 1 147 ? 13.742 17.656 18.141 1 94.06 147 ASP B C 1
ATOM 3447 O O . ASP B 1 147 ? 13.883 18.875 18.266 1 94.06 147 ASP B O 1
ATOM 3451 N N . ASN B 1 148 ? 12.953 16.969 18.906 1 97.25 148 ASN B N 1
ATOM 3452 C CA . ASN B 1 148 ? 12.414 17.406 20.188 1 97.25 148 ASN B CA 1
ATOM 3453 C C . ASN B 1 148 ? 11.328 18.469 20 1 97.25 148 ASN B C 1
ATOM 3455 O O . ASN B 1 148 ? 11.008 19.219 20.922 1 97.25 148 ASN B O 1
ATOM 3459 N N . ARG B 1 149 ? 10.789 18.516 18.828 1 97.88 149 ARG B N 1
ATOM 3460 C CA . ARG B 1 149 ? 9.797 19.547 18.562 1 97.88 149 ARG B CA 1
ATOM 3461 C C . ARG B 1 149 ? 8.539 19.328 19.406 1 97.88 149 ARG B C 1
ATOM 3463 O O . ARG B 1 149 ? 7.91 20.281 19.859 1 97.88 149 ARG B O 1
ATOM 3470 N N . ILE B 1 150 ? 8.188 18.062 19.734 1 98.75 150 ILE B N 1
ATOM 3471 C CA . ILE B 1 150 ? 6.969 17.766 20.469 1 98.75 150 ILE B CA 1
ATOM 3472 C C . ILE B 1 150 ? 7.098 18.297 21.906 1 98.75 150 ILE B C 1
ATOM 3474 O O . ILE B 1 150 ? 6.184 18.953 22.406 1 98.75 150 ILE B O 1
ATOM 3478 N N . GLY B 1 151 ? 8.227 18.047 22.469 1 98.81 151 GLY B N 1
ATOM 3479 C CA . GLY B 1 151 ? 8.477 18.562 23.812 1 98.81 151 GLY B CA 1
ATOM 3480 C C . GLY B 1 151 ? 8.477 20.078 23.875 1 98.81 151 GLY B C 1
ATOM 3481 O O . GLY B 1 151 ? 7.926 20.672 24.812 1 98.81 151 GLY B O 1
ATOM 3482 N N . ALA B 1 152 ? 9.117 20.688 22.922 1 98.75 152 ALA B N 1
ATOM 3483 C CA . ALA B 1 152 ? 9.188 22.141 22.875 1 98.75 152 ALA B CA 1
ATOM 3484 C C . ALA B 1 152 ? 7.789 22.766 22.766 1 98.75 152 ALA B C 1
ATOM 3486 O O . ALA B 1 152 ? 7.465 23.703 23.469 1 98.75 152 ALA B O 1
ATOM 3487 N N . ILE B 1 153 ? 6.98 22.203 21.906 1 98.81 153 ILE B N 1
ATOM 3488 C CA . ILE B 1 153 ? 5.633 22.719 21.688 1 98.81 153 ILE B CA 1
ATOM 3489 C C . ILE B 1 153 ? 4.777 22.469 22.922 1 98.81 153 ILE B C 1
ATOM 3491 O O . ILE B 1 153 ? 4.074 23.375 23.391 1 98.81 153 ILE B O 1
ATOM 3495 N N . ARG B 1 154 ? 4.859 21.281 23.516 1 98.81 154 ARG B N 1
ATOM 3496 C CA . ARG B 1 154 ? 4.098 20.953 24.719 1 98.81 154 ARG B CA 1
ATOM 3497 C C . ARG B 1 154 ? 4.445 21.922 25.859 1 98.81 154 ARG B C 1
ATOM 3499 O O . ARG B 1 154 ? 3.555 22.469 26.5 1 98.81 154 ARG B O 1
ATOM 3506 N N . LYS B 1 155 ? 5.734 22.094 26.047 1 98.69 155 LYS B N 1
ATOM 3507 C CA . LYS B 1 155 ? 6.18 23.016 27.094 1 98.69 155 LYS B CA 1
ATOM 3508 C C . LYS B 1 155 ? 5.629 24.422 26.859 1 98.69 155 LYS B C 1
ATOM 3510 O O . LYS B 1 155 ? 5.133 25.062 27.781 1 98.69 155 LYS B O 1
ATOM 3515 N N . THR B 1 156 ? 5.781 24.859 25.656 1 98.62 156 THR B N 1
ATOM 3516 C CA . THR B 1 156 ? 5.332 26.203 25.297 1 98.62 156 THR B CA 1
ATOM 3517 C C . THR B 1 156 ? 3.828 26.344 25.516 1 98.62 156 THR B C 1
ATOM 3519 O O . THR B 1 156 ? 3.365 27.344 26.062 1 98.62 156 THR B O 1
ATOM 3522 N N . LEU B 1 157 ? 3.043 25.328 25.078 1 98.69 157 LEU B N 1
ATOM 3523 C CA . LEU B 1 157 ? 1.598 25.344 25.281 1 98.69 157 LEU B CA 1
ATOM 3524 C C . LEU B 1 157 ? 1.251 25.406 26.766 1 98.69 157 LEU B C 1
ATOM 3526 O O . LEU B 1 157 ? 0.417 26.219 27.172 1 98.69 157 LEU B O 1
ATOM 3530 N N . ASN B 1 158 ? 1.925 24.594 27.547 1 98.31 158 ASN B N 1
ATOM 3531 C CA . ASN B 1 158 ? 1.671 24.547 28.984 1 98.31 158 ASN B CA 1
ATOM 3532 C C . ASN B 1 158 ? 1.978 25.891 29.656 1 98.31 158 ASN B C 1
ATOM 3534 O O . ASN B 1 158 ? 1.199 26.375 30.469 1 98.31 158 ASN B O 1
ATOM 3538 N N . GLU B 1 159 ? 3.014 26.453 29.281 1 98.38 159 GLU B N 1
ATOM 3539 C CA . GLU B 1 159 ? 3.445 27.719 29.859 1 98.38 159 GLU B CA 1
ATOM 3540 C C . GLU B 1 159 ? 2.492 28.859 29.484 1 98.38 159 GLU B C 1
ATOM 3542 O O . GLU B 1 159 ? 2.494 29.906 30.125 1 98.38 159 GLU B O 1
ATOM 3547 N N . ASN B 1 160 ? 1.718 28.688 28.531 1 98.25 160 ASN B N 1
ATOM 3548 C CA . ASN B 1 160 ? 0.779 29.719 28.078 1 98.25 160 ASN B CA 1
ATOM 3549 C C . ASN B 1 160 ? -0.665 29.312 28.375 1 98.25 160 ASN B C 1
ATOM 3551 O O . ASN B 1 160 ? -1.597 29.844 27.781 1 98.25 160 ASN B O 1
ATOM 3555 N N . SER B 1 161 ? -0.886 28.281 29.219 1 98.31 161 SER B N 1
ATOM 3556 C CA . SER B 1 161 ? -2.18 27.844 29.734 1 98.31 161 SER B CA 1
ATOM 3557 C C . SER B 1 161 ? -3.006 27.172 28.641 1 98.31 161 SER B C 1
ATOM 3559 O O . SER B 1 161 ? -4.227 27.328 28.594 1 98.31 161 SER B O 1
ATOM 3561 N N . PHE B 1 162 ? -2.406 26.422 27.688 1 98.56 162 PHE B N 1
ATOM 3562 C CA . PHE B 1 162 ? -3.08 25.656 26.656 1 98.56 162 PHE B CA 1
ATOM 3563 C C . PHE B 1 162 ? -2.822 24.156 26.844 1 98.56 162 PHE B C 1
ATOM 3565 O O . PHE B 1 162 ? -2.648 23.422 25.859 1 98.56 162 PHE B O 1
ATOM 3572 N N . GLU B 1 163 ? -2.848 23.719 28.062 1 97.12 163 GLU B N 1
ATOM 3573 C CA . GLU B 1 163 ? -2.596 22.312 28.359 1 97.12 163 GLU B CA 1
ATOM 3574 C C . GLU B 1 163 ? -3.658 21.422 27.719 1 97.12 163 GLU B C 1
ATOM 3576 O O . GLU B 1 163 ? -3.41 20.234 27.469 1 97.12 163 GLU B O 1
ATOM 3581 N N . HIS B 1 164 ? -4.746 21.984 27.484 1 97.44 164 HIS B N 1
ATOM 3582 C CA . HIS B 1 164 ? -5.887 21.219 27 1 97.44 164 HIS B CA 1
ATOM 3583 C C . HIS B 1 164 ? -5.812 21.016 25.484 1 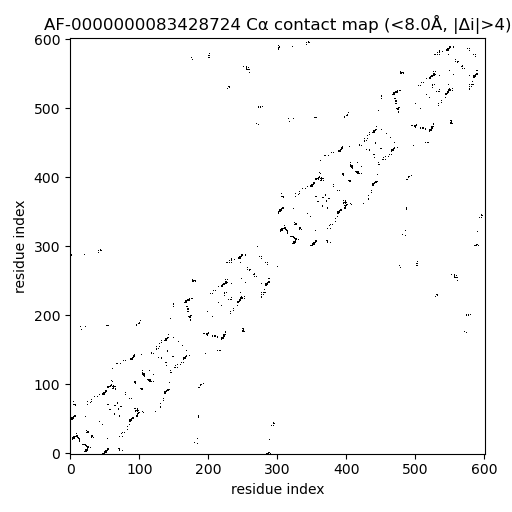97.44 164 HIS B C 1
ATOM 3585 O O . HIS B 1 164 ? -6.566 20.219 24.922 1 97.44 164 HIS B O 1
ATOM 3591 N N . VAL B 1 165 ? -4.938 21.719 24.734 1 98.62 165 VAL B N 1
ATOM 3592 C CA . VAL B 1 165 ? -4.766 21.547 23.297 1 98.62 165 VAL B CA 1
ATOM 3593 C C . VAL B 1 165 ? -3.938 20.297 23.016 1 98.62 165 VAL B C 1
ATOM 3595 O O . VAL B 1 165 ? -2.824 20.156 23.531 1 98.62 165 VAL B O 1
ATOM 3598 N N . SER B 1 166 ? -4.465 19.359 22.219 1 98.62 166 SER B N 1
ATOM 3599 C CA . SER B 1 166 ? -3.812 18.094 21.969 1 98.62 166 SER B CA 1
ATOM 3600 C C . SER B 1 166 ? -2.742 18.219 20.891 1 98.62 166 SER B C 1
ATOM 3602 O O . SER B 1 166 ? -2.783 19.156 20.078 1 98.62 166 SER B O 1
ATOM 3604 N N . ILE B 1 167 ? -1.797 17.281 20.953 1 98.88 167 ILE B N 1
ATOM 3605 C CA . ILE B 1 167 ? -0.729 17.25 19.969 1 98.88 167 ILE B CA 1
ATOM 3606 C C . ILE B 1 167 ? -0.735 15.898 19.25 1 98.88 167 ILE B C 1
ATOM 3608 O O . ILE B 1 167 ? -0.67 14.852 19.891 1 98.88 167 ILE B O 1
ATOM 3612 N N . MET B 1 168 ? -0.939 15.898 17.969 1 98.75 168 MET B N 1
ATOM 3613 C CA . MET B 1 168 ? -0.728 14.742 17.094 1 98.75 168 MET B CA 1
ATOM 3614 C C . MET B 1 168 ? 0.636 14.812 16.422 1 98.75 168 MET B C 1
ATOM 3616 O O . MET B 1 168 ? 0.824 15.578 15.477 1 98.75 168 MET B O 1
ATOM 3620 N N . ALA B 1 169 ? 1.508 14 16.859 1 98.69 169 ALA B N 1
ATOM 3621 C CA . ALA B 1 169 ? 2.898 14.062 16.422 1 98.69 169 ALA B CA 1
ATOM 3622 C C . ALA B 1 169 ? 3.104 13.273 15.125 1 98.69 169 ALA B C 1
ATOM 3624 O O . ALA B 1 169 ? 2.723 12.109 15.039 1 98.69 169 ALA B O 1
ATOM 3625 N N . TYR B 1 170 ? 3.666 13.93 14.164 1 98.06 170 TYR B N 1
ATOM 3626 C CA . TYR B 1 170 ? 4.117 13.203 12.977 1 98.06 170 TYR B CA 1
ATOM 3627 C C . TYR B 1 170 ? 5.352 12.367 13.289 1 98.06 170 TYR B C 1
ATOM 3629 O O . TYR B 1 170 ? 6.453 12.68 12.836 1 98.06 170 TYR B O 1
ATOM 3637 N N . THR B 1 171 ? 5.125 11.297 13.945 1 98 171 THR B N 1
ATOM 3638 C CA . THR B 1 171 ? 6.176 10.469 14.531 1 98 171 THR B CA 1
ATOM 3639 C C . THR B 1 171 ? 6.953 9.727 13.445 1 98 171 THR B C 1
ATOM 3641 O O . THR B 1 171 ? 8.18 9.641 13.5 1 98 171 THR B O 1
ATOM 3644 N N . SER B 1 172 ? 6.266 9.125 12.523 1 97.75 172 SER B N 1
ATOM 3645 C CA . SER B 1 172 ? 6.898 8.477 11.375 1 97.75 172 SER B CA 1
ATOM 3646 C C . SER B 1 172 ? 6.512 9.164 10.07 1 97.75 172 SER B C 1
ATOM 3648 O O . SER B 1 172 ? 5.52 8.797 9.438 1 97.75 172 SER B O 1
ATOM 3650 N N . LYS B 1 173 ? 7.277 10.117 9.711 1 97.19 173 LYS B N 1
ATOM 3651 C CA . LYS B 1 173 ? 7.168 10.789 8.422 1 97.19 173 LYS B CA 1
ATOM 3652 C C . LYS B 1 173 ? 8.359 10.453 7.523 1 97.19 173 LYS B C 1
ATOM 3654 O O . LYS B 1 173 ? 9.477 10.883 7.785 1 97.19 173 LYS B O 1
ATOM 3659 N N . LYS B 1 174 ? 8.055 9.75 6.473 1 97.19 174 LYS B N 1
ATOM 3660 C CA . LYS B 1 174 ? 9.109 9.203 5.617 1 97.19 174 LYS B CA 1
ATOM 3661 C C . LYS B 1 174 ? 9.414 10.148 4.461 1 97.19 174 LYS B C 1
ATOM 3663 O O . LYS B 1 174 ? 8.539 10.875 3.988 1 97.19 174 LYS B O 1
ATOM 3668 N N . ALA B 1 175 ? 10.703 10.109 4.086 1 95.69 175 ALA B N 1
ATOM 3669 C CA . ALA B 1 175 ? 11.086 10.812 2.861 1 95.69 175 ALA B CA 1
ATOM 3670 C C . ALA B 1 175 ? 10.516 10.109 1.632 1 95.69 175 ALA B C 1
ATOM 3672 O O . ALA B 1 175 ? 11.258 9.5 0.856 1 95.69 175 ALA B O 1
ATOM 3673 N N . SER B 1 176 ? 9.234 10.32 1.46 1 95.88 176 SER B N 1
ATOM 3674 C CA . SER B 1 176 ? 8.477 9.562 0.468 1 95.88 176 SER B CA 1
ATOM 3675 C C . SER B 1 176 ? 8.281 10.367 -0.812 1 95.88 176 SER B C 1
ATOM 3677 O O . SER B 1 176 ? 8.211 11.602 -0.774 1 95.88 176 SER B O 1
ATOM 3679 N N . VAL B 1 177 ? 8.148 9.664 -1.881 1 94.69 177 VAL B N 1
ATOM 3680 C CA . VAL B 1 177 ? 7.863 10.281 -3.174 1 94.69 177 VAL B CA 1
ATOM 3681 C C . VAL B 1 177 ? 6.359 10.508 -3.318 1 94.69 177 VAL B C 1
ATOM 3683 O O . VAL B 1 177 ? 5.914 11.211 -4.23 1 94.69 177 VAL B O 1
ATOM 3686 N N . MET B 1 178 ? 5.598 10.102 -2.297 1 94.56 178 MET B N 1
ATOM 3687 C CA . MET B 1 178 ? 4.141 10.094 -2.408 1 94.56 178 MET B CA 1
ATOM 3688 C C . MET B 1 178 ? 3.559 11.445 -2.012 1 94.56 178 MET B C 1
ATOM 3690 O O . MET B 1 178 ? 2.338 11.609 -1.96 1 94.56 178 MET B O 1
ATOM 3694 N N . TYR B 1 179 ? 4.418 12.453 -1.823 1 92.81 179 TYR B N 1
ATOM 3695 C CA . TYR B 1 179 ? 3.916 13.75 -1.377 1 92.81 179 TYR B CA 1
ATOM 3696 C C . TYR B 1 179 ? 3.705 14.688 -2.559 1 92.81 179 TYR B C 1
ATOM 3698 O O . TYR B 1 179 ? 3.15 15.781 -2.4 1 92.81 179 TYR B O 1
ATOM 3706 N N . ALA B 1 180 ? 4.047 14.297 -3.742 1 89.25 180 ALA B N 1
ATOM 3707 C CA . ALA B 1 180 ? 4.156 15.203 -4.887 1 89.25 180 ALA B CA 1
ATOM 3708 C C . ALA B 1 180 ? 2.84 15.93 -5.145 1 89.25 180 ALA B C 1
ATOM 3710 O O . ALA B 1 180 ? 2.814 17.156 -5.25 1 89.25 180 ALA B O 1
ATOM 3711 N N . PRO B 1 181 ? 1.734 15.336 -5.141 1 88.19 181 PRO B N 1
ATOM 3712 C CA . PRO B 1 181 ? 0.5 16.078 -5.41 1 88.19 181 PRO B CA 1
ATOM 3713 C C . PRO B 1 181 ? 0.172 17.094 -4.316 1 88.19 181 PRO B C 1
ATOM 3715 O O . PRO B 1 181 ? -0.438 18.125 -4.59 1 88.19 181 PRO B O 1
ATOM 3718 N N . PHE B 1 182 ? 0.524 16.781 -3.16 1 89.94 182 PHE B N 1
ATOM 3719 C CA . PHE B 1 182 ? 0.314 17.719 -2.062 1 89.94 182 PHE B CA 1
ATOM 3720 C C . PHE B 1 182 ? 1.108 19 -2.285 1 89.94 182 PHE B C 1
ATOM 3722 O O . PHE B 1 182 ? 0.616 20.094 -2.014 1 89.94 182 PHE B O 1
ATOM 3729 N N . ARG B 1 183 ? 2.324 18.844 -2.721 1 86.88 183 ARG B N 1
ATOM 3730 C CA . ARG B 1 183 ? 3.16 20.016 -2.969 1 86.88 183 ARG B CA 1
ATOM 3731 C C . ARG B 1 183 ? 2.514 20.938 -3.99 1 86.88 183 ARG B C 1
ATOM 3733 O O . ARG B 1 183 ? 2.584 22.172 -3.854 1 86.88 183 ARG B O 1
ATOM 3740 N N . ASP B 1 184 ? 1.852 20.328 -4.871 1 84.62 184 ASP B N 1
ATOM 3741 C CA . ASP B 1 184 ? 1.098 21.125 -5.844 1 84.62 184 ASP B CA 1
ATOM 3742 C C . ASP B 1 184 ? -0.11 21.797 -5.188 1 84.62 184 ASP B C 1
ATOM 3744 O O . ASP B 1 184 ? -0.414 22.953 -5.473 1 84.62 184 ASP B O 1
ATOM 3748 N N . ALA B 1 185 ? -0.702 21.109 -4.309 1 83.62 185 ALA B N 1
ATOM 3749 C CA . ALA B 1 185 ? -1.91 21.609 -3.648 1 83.62 185 ALA B CA 1
ATOM 3750 C C . ALA B 1 185 ? -1.62 22.859 -2.834 1 83.62 185 ALA B C 1
ATOM 3752 O O . ALA B 1 185 ? -2.434 23.781 -2.799 1 83.62 185 ALA B O 1
ATOM 3753 N N . VAL B 1 186 ? -0.451 22.859 -2.197 1 85 186 VAL B N 1
ATOM 3754 C CA . VAL B 1 186 ? -0.131 23.969 -1.322 1 85 186 VAL B CA 1
ATOM 3755 C C . VAL B 1 186 ? 0.772 24.969 -2.059 1 85 186 VAL B C 1
ATOM 3757 O O . VAL B 1 186 ? 1.357 25.859 -1.441 1 85 186 VAL B O 1
ATOM 3760 N N . GLU B 1 187 ? 0.978 24.719 -3.346 1 86.94 187 GLU B N 1
ATOM 3761 C CA . GLU B 1 187 ? 1.792 25.594 -4.188 1 86.94 187 GLU B CA 1
ATOM 3762 C C . GLU B 1 187 ? 3.193 25.766 -3.605 1 86.94 187 GLU B C 1
ATOM 3764 O O . GLU B 1 187 ? 3.672 26.891 -3.455 1 86.94 187 GLU B O 1
ATOM 3769 N N . SER B 1 188 ? 3.736 24.656 -3.283 1 86.56 188 SER B N 1
ATOM 3770 C CA . SER B 1 188 ? 5.059 24.609 -2.67 1 86.56 188 SER B CA 1
ATOM 3771 C C . SER B 1 188 ? 6.137 25.094 -3.641 1 86.56 188 SER B C 1
ATOM 3773 O O . SER B 1 188 ? 6.051 24.828 -4.844 1 86.56 188 SER B O 1
ATOM 3775 N N . THR B 1 189 ? 7.188 25.734 -3.084 1 81.31 189 THR B N 1
ATOM 3776 C CA . THR B 1 189 ? 8.328 26.188 -3.869 1 81.31 189 THR B CA 1
ATOM 3777 C C . THR B 1 189 ? 9.5 25.219 -3.748 1 81.31 189 THR B C 1
ATOM 3779 O O . THR B 1 189 ? 10.594 25.484 -4.246 1 81.31 189 THR B O 1
ATOM 3782 N N . PHE B 1 190 ? 9.195 24.203 -3.111 1 85 190 PHE B N 1
ATOM 3783 C CA . PHE B 1 190 ? 10.242 23.25 -2.762 1 85 190 PHE B CA 1
ATOM 3784 C C . PHE B 1 190 ? 10.797 22.578 -4.012 1 85 190 PHE B C 1
ATOM 3786 O O . PHE B 1 190 ? 10.039 22.156 -4.887 1 85 190 PHE B O 1
ATOM 3793 N N . GLN B 1 191 ? 12.18 22.625 -4.027 1 77.62 191 GLN B N 1
ATOM 3794 C CA . GLN B 1 191 ? 12.898 21.844 -5.027 1 77.62 191 GLN B CA 1
ATOM 3795 C C . GLN B 1 191 ? 13.82 20.828 -4.367 1 77.62 191 GLN B C 1
ATOM 3797 O O . GLN B 1 191 ? 14.453 21.125 -3.348 1 77.62 191 GLN B O 1
ATOM 3802 N N . GLY B 1 192 ? 13.727 19.609 -4.82 1 77.5 192 GLY B N 1
ATOM 3803 C CA . GLY B 1 192 ? 14.633 18.609 -4.293 1 77.5 192 GLY B CA 1
ATOM 3804 C C . GLY B 1 192 ? 13.93 17.578 -3.422 1 77.5 192 GLY B C 1
ATOM 3805 O O . GLY B 1 192 ? 12.82 17.141 -3.736 1 77.5 192 GLY B O 1
ATOM 3806 N N . ASP B 1 193 ? 14.797 17.125 -2.348 1 76.31 193 ASP B N 1
ATOM 3807 C CA . ASP B 1 193 ? 14.25 16.109 -1.459 1 76.31 193 ASP B CA 1
ATOM 3808 C C . ASP B 1 193 ? 14.445 16.5 0.006 1 76.31 193 ASP B C 1
ATOM 3810 O O . ASP B 1 193 ? 15.148 17.453 0.311 1 76.31 193 ASP B O 1
ATOM 3814 N N . ARG B 1 194 ? 13.75 15.828 0.859 1 85.81 194 ARG B N 1
ATOM 3815 C CA . ARG B 1 194 ? 13.828 16.094 2.293 1 85.81 194 ARG B CA 1
ATOM 3816 C C . ARG B 1 194 ? 14.484 14.93 3.029 1 85.81 194 ARG B C 1
ATOM 3818 O O . ARG B 1 194 ? 14.164 14.656 4.188 1 85.81 194 ARG B O 1
ATOM 3825 N N . LYS B 1 195 ? 15.422 14.25 2.482 1 83.75 195 LYS B N 1
ATOM 3826 C CA . LYS B 1 195 ? 16.047 13.031 2.988 1 83.75 195 LYS B CA 1
ATOM 3827 C C . LYS B 1 195 ? 16.984 13.344 4.148 1 83.75 195 LYS B C 1
ATOM 3829 O O . LYS B 1 195 ? 17.312 12.453 4.945 1 83.75 195 LYS B O 1
ATOM 3834 N N . ARG B 1 196 ? 17.312 14.641 4.316 1 84.44 196 ARG B N 1
ATOM 3835 C CA . ARG B 1 196 ? 18.281 15 5.352 1 84.44 196 ARG B CA 1
ATOM 3836 C C . ARG B 1 196 ? 17.609 15.125 6.715 1 84.44 196 ARG B C 1
ATOM 3838 O O . ARG B 1 196 ? 18.281 15.109 7.746 1 84.44 196 ARG B O 1
ATOM 3845 N N . TYR B 1 197 ? 16.203 15.211 6.613 1 87.06 197 TYR B N 1
ATOM 3846 C CA . TYR B 1 197 ? 15.609 15.391 7.934 1 87.06 197 TYR B CA 1
ATOM 3847 C C . TYR B 1 197 ? 14.305 14.609 8.055 1 87.06 197 TYR B C 1
ATOM 3849 O O . TYR B 1 197 ? 13.625 14.688 9.078 1 87.06 197 TYR B O 1
ATOM 3857 N N . GLN B 1 198 ? 13.883 13.906 7.082 1 92.38 198 GLN B N 1
ATOM 3858 C CA . GLN B 1 198 ? 12.797 12.938 7.191 1 92.38 198 GLN B CA 1
ATOM 3859 C C . GLN B 1 198 ? 13.336 11.516 7.27 1 92.38 198 GLN B C 1
ATOM 3861 O O . GLN B 1 198 ? 14.492 11.258 6.906 1 92.38 198 GLN B O 1
ATOM 3866 N N . HIS B 1 199 ? 12.5 10.609 7.762 1 95.75 199 HIS B N 1
ATOM 3867 C CA . HIS B 1 199 ? 12.961 9.234 7.953 1 95.75 199 HIS B CA 1
ATOM 3868 C C . HIS B 1 199 ? 13.156 8.523 6.617 1 95.75 199 HIS B C 1
ATOM 3870 O O . HIS B 1 199 ? 12.359 8.695 5.695 1 95.75 199 HIS B O 1
ATOM 3876 N N . PRO B 1 200 ? 14.297 7.691 6.527 1 95.5 200 PRO B N 1
ATOM 3877 C CA . PRO B 1 200 ? 14.43 6.852 5.336 1 95.5 200 PRO B CA 1
ATOM 3878 C C . PRO B 1 200 ? 13.273 5.867 5.18 1 95.5 200 PRO B C 1
ATOM 3880 O O . PRO B 1 200 ? 12.781 5.324 6.172 1 95.5 200 PRO B O 1
ATOM 3883 N N . VAL B 1 201 ? 12.859 5.59 3.945 1 95.19 201 VAL B N 1
ATOM 3884 C CA . VAL B 1 201 ? 11.688 4.77 3.66 1 95.19 201 VAL B CA 1
ATOM 3885 C C . VAL B 1 201 ? 11.93 3.34 4.137 1 95.19 201 VAL B C 1
ATOM 3887 O O . VAL B 1 201 ? 10.984 2.617 4.465 1 95.19 201 VAL B O 1
ATOM 3890 N N . GLY B 1 202 ? 13.211 2.928 4.258 1 94.94 202 GLY B N 1
ATOM 3891 C CA . GLY B 1 202 ? 13.508 1.552 4.625 1 94.94 202 GLY B CA 1
ATOM 3892 C C . GLY B 1 202 ? 13.773 1.373 6.105 1 94.94 202 GLY B C 1
ATOM 3893 O O . GLY B 1 202 ? 13.977 0.252 6.574 1 94.94 202 GLY B O 1
ATOM 3894 N N . SER B 1 203 ? 13.602 2.428 6.871 1 93.88 203 SER B N 1
ATOM 3895 C CA . SER B 1 203 ? 14.055 2.346 8.258 1 93.88 203 SER B CA 1
ATOM 3896 C C . SER B 1 203 ? 12.891 2.062 9.203 1 93.88 203 SER B C 1
ATOM 3898 O O . SER B 1 203 ? 11.844 2.707 9.117 1 93.88 203 SER B O 1
ATOM 3900 N N . THR B 1 204 ? 13.148 1.13 10.102 1 94.94 204 THR B N 1
ATOM 3901 C CA . THR B 1 204 ? 12.203 0.896 11.188 1 94.94 204 THR B CA 1
ATOM 3902 C C . THR B 1 204 ? 12.711 1.532 12.484 1 94.94 204 THR B C 1
ATOM 3904 O O . THR B 1 204 ? 11.914 1.929 13.336 1 94.94 204 THR B O 1
ATOM 3907 N N . SER B 1 205 ? 13.984 1.683 12.578 1 95.56 205 SER B N 1
ATOM 3908 C CA . SER B 1 205 ? 14.594 2.105 13.836 1 95.56 205 SER B CA 1
ATOM 3909 C C . SER B 1 205 ? 14.352 3.588 14.094 1 95.56 205 SER B C 1
ATOM 3911 O O . SER B 1 205 ? 14.109 3.99 15.234 1 95.56 205 SER B O 1
ATOM 3913 N N . HIS B 1 206 ? 14.391 4.391 13.031 1 95.81 206 HIS B N 1
ATOM 3914 C CA . HIS B 1 206 ? 14.109 5.812 13.203 1 95.81 206 HIS B CA 1
ATOM 3915 C C . HIS B 1 206 ? 12.688 6.035 13.711 1 95.81 206 HIS B C 1
ATOM 3917 O O . HIS B 1 206 ? 12.461 6.895 14.562 1 95.81 206 HIS B O 1
ATOM 3923 N N . ALA B 1 207 ? 11.844 5.234 13.188 1 96.12 207 ALA B N 1
ATOM 3924 C CA . ALA B 1 207 ? 10.445 5.355 13.602 1 96.12 207 ALA B CA 1
ATOM 3925 C C . ALA B 1 207 ? 10.273 4.965 15.07 1 96.12 207 ALA B C 1
ATOM 3927 O O . ALA B 1 207 ? 9.562 5.641 15.82 1 96.12 207 ALA B O 1
ATOM 3928 N N . ALA B 1 208 ? 10.945 3.902 15.453 1 96.81 208 ALA B N 1
ATOM 3929 C CA . ALA B 1 208 ? 10.852 3.426 16.828 1 96.81 208 ALA B CA 1
ATOM 3930 C C . ALA B 1 208 ? 11.422 4.453 17.812 1 96.81 208 ALA B C 1
ATOM 3932 O O . ALA B 1 208 ? 10.828 4.711 18.859 1 96.81 208 ALA B O 1
ATOM 3933 N N . LEU B 1 209 ? 12.539 5.016 17.438 1 97.12 209 LEU B N 1
ATOM 3934 C CA . LEU B 1 209 ? 13.164 6.031 18.266 1 97.12 209 LEU B CA 1
ATOM 3935 C C . LEU B 1 209 ? 12.266 7.258 18.406 1 97.12 209 LEU B C 1
ATOM 3937 O O . LEU B 1 209 ? 12.125 7.812 19.5 1 97.12 209 LEU B O 1
ATOM 3941 N N . ALA B 1 210 ? 11.727 7.664 17.312 1 97.56 210 ALA B N 1
ATOM 3942 C CA . ALA B 1 210 ? 10.852 8.828 17.312 1 97.56 210 ALA B CA 1
ATOM 3943 C C . ALA B 1 210 ? 9.594 8.57 18.156 1 97.56 210 ALA B C 1
ATOM 3945 O O . ALA B 1 210 ? 9.094 9.469 18.828 1 97.56 210 ALA B O 1
ATOM 3946 N N . PHE B 1 211 ? 9.109 7.355 18.094 1 98.25 211 PHE B N 1
ATOM 3947 C CA . PHE B 1 211 ? 7.934 6.996 18.875 1 98.25 211 PHE B CA 1
ATOM 3948 C C . PHE B 1 211 ? 8.188 7.199 20.359 1 98.25 211 PHE B C 1
ATOM 3950 O O . PHE B 1 211 ? 7.414 7.871 21.047 1 98.25 211 PHE B O 1
ATOM 3957 N N . GLU B 1 212 ? 9.273 6.609 20.797 1 98.06 212 GLU B N 1
ATOM 3958 C CA . GLU B 1 212 ? 9.609 6.719 22.219 1 98.06 212 GLU B CA 1
ATOM 3959 C C . GLU B 1 212 ? 9.766 8.18 22.641 1 98.06 212 GLU B C 1
ATOM 3961 O O . GLU B 1 212 ? 9.242 8.594 23.672 1 98.06 212 GLU B O 1
ATOM 3966 N N . ARG B 1 213 ? 10.414 8.891 21.844 1 98.12 213 ARG B N 1
ATOM 3967 C CA . ARG B 1 213 ? 10.68 10.297 22.141 1 98.12 213 ARG B CA 1
ATOM 3968 C C . ARG B 1 213 ? 9.383 11.102 22.141 1 98.12 213 ARG B C 1
ATOM 3970 O O . ARG B 1 213 ? 9.133 11.859 23.094 1 98.12 213 ARG B O 1
ATOM 3977 N N . ASP B 1 214 ? 8.586 11 21.109 1 98.5 214 ASP B N 1
ATOM 3978 C CA . ASP B 1 214 ? 7.375 11.797 20.953 1 98.5 214 ASP B CA 1
ATOM 3979 C C . ASP B 1 214 ? 6.383 11.5 22.078 1 98.5 214 ASP B C 1
ATOM 3981 O O . ASP B 1 214 ? 5.758 12.414 22.625 1 98.5 214 ASP B O 1
ATOM 3985 N N . VAL B 1 215 ? 6.25 10.219 22.453 1 98.19 215 VAL B N 1
ATOM 3986 C CA . VAL B 1 215 ? 5.352 9.844 23.531 1 98.19 215 VAL B CA 1
ATOM 3987 C C . VAL B 1 215 ? 5.852 10.422 24.844 1 98.19 215 VAL B C 1
ATOM 3989 O O . VAL B 1 215 ? 5.078 11.016 25.609 1 98.19 215 VAL B O 1
ATOM 3992 N N . GLN B 1 216 ? 7.102 10.32 25.062 1 98.19 216 GLN B N 1
ATOM 3993 C CA . GLN B 1 216 ? 7.695 10.852 26.281 1 98.19 216 GLN B CA 1
ATOM 3994 C C . GLN B 1 216 ? 7.523 12.367 26.359 1 98.19 216 GLN B C 1
ATOM 3996 O O . GLN B 1 216 ? 7.352 12.93 27.438 1 98.19 216 GLN B O 1
ATOM 4001 N N . GLN B 1 217 ? 7.496 12.977 25.203 1 98.44 217 GLN B N 1
ATOM 4002 C CA . GLN B 1 217 ? 7.477 14.43 25.141 1 98.44 217 GLN B CA 1
ATOM 4003 C C . GLN B 1 217 ? 6.047 14.969 25.156 1 98.44 217 GLN B C 1
ATOM 4005 O O . GLN B 1 217 ? 5.832 16.172 25.094 1 98.44 217 GLN B O 1
ATOM 4010 N N . GLY B 1 218 ? 5.082 14.086 25.156 1 97.38 218 GLY B N 1
ATOM 4011 C CA . GLY B 1 218 ? 3.734 14.555 25.438 1 97.38 218 GLY B CA 1
ATOM 4012 C C . GLY B 1 218 ? 2.812 14.469 24.234 1 97.38 218 GLY B C 1
ATOM 4013 O O . GLY B 1 218 ? 1.761 15.109 24.203 1 97.38 218 GLY B O 1
ATOM 4014 N N . ALA B 1 219 ? 3.164 13.68 23.25 1 98.44 219 ALA B N 1
ATOM 4015 C CA . ALA B 1 219 ? 2.24 13.453 22.141 1 98.44 219 ALA B CA 1
ATOM 4016 C C . ALA B 1 219 ? 0.982 12.734 22.625 1 98.44 219 ALA B C 1
ATOM 4018 O O . ALA B 1 219 ? 1.061 11.766 23.391 1 98.44 219 ALA B O 1
ATOM 4019 N N . ASP B 1 220 ? -0.16 13.203 22.172 1 98.44 220 ASP B N 1
ATOM 4020 C CA . ASP B 1 220 ? -1.428 12.57 22.516 1 98.44 220 ASP B CA 1
ATOM 4021 C C . ASP B 1 220 ? -1.792 11.484 21.5 1 98.44 220 ASP B C 1
ATOM 4023 O O . ASP B 1 220 ? -2.596 10.594 21.797 1 98.44 220 ASP B O 1
ATOM 4027 N N . SER B 1 221 ? -1.308 11.578 20.344 1 98.56 221 SER B N 1
ATOM 4028 C CA . SER B 1 221 ? -1.403 10.609 19.266 1 98.56 221 SER B CA 1
ATOM 4029 C C . SER B 1 221 ? -0.214 10.719 18.312 1 98.56 221 SER B C 1
ATOM 4031 O O . SER B 1 221 ? 0.537 11.695 18.359 1 98.56 221 SER B O 1
ATOM 4033 N N . ILE B 1 222 ? -0.059 9.711 17.516 1 98.75 222 ILE B N 1
ATOM 4034 C CA . ILE B 1 222 ? 1.081 9.703 16.609 1 98.75 222 ILE B CA 1
ATOM 4035 C C . ILE B 1 222 ? 0.619 9.336 15.195 1 98.75 222 ILE B C 1
ATOM 4037 O O . ILE B 1 222 ? -0.355 8.602 15.031 1 98.75 222 ILE B O 1
ATOM 4041 N N . ILE B 1 223 ? 1.348 9.844 14.203 1 98.69 223 ILE B N 1
ATOM 4042 C CA . ILE B 1 223 ? 0.991 9.586 12.812 1 98.69 223 ILE B CA 1
ATOM 4043 C C . ILE B 1 223 ? 2.092 8.766 12.141 1 98.69 223 ILE B C 1
ATOM 4045 O O . ILE B 1 223 ? 3.277 8.961 12.422 1 98.69 223 ILE B O 1
ATOM 4049 N N . VAL B 1 224 ? 1.662 7.797 11.359 1 98.75 224 VAL B N 1
ATOM 4050 C CA . VAL B 1 224 ? 2.504 7.18 10.344 1 98.75 224 VAL B CA 1
ATOM 4051 C C . VAL B 1 224 ? 2.146 7.738 8.969 1 98.75 224 VAL B C 1
ATOM 4053 O O . VAL B 1 224 ? 1.008 7.605 8.508 1 98.75 224 VAL B O 1
ATOM 4056 N N . LYS B 1 225 ? 3.102 8.453 8.289 1 98.38 225 LYS B N 1
ATOM 4057 C CA . LYS B 1 225 ? 2.869 9.148 7.023 1 98.38 225 LYS B CA 1
ATOM 4058 C C . LYS B 1 225 ? 4.035 8.938 6.062 1 98.38 225 LYS B C 1
ATOM 4060 O O . LYS B 1 225 ? 5.184 9.227 6.395 1 98.38 225 LYS B O 1
ATOM 4065 N N . PRO B 1 226 ? 3.865 8.398 4.789 1 98 226 PRO B N 1
ATOM 4066 C CA . PRO B 1 226 ? 2.59 7.82 4.352 1 98 226 PRO B CA 1
ATOM 4067 C C . PRO B 1 226 ? 2.227 6.551 5.113 1 98 226 PRO B C 1
ATOM 4069 O O . PRO B 1 226 ? 2.932 6.16 6.047 1 98 226 PRO B O 1
ATOM 4072 N N . SER B 1 227 ? 1.086 5.938 4.68 1 98.38 227 SER B N 1
ATOM 4073 C CA . SER B 1 227 ? 0.636 4.879 5.578 1 98.38 227 SER B CA 1
ATOM 4074 C C . SER B 1 227 ? 0.456 3.561 4.832 1 98.38 227 SER B C 1
ATOM 4076 O O . SER B 1 227 ? 0.702 2.488 5.387 1 98.38 227 SER B O 1
ATOM 4078 N N . LEU B 1 228 ? 0.136 3.547 3.58 1 98.06 228 LEU B N 1
ATOM 4079 C CA . LEU B 1 228 ? -0.289 2.32 2.912 1 98.06 228 LEU B CA 1
ATOM 4080 C C . LEU B 1 228 ? 0.881 1.357 2.75 1 98.06 228 LEU B C 1
ATOM 4082 O O . LEU B 1 228 ? 0.723 0.146 2.922 1 98.06 228 LEU B O 1
ATOM 4086 N N . PHE B 1 229 ? 2.062 1.909 2.426 1 97.94 229 PHE B N 1
ATOM 4087 C CA . PHE B 1 229 ? 3.25 1.075 2.277 1 97.94 229 PHE B CA 1
ATOM 4088 C C . PHE B 1 229 ? 3.898 0.81 3.631 1 97.94 229 PHE B C 1
ATOM 4090 O O . PHE B 1 229 ? 4.984 0.233 3.701 1 97.94 229 PHE B O 1
ATOM 4097 N N . TYR B 1 230 ? 3.26 1.255 4.73 1 98.56 230 TYR B N 1
ATOM 4098 C CA . TYR B 1 230 ? 3.947 1.281 6.016 1 98.56 230 TYR B CA 1
ATOM 4099 C C . TYR B 1 230 ? 3.072 0.688 7.113 1 98.56 230 TYR B C 1
ATOM 4101 O O . TYR B 1 230 ? 3.164 1.091 8.273 1 98.56 230 TYR B O 1
ATOM 4109 N N . SER B 1 231 ? 2.199 -0.249 6.711 1 98.62 231 SER B N 1
ATOM 4110 C CA . SER B 1 231 ? 1.318 -0.851 7.707 1 98.62 231 SER B CA 1
ATOM 4111 C C . SER B 1 231 ? 2.105 -1.688 8.711 1 98.62 231 SER B C 1
ATOM 4113 O O . SER B 1 231 ? 1.617 -1.979 9.805 1 98.62 231 SER B O 1
ATOM 4115 N N . ASP B 1 232 ? 3.328 -2.096 8.359 1 98.69 232 ASP B N 1
ATOM 4116 C CA . ASP B 1 232 ? 4.191 -2.771 9.328 1 98.69 232 ASP B CA 1
ATOM 4117 C C . ASP B 1 232 ? 4.574 -1.838 10.469 1 98.69 232 ASP B C 1
ATOM 4119 O O . ASP B 1 232 ? 4.594 -2.248 11.633 1 98.69 232 ASP B O 1
ATOM 4123 N N . ILE B 1 233 ? 4.82 -0.574 10.156 1 98.62 233 ILE B N 1
ATOM 4124 C CA . ILE B 1 233 ? 5.137 0.429 11.164 1 98.62 233 ILE B CA 1
ATOM 4125 C C . ILE B 1 233 ? 3.891 0.751 11.984 1 98.62 233 ILE B C 1
ATOM 4127 O O . ILE B 1 233 ? 3.959 0.873 13.211 1 98.62 233 ILE B O 1
ATOM 4131 N N . VAL B 1 234 ? 2.758 0.822 11.297 1 98.75 234 VAL B N 1
ATOM 4132 C CA . VAL B 1 234 ? 1.487 1.061 11.969 1 98.75 234 VAL B CA 1
ATOM 4133 C C . VAL B 1 234 ? 1.24 -0.034 13.008 1 98.75 234 VAL B C 1
ATOM 4135 O O . VAL B 1 234 ? 0.927 0.258 14.164 1 98.75 234 VAL B O 1
ATOM 4138 N N . ALA B 1 235 ? 1.438 -1.252 12.57 1 98.56 235 ALA B N 1
ATOM 4139 C CA . ALA B 1 235 ? 1.207 -2.395 13.445 1 98.56 235 ALA B CA 1
ATOM 4140 C C . ALA B 1 235 ? 2.17 -2.381 14.633 1 98.56 235 ALA B C 1
ATOM 4142 O O . ALA B 1 235 ? 1.779 -2.686 15.758 1 98.56 235 ALA B O 1
ATOM 4143 N N . SER B 1 236 ? 3.402 -2.066 14.367 1 98.31 236 SER B N 1
ATOM 4144 C CA . SER B 1 236 ? 4.41 -2 15.414 1 98.31 236 SER B CA 1
ATOM 4145 C C . SER B 1 236 ? 4.035 -0.969 16.469 1 98.31 236 SER B C 1
ATOM 4147 O O . SER B 1 236 ? 4.145 -1.235 17.672 1 98.31 236 SER B O 1
ATOM 4149 N N . PHE B 1 237 ? 3.602 0.224 16.031 1 98.62 237 PHE B N 1
ATOM 4150 C CA . PHE B 1 237 ? 3.199 1.276 16.953 1 98.62 237 PHE B CA 1
ATOM 4151 C C . PHE B 1 237 ? 1.948 0.87 17.719 1 98.62 237 PHE B C 1
ATOM 4153 O O . PHE B 1 237 ? 1.865 1.078 18.938 1 98.62 237 PHE B O 1
ATOM 4160 N N . ALA B 1 238 ? 0.997 0.294 17.016 1 98.44 238 ALA B N 1
ATOM 4161 C CA . ALA B 1 238 ? -0.263 -0.102 17.641 1 98.44 238 ALA B CA 1
ATOM 4162 C C . ALA B 1 238 ? -0.033 -1.153 18.719 1 98.44 238 ALA B C 1
ATOM 4164 O O . ALA B 1 238 ? -0.734 -1.173 19.734 1 98.44 238 ALA B O 1
ATOM 4165 N N . ALA B 1 239 ? 0.916 -1.985 18.516 1 97.31 239 ALA B N 1
ATOM 4166 C CA . ALA B 1 239 ? 1.21 -3.072 19.453 1 97.31 239 ALA B CA 1
ATOM 4167 C C . ALA B 1 239 ? 1.69 -2.531 20.797 1 97.31 239 ALA B C 1
ATOM 4169 O O . ALA B 1 239 ? 1.611 -3.221 21.812 1 97.31 239 ALA B O 1
ATOM 4170 N N . LYS B 1 240 ? 2.158 -1.309 20.797 1 96.81 240 LYS B N 1
ATOM 4171 C CA . LYS B 1 240 ? 2.66 -0.707 22.031 1 96.81 240 LYS B CA 1
ATOM 4172 C C . LYS B 1 240 ? 1.511 -0.297 22.953 1 96.81 240 LYS B C 1
ATOM 4174 O O . LYS B 1 240 ? 1.697 -0.154 24.156 1 96.81 240 LYS B O 1
ATOM 4179 N N . LYS B 1 241 ? 0.313 -0.054 22.469 1 95.56 241 LYS B N 1
ATOM 4180 C CA . LYS B 1 241 ? -0.899 0.27 23.219 1 95.56 241 LYS B CA 1
ATOM 4181 C C . LYS B 1 241 ? -0.674 1.462 24.141 1 95.56 241 LYS B C 1
ATOM 4183 O O . LYS B 1 241 ? -1.074 1.434 25.312 1 95.56 241 LYS B O 1
ATOM 4188 N N . THR B 1 242 ? -0.007 2.49 23.578 1 95.5 242 THR B N 1
ATOM 4189 C CA . THR B 1 242 ? 0.329 3.654 24.391 1 95.5 242 THR B CA 1
ATOM 4190 C C . THR B 1 242 ? -0.521 4.855 24 1 95.5 242 THR B C 1
ATOM 4192 O O . THR B 1 242 ? -1.126 5.508 24.844 1 95.5 242 THR B O 1
ATOM 4195 N N . VAL B 1 243 ? -0.529 5.199 22.797 1 97.94 243 VAL B N 1
ATOM 4196 C CA . VAL B 1 243 ? -1.287 6.309 22.234 1 97.94 243 VAL B CA 1
ATOM 4197 C C . VAL B 1 243 ? -1.968 5.863 20.938 1 97.94 243 VAL B C 1
ATOM 4199 O O . VAL B 1 243 ? -1.528 4.906 20.297 1 97.94 243 VAL B O 1
ATOM 4202 N N . PRO B 1 244 ? -3.061 6.559 20.578 1 98.5 244 PRO B N 1
ATOM 4203 C CA . PRO B 1 244 ? -3.688 6.242 19.297 1 98.5 244 PRO B CA 1
ATOM 4204 C C . PRO B 1 244 ? -2.732 6.41 18.109 1 98.5 244 PRO B C 1
ATOM 4206 O O . PRO B 1 244 ? -1.938 7.352 18.094 1 98.5 244 PRO B O 1
ATOM 4209 N N . VAL B 1 245 ? -2.805 5.465 17.172 1 98.81 245 VAL B N 1
ATOM 4210 C CA . VAL B 1 245 ? -2.018 5.523 15.945 1 98.81 245 VAL B CA 1
ATOM 4211 C C . VAL B 1 245 ? -2.873 6.074 14.812 1 98.81 245 VAL B C 1
ATOM 4213 O O . VAL B 1 245 ? -3.959 5.559 14.531 1 98.81 245 VAL B O 1
ATOM 4216 N N . VAL B 1 246 ? -2.41 7.121 14.211 1 98.81 246 VAL B N 1
ATOM 4217 C CA . VAL B 1 246 ? -3.098 7.789 13.109 1 98.81 246 VAL B CA 1
ATOM 4218 C C . VAL B 1 246 ? -2.4 7.465 11.789 1 98.81 246 VAL B C 1
ATOM 4220 O O . VAL B 1 246 ? -1.169 7.449 11.719 1 98.81 246 VAL B O 1
ATOM 4223 N N . CYS B 1 247 ? -3.197 7.117 10.82 1 98.88 247 CYS B N 1
ATOM 4224 C CA . CYS B 1 247 ? -2.674 6.91 9.477 1 98.88 247 CYS B CA 1
ATOM 4225 C C . CYS B 1 247 ? -3.121 8.031 8.539 1 98.88 247 CYS B C 1
ATOM 4227 O O . CYS B 1 247 ? -4.285 8.43 8.562 1 98.88 247 CYS B O 1
ATOM 4229 N N . TYR B 1 248 ? -2.209 8.547 7.809 1 98.75 248 TYR B N 1
ATOM 4230 C CA . TYR B 1 248 ? -2.502 9.562 6.801 1 98.75 248 TYR B CA 1
ATOM 4231 C C . TYR B 1 248 ? -2.314 9 5.395 1 98.75 248 TYR B C 1
ATOM 4233 O O . TYR B 1 248 ? -1.185 8.758 4.961 1 98.75 248 TYR B O 1
ATOM 4241 N N . LEU B 1 249 ? -3.424 8.711 4.762 1 98.38 249 LEU B N 1
ATOM 4242 C CA . LEU B 1 249 ? -3.375 8.414 3.334 1 98.38 249 LEU B CA 1
ATOM 4243 C C . LEU B 1 249 ? -3.107 9.672 2.525 1 98.38 249 LEU B C 1
ATOM 4245 O O . LEU B 1 249 ? -4.027 10.445 2.25 1 98.38 249 LEU B O 1
ATOM 4249 N N . VAL B 1 250 ? -1.896 9.828 2.08 1 98.06 250 VAL B N 1
ATOM 4250 C CA . VAL B 1 250 ? -1.431 11.102 1.545 1 98.06 250 VAL B CA 1
ATOM 4251 C C . VAL B 1 250 ? -1.858 11.242 0.085 1 98.06 250 VAL B C 1
ATOM 4253 O O . VAL B 1 250 ? -2.49 10.336 -0.47 1 98.06 250 VAL B O 1
ATOM 4256 N N . SER B 1 251 ? -1.503 12.383 -0.49 1 97.62 251 SER B N 1
ATOM 4257 C CA . SER B 1 251 ? -1.985 12.773 -1.81 1 97.62 251 SER B CA 1
ATOM 4258 C C . SER B 1 251 ? -1.557 11.773 -2.877 1 97.62 251 SER B C 1
ATOM 4260 O O . SER B 1 251 ? -2.336 11.438 -3.773 1 97.62 251 SER B O 1
ATOM 4262 N N . GLY B 1 252 ? -0.31 11.297 -2.814 1 97.25 252 GLY B N 1
ATOM 4263 C CA . GLY B 1 252 ? 0.139 10.305 -3.779 1 97.25 252 GLY B CA 1
ATOM 4264 C C . GLY B 1 252 ? -0.604 8.984 -3.672 1 97.25 252 GLY B C 1
ATOM 4265 O O . GLY B 1 252 ? -0.907 8.352 -4.684 1 97.25 252 GLY B O 1
ATOM 4266 N N . GLU B 1 253 ? -0.834 8.531 -2.461 1 98.19 253 GLU B N 1
ATOM 4267 C CA . GLU B 1 253 ? -1.632 7.328 -2.244 1 98.19 253 GLU B CA 1
ATOM 4268 C C . GLU B 1 253 ? -3.061 7.516 -2.744 1 98.19 253 GLU B C 1
ATOM 4270 O O . GLU B 1 253 ? -3.639 6.605 -3.346 1 98.19 253 GLU B O 1
ATOM 4275 N N . TYR B 1 254 ? -3.592 8.719 -2.467 1 98.38 254 TYR B N 1
ATOM 4276 C CA . TYR B 1 254 ? -4.91 9.062 -2.984 1 98.38 254 TYR B CA 1
ATOM 4277 C C . TYR B 1 254 ? -4.953 8.93 -4.5 1 98.38 254 TYR B C 1
ATOM 4279 O O . TYR B 1 254 ? -5.867 8.305 -5.047 1 98.38 254 TYR B O 1
ATOM 4287 N N . LYS B 1 255 ? -4.004 9.516 -5.141 1 97.19 255 LYS B N 1
ATOM 4288 C CA . LYS B 1 255 ? -3.936 9.484 -6.598 1 97.19 255 LYS B CA 1
ATOM 4289 C C . LYS B 1 255 ? -3.838 8.047 -7.109 1 97.19 255 LYS B C 1
ATOM 4291 O O . LYS B 1 255 ? -4.531 7.672 -8.055 1 97.19 255 LYS B O 1
ATOM 4296 N N . MET B 1 256 ? -3.027 7.203 -6.5 1 97.44 256 MET B N 1
ATOM 4297 C CA . MET B 1 256 ? -2.848 5.809 -6.902 1 97.44 256 MET B CA 1
ATOM 4298 C C . MET B 1 256 ? -4.164 5.047 -6.82 1 97.44 256 MET B C 1
ATOM 4300 O O . MET B 1 256 ? -4.555 4.367 -7.77 1 97.44 256 MET B O 1
ATOM 4304 N N . ILE B 1 257 ? -4.836 5.203 -5.691 1 98 257 ILE B N 1
ATOM 4305 C CA . ILE B 1 257 ? -6.082 4.484 -5.441 1 98 257 ILE B CA 1
ATOM 4306 C C . ILE B 1 257 ? -7.156 4.961 -6.418 1 98 257 ILE B C 1
ATOM 4308 O O . ILE B 1 257 ? -7.844 4.148 -7.039 1 98 257 ILE B O 1
ATOM 4312 N N . LYS B 1 258 ? -7.242 6.246 -6.574 1 97.75 258 LYS B N 1
ATOM 4313 C CA . LYS B 1 258 ? -8.258 6.832 -7.441 1 97.75 258 LYS B CA 1
ATOM 4314 C C . LYS B 1 258 ? -8.047 6.41 -8.891 1 97.75 258 LYS B C 1
ATOM 4316 O O . LYS B 1 258 ? -8.992 5.98 -9.562 1 97.75 258 LYS B O 1
ATOM 4321 N N . ASP B 1 259 ? -6.84 6.586 -9.383 1 96.31 259 ASP B N 1
ATOM 4322 C CA . ASP B 1 259 ? -6.539 6.223 -10.766 1 96.31 259 ASP B CA 1
ATOM 4323 C C . ASP B 1 259 ? -6.832 4.746 -11.023 1 96.31 259 ASP B C 1
ATOM 4325 O O . ASP B 1 259 ? -7.434 4.391 -12.039 1 96.31 259 ASP B O 1
ATOM 4329 N N . TYR B 1 260 ? -6.398 3.898 -10.141 1 96.94 260 TYR B N 1
ATOM 4330 C CA . TYR B 1 260 ? -6.648 2.471 -10.297 1 96.94 260 TYR B CA 1
ATOM 4331 C C . TYR B 1 260 ? -8.141 2.172 -10.297 1 96.94 260 TYR B C 1
ATOM 4333 O O . TYR B 1 260 ? -8.641 1.475 -11.18 1 96.94 260 TYR B O 1
ATOM 4341 N N . GLY B 1 261 ? -8.828 2.67 -9.25 1 96.94 261 GLY B N 1
ATOM 4342 C CA . GLY B 1 261 ? -10.258 2.434 -9.125 1 96.94 261 GLY B CA 1
ATOM 4343 C C . GLY B 1 261 ? -11.039 2.871 -10.352 1 96.94 261 GLY B C 1
ATOM 4344 O O . GLY B 1 261 ? -11.914 2.146 -10.828 1 96.94 261 GLY B O 1
ATOM 4345 N N . GLU B 1 262 ? -10.703 4.02 -10.883 1 95.88 262 GLU B N 1
ATOM 4346 C CA . GLU B 1 262 ? -11.406 4.562 -12.039 1 95.88 262 GLU B CA 1
ATOM 4347 C C . GLU B 1 262 ? -11.078 3.773 -13.305 1 95.88 262 GLU B C 1
ATOM 4349 O O . GLU B 1 262 ? -11.961 3.514 -14.125 1 95.88 262 GLU B O 1
ATOM 4354 N N . SER B 1 263 ? -9.844 3.332 -13.422 1 93.75 263 SER B N 1
ATOM 4355 C CA . SER B 1 263 ? -9.422 2.645 -14.641 1 93.75 263 SER B CA 1
ATOM 4356 C C . SER B 1 263 ? -9.93 1.208 -14.664 1 93.75 263 SER B C 1
ATOM 4358 O O . SER B 1 263 ? -10.023 0.599 -15.734 1 93.75 263 SER B O 1
ATOM 4360 N N . THR B 1 264 ? -10.305 0.629 -13.531 1 93.19 264 THR B N 1
ATOM 4361 C CA . THR B 1 264 ? -10.719 -0.768 -13.477 1 93.19 264 THR B CA 1
ATOM 4362 C C . THR B 1 264 ? -12.172 -0.88 -13.023 1 93.19 264 THR B C 1
ATOM 4364 O O . THR B 1 264 ? -12.656 -1.978 -12.742 1 93.19 264 THR B O 1
ATOM 4367 N N . ASN B 1 265 ? -12.844 0.264 -12.875 1 93.75 265 ASN B N 1
ATOM 4368 C CA . ASN B 1 265 ? -14.219 0.32 -12.398 1 93.75 265 ASN B CA 1
ATOM 4369 C C . ASN B 1 265 ? -14.375 -0.372 -11.047 1 93.75 265 ASN B C 1
ATOM 4371 O O . ASN B 1 265 ? -15.289 -1.173 -10.859 1 93.75 265 ASN B O 1
ATOM 4375 N N . SER B 1 266 ? -13.367 -0.076 -10.18 1 95.31 266 SER B N 1
ATOM 4376 C CA . SER B 1 266 ? -13.367 -0.729 -8.867 1 95.31 266 SER B CA 1
ATOM 4377 C C . SER B 1 266 ? -13.094 0.272 -7.754 1 95.31 266 SER B C 1
ATOM 4379 O O . SER B 1 266 ? -12.5 -0.075 -6.73 1 95.31 266 SER B O 1
ATOM 4381 N N . LEU B 1 267 ? -13.5 1.481 -7.941 1 97.38 267 LEU B N 1
ATOM 4382 C CA . LEU B 1 267 ? -13.164 2.547 -7.004 1 97.38 267 LEU B CA 1
ATOM 4383 C C . LEU B 1 267 ? -13.68 2.221 -5.605 1 97.38 267 LEU B C 1
ATOM 4385 O O . LEU B 1 267 ? -12.93 2.291 -4.633 1 97.38 267 LEU B O 1
ATOM 4389 N N . ASP B 1 268 ? -14.898 1.793 -5.539 1 97.31 268 ASP B N 1
ATOM 4390 C CA . ASP B 1 268 ? -15.5 1.492 -4.242 1 97.31 268 ASP B CA 1
ATOM 4391 C C . ASP B 1 268 ? -14.711 0.412 -3.508 1 97.31 268 ASP B C 1
ATOM 4393 O O . ASP B 1 268 ? -14.359 0.577 -2.336 1 97.31 268 ASP B O 1
ATOM 4397 N N . ALA B 1 269 ? -14.344 -0.654 -4.172 1 96.06 269 ALA B N 1
ATOM 4398 C CA . ALA B 1 269 ? -13.664 -1.802 -3.572 1 96.06 269 ALA B CA 1
ATOM 4399 C C . ALA B 1 269 ? -12.242 -1.442 -3.152 1 96.06 269 ALA B C 1
ATOM 4401 O O . ALA B 1 269 ? -11.781 -1.855 -2.086 1 96.06 269 ALA B O 1
ATOM 4402 N N . VAL B 1 270 ? -11.578 -0.656 -3.98 1 97.75 270 VAL B N 1
ATOM 4403 C CA . VAL B 1 270 ? -10.172 -0.38 -3.689 1 97.75 270 VAL B CA 1
ATOM 4404 C C . VAL B 1 270 ? -10.07 0.654 -2.57 1 97.75 270 VAL B C 1
ATOM 4406 O O . VAL B 1 270 ? -9.156 0.598 -1.746 1 97.75 270 VAL B O 1
ATOM 4409 N N . VAL B 1 271 ? -10.977 1.629 -2.523 1 98.44 271 VAL B N 1
ATOM 4410 C CA . VAL B 1 271 ? -11.008 2.57 -1.408 1 98.44 271 VAL B CA 1
ATOM 4411 C C . VAL B 1 271 ? -11.258 1.815 -0.104 1 98.44 271 VAL B C 1
ATOM 4413 O O . VAL B 1 271 ? -10.562 2.037 0.891 1 98.44 271 VAL B O 1
ATOM 4416 N N . ARG B 1 272 ? -12.164 0.935 -0.151 1 97.88 272 ARG B N 1
ATOM 4417 C CA . ARG B 1 272 ? -12.477 0.135 1.029 1 97.88 272 ARG B CA 1
ATOM 4418 C C . ARG B 1 272 ? -11.273 -0.702 1.453 1 97.88 272 ARG B C 1
ATOM 4420 O O . ARG B 1 272 ? -10.891 -0.705 2.627 1 97.88 272 ARG B O 1
ATOM 4427 N N . GLU B 1 273 ? -10.672 -1.421 0.557 1 97.75 273 GLU B N 1
ATOM 4428 C CA . GLU B 1 273 ? -9.547 -2.295 0.866 1 97.75 273 GLU B CA 1
ATOM 4429 C C . GLU B 1 273 ? -8.367 -1.502 1.425 1 97.75 273 GLU B C 1
ATOM 4431 O O . GLU B 1 273 ? -7.746 -1.912 2.408 1 97.75 273 GLU B O 1
ATOM 4436 N N . ALA B 1 274 ? -8.086 -0.357 0.852 1 98.44 274 ALA B N 1
ATOM 4437 C CA . ALA B 1 274 ? -6.977 0.487 1.283 1 98.44 274 ALA B CA 1
ATOM 4438 C C . ALA B 1 274 ? -7.168 0.953 2.723 1 98.44 274 ALA B C 1
ATOM 4440 O O . ALA B 1 274 ? -6.246 0.858 3.541 1 98.44 274 ALA B O 1
ATOM 4441 N N . HIS B 1 275 ? -8.336 1.361 3.043 1 98.44 275 HIS B N 1
ATOM 4442 C CA . HIS B 1 275 ? -8.57 1.925 4.367 1 98.44 275 HIS B CA 1
ATOM 4443 C C . HIS B 1 275 ? -8.758 0.826 5.41 1 98.44 275 HIS B C 1
ATOM 4445 O O . HIS B 1 275 ? -8.312 0.965 6.551 1 98.44 275 HIS B O 1
ATOM 4451 N N . LEU B 1 276 ? -9.328 -0.285 5.02 1 97.56 276 LEU B N 1
ATOM 4452 C CA . LEU B 1 276 ? -9.461 -1.415 5.93 1 97.56 276 LEU B CA 1
ATOM 4453 C C . LEU B 1 276 ? -8.094 -1.989 6.289 1 97.56 276 LEU B C 1
ATOM 4455 O O . LEU B 1 276 ? -7.898 -2.486 7.398 1 97.56 276 LEU B O 1
ATOM 4459 N N . SER B 1 277 ? -7.211 -1.9 5.324 1 98 277 SER B N 1
ATOM 4460 C CA . SER B 1 277 ? -5.867 -2.404 5.586 1 98 277 SER B CA 1
ATOM 4461 C C . SER B 1 277 ? -5.199 -1.637 6.723 1 98 277 SER B C 1
ATOM 4463 O O . SER B 1 277 ? -4.504 -2.225 7.555 1 98 277 SER B O 1
ATOM 4465 N N . LEU B 1 278 ? -5.434 -0.372 6.785 1 98.56 278 LEU B N 1
ATOM 4466 C CA . LEU B 1 278 ? -4.844 0.452 7.832 1 98.56 278 LEU B CA 1
ATOM 4467 C C . LEU B 1 278 ? -5.531 0.207 9.172 1 98.56 278 LEU B C 1
ATOM 4469 O O . LEU B 1 278 ? -4.871 0.161 10.211 1 98.56 278 LEU B O 1
ATOM 4473 N N . LEU B 1 279 ? -6.84 0.029 9.133 1 98.12 279 LEU B N 1
ATOM 4474 C CA . LEU B 1 279 ? -7.566 -0.326 10.352 1 98.12 279 LEU B CA 1
ATOM 4475 C C . LEU B 1 279 ? -7.117 -1.687 10.875 1 98.12 279 LEU B C 1
ATOM 4477 O O . LEU B 1 279 ? -6.91 -1.855 12.078 1 98.12 279 LEU B O 1
ATOM 4481 N N . ARG B 1 280 ? -6.945 -2.592 9.953 1 98.06 280 ARG B N 1
ATOM 4482 C CA . ARG B 1 280 ? -6.48 -3.93 10.305 1 98.06 280 ARG B CA 1
ATOM 4483 C C . ARG B 1 280 ? -5.113 -3.873 10.984 1 98.06 280 ARG B C 1
ATOM 4485 O O . ARG B 1 280 ? -4.852 -4.621 11.93 1 98.06 280 ARG B O 1
ATOM 4492 N N . ALA B 1 281 ? -4.266 -2.961 10.523 1 98.31 281 ALA B N 1
ATOM 4493 C CA . ALA B 1 281 ? -2.91 -2.832 11.055 1 98.31 281 ALA B CA 1
ATOM 4494 C C . ALA B 1 281 ? -2.918 -2.193 12.438 1 98.31 281 ALA B C 1
ATOM 4496 O O . ALA B 1 281 ? -1.914 -2.236 13.156 1 98.31 281 ALA B O 1
ATOM 4497 N N . GLY B 1 282 ? -3.998 -1.487 12.773 1 98.31 282 GLY B N 1
ATOM 4498 C CA . GLY B 1 282 ? -4.109 -0.985 14.133 1 98.31 282 GLY B CA 1
ATOM 4499 C C . GLY B 1 282 ? -4.348 0.511 14.203 1 98.31 282 GLY B C 1
ATOM 4500 O O . GLY B 1 282 ? -4.289 1.108 15.281 1 98.31 282 GLY B O 1
ATOM 4501 N N . ALA B 1 283 ? -4.688 1.121 13.062 1 98.5 283 ALA B N 1
ATOM 4502 C CA . ALA B 1 283 ? -4.965 2.555 13.062 1 98.5 283 ALA B CA 1
ATOM 4503 C C . ALA B 1 283 ? -6.23 2.869 13.859 1 98.5 283 ALA B C 1
ATOM 4505 O O . ALA B 1 283 ? -7.227 2.148 13.758 1 98.5 283 ALA B O 1
ATOM 4506 N N . SER B 1 284 ? -6.184 3.961 14.602 1 97.69 284 SER B N 1
ATOM 4507 C CA . SER B 1 284 ? -7.34 4.457 15.344 1 97.69 284 SER B CA 1
ATOM 4508 C C . SER B 1 284 ? -8.047 5.57 14.578 1 97.69 284 SER B C 1
ATOM 4510 O O . SER B 1 284 ? -9.25 5.777 14.75 1 97.69 284 SER B O 1
ATOM 4512 N N . VAL B 1 285 ? -7.328 6.332 13.82 1 97.75 285 VAL B N 1
ATOM 4513 C CA . VAL B 1 285 ? -7.816 7.477 13.055 1 97.75 285 VAL B CA 1
ATOM 4514 C C . VAL B 1 285 ? -7.234 7.441 11.641 1 97.75 285 VAL B C 1
ATOM 4516 O O . VAL B 1 285 ? -6.062 7.105 11.453 1 97.75 285 VAL B O 1
ATOM 4519 N N . LEU B 1 286 ? -8.039 7.652 10.703 1 98.44 286 LEU B N 1
ATOM 4520 C CA . LEU B 1 286 ? -7.598 7.793 9.32 1 98.44 286 LEU B CA 1
ATOM 4521 C C . LEU B 1 286 ? -7.73 9.242 8.852 1 98.44 286 LEU B C 1
ATOM 4523 O O . LEU B 1 286 ? -8.789 9.852 9 1 98.44 286 LEU B O 1
ATOM 4527 N N . ILE B 1 287 ? -6.668 9.82 8.367 1 98.75 287 ILE B N 1
ATOM 4528 C CA . ILE B 1 287 ? -6.691 11.07 7.621 1 98.75 287 ILE B CA 1
ATOM 4529 C C . ILE B 1 287 ? -6.648 10.781 6.125 1 98.75 287 ILE B C 1
ATOM 4531 O O . ILE B 1 287 ? -5.723 10.125 5.641 1 98.75 287 ILE B O 1
ATOM 4535 N N . THR B 1 288 ? -7.645 11.25 5.387 1 98.56 288 THR B N 1
ATOM 4536 C CA . THR B 1 288 ? -7.715 10.859 3.982 1 98.56 288 THR B CA 1
ATOM 4537 C C . THR B 1 288 ? -8.57 11.852 3.193 1 98.56 288 THR B C 1
ATOM 4539 O O . THR B 1 288 ? -9.547 12.391 3.715 1 98.56 288 THR B O 1
ATOM 4542 N N . TYR B 1 289 ? -8.188 12.039 1.959 1 98.12 289 TYR B N 1
ATOM 4543 C CA . TYR B 1 289 ? -8.953 12.883 1.045 1 98.12 289 TYR B CA 1
ATOM 4544 C C . TYR B 1 289 ? -10.227 12.18 0.597 1 98.12 289 TYR B C 1
ATOM 4546 O O . TYR B 1 289 ? -11.125 12.805 0.032 1 98.12 289 TYR B O 1
ATOM 4554 N N . PHE B 1 290 ? -10.344 10.914 0.901 1 98.5 290 PHE B N 1
ATOM 4555 C CA . PHE B 1 290 ? -11.523 10.141 0.535 1 98.5 290 PHE B CA 1
ATOM 4556 C C . PHE B 1 290 ? -12.633 10.32 1.563 1 98.5 290 PHE B C 1
ATOM 4558 O O . PHE B 1 290 ? -13.672 9.664 1.488 1 98.5 290 PHE B O 1
ATOM 4565 N N . THR B 1 291 ? -12.469 11.203 2.512 1 98.56 291 THR B N 1
ATOM 4566 C CA . THR B 1 291 ? -13.398 11.352 3.627 1 98.56 291 THR B CA 1
ATOM 4567 C C . THR B 1 291 ? -14.828 11.523 3.119 1 98.56 291 THR B C 1
ATOM 4569 O O . THR B 1 291 ? -15.727 10.773 3.518 1 98.56 291 THR B O 1
ATOM 4572 N N . PRO B 1 292 ? -15.109 12.484 2.162 1 98.19 292 PRO B N 1
ATOM 4573 C CA . PRO B 1 292 ? -16.484 12.586 1.688 1 98.19 292 PRO B CA 1
ATOM 4574 C C . PRO B 1 292 ? -16.984 11.297 1.041 1 98.19 292 PRO B C 1
ATOM 4576 O O . PRO B 1 292 ? -18.125 10.875 1.286 1 98.19 292 PRO B O 1
ATOM 4579 N N . TYR B 1 293 ? -16.125 10.688 0.248 1 98.12 293 TYR B N 1
ATOM 4580 C CA . TYR B 1 293 ? -16.484 9.438 -0.42 1 98.12 293 TYR B CA 1
ATOM 4581 C C . TYR B 1 293 ? -16.828 8.359 0.594 1 98.12 293 TYR B C 1
ATOM 4583 O O . TYR B 1 293 ? -17.828 7.652 0.444 1 98.12 293 TYR B O 1
ATOM 4591 N N . ILE B 1 294 ? -15.984 8.203 1.592 1 98.19 294 ILE B N 1
ATOM 4592 C CA . ILE B 1 294 ? -16.156 7.176 2.611 1 98.19 294 ILE B CA 1
ATOM 4593 C C . ILE B 1 294 ? -17.453 7.434 3.389 1 98.19 294 ILE B C 1
ATOM 4595 O O . ILE B 1 294 ? -18.219 6.504 3.648 1 98.19 294 ILE B O 1
ATOM 4599 N N . LEU B 1 295 ? -17.703 8.664 3.738 1 97.94 295 LEU B N 1
ATOM 4600 C CA . LEU B 1 295 ? -18.891 9 4.504 1 97.94 295 LEU B CA 1
ATOM 4601 C C . LEU B 1 295 ? -20.156 8.672 3.709 1 97.94 295 LEU B C 1
ATOM 4603 O O . LEU B 1 295 ? -21.172 8.297 4.285 1 97.94 295 LEU B O 1
ATOM 4607 N N . ASP B 1 296 ? -20.062 8.711 2.4 1 97.38 296 ASP B N 1
ATOM 4608 C CA . ASP B 1 296 ? -21.203 8.406 1.531 1 97.38 296 ASP B CA 1
ATOM 4609 C C . ASP B 1 296 ? -21.391 6.895 1.381 1 97.38 296 ASP B C 1
ATOM 4611 O O . ASP B 1 296 ? -22.484 6.43 1.063 1 97.38 296 ASP B O 1
ATOM 4615 N N . HIS B 1 297 ? -20.328 6.125 1.665 1 96.12 297 HIS B N 1
ATOM 4616 C CA . HIS B 1 297 ? -20.391 4.734 1.23 1 96.12 297 HIS B CA 1
ATOM 4617 C C . HIS B 1 297 ? -20.219 3.783 2.41 1 96.12 297 HIS B C 1
ATOM 4619 O O . HIS B 1 297 ? -20.547 2.6 2.311 1 96.12 297 HIS B O 1
ATOM 4625 N N . CYS B 1 298 ? -19.688 4.25 3.525 1 92.12 298 CYS B N 1
ATOM 4626 C CA . CYS B 1 298 ? -19.188 3.369 4.578 1 92.12 298 CYS B CA 1
ATOM 4627 C C . CYS B 1 298 ? -20.328 2.584 5.215 1 92.12 298 CYS B C 1
ATOM 4629 O O . CYS B 1 298 ? -20.125 1.469 5.695 1 92.12 298 CYS B O 1
ATOM 4631 N N . ALA B 1 299 ? -21.547 3.143 5.184 1 89.38 299 ALA B N 1
ATOM 4632 C CA . ALA B 1 299 ? -22.688 2.426 5.75 1 89.38 299 ALA B CA 1
ATOM 4633 C C . ALA B 1 299 ? -22.922 1.113 5.012 1 89.38 299 ALA B C 1
ATOM 4635 O O . ALA B 1 299 ? -23.406 0.143 5.598 1 89.38 299 ALA B O 1
ATOM 4636 N N . LYS B 1 300 ? -22.516 1.082 3.779 1 89.12 300 LYS B N 1
ATOM 4637 C CA . LYS B 1 300 ? -22.734 -0.097 2.945 1 89.12 300 LYS B CA 1
ATOM 4638 C C . LYS B 1 300 ? -21.594 -1.11 3.123 1 89.12 300 LYS B C 1
ATOM 4640 O O . LYS B 1 300 ? -21.734 -2.273 2.738 1 89.12 300 LYS B O 1
ATOM 4645 N N . TRP B 1 301 ? -20.484 -0.55 3.602 1 88 301 TRP B N 1
ATOM 4646 C CA . TRP B 1 301 ? -19.312 -1.421 3.775 1 88 301 TRP B CA 1
ATOM 4647 C C . TRP B 1 301 ? -19.469 -2.287 5.02 1 88 301 TRP B C 1
ATOM 4649 O O . TRP B 1 301 ? -19.109 -3.465 5.016 1 88 301 TRP B O 1
#

InterPro domains:
  IPR001731 Delta-aminolevulinic acid dehydratase [PF00490] (2-295)
  IPR001731 Delta-aminolevulinic acid dehydratase [PIRSF001415] (34-296)
  IPR001731 Delta-aminolevulinic acid dehydratase [PR00144] (95-109)
  IPR001731 Delta-aminolevulinic acid dehydratase [PR00144] (129-148)
  IPR001731 Delta-aminolevulinic acid dehydratase [PR00144] (167-186)
  IPR001731 Delta-aminolevulinic acid dehydratase [PR00144] (218-234)
  IPR001731 Delta-aminolevulinic acid dehydratase [PR00144] (243-258)
  IPR001731 Delta-aminolevulinic acid dehydratase [PR00144] (272-291)
  IPR001731 Delta-aminolevulinic acid dehydratase [PTHR11458] (1-296)
  IPR001731 Delta-aminolevulinic acid dehydratase [SM01004] (1-298)
  IPR013785 Aldolase-type TIM barrel [G3DSA:3.20.20.70] (1-300)
  IPR030656 Delta-aminolevulinic acid dehydratase, active site [PS00169] (218-230)

Solvent-accessible surface area (backbone atoms only — not comparable to full-atom values): 30397 Å² total; per-residue (Å²): 66,35,68,42,37,27,22,74,44,50,57,68,39,79,27,86,83,48,73,88,43,44,36,33,16,19,35,94,82,61,60,24,54,69,50,52,54,52,50,53,57,40,38,78,53,65,54,54,40,36,33,38,38,48,34,61,84,82,48,35,74,76,15,62,48,62,48,33,82,81,17,31,51,37,47,48,42,42,42,45,52,68,77,38,69,82,52,42,40,28,34,61,39,63,26,26,54,22,16,52,63,26,44,61,44,32,69,38,79,55,96,87,38,80,40,70,34,59,70,65,24,44,54,50,50,33,51,31,48,49,41,38,45,73,39,61,36,47,26,41,27,45,64,41,64,59,84,64,42,51,36,50,35,46,52,52,31,45,75,67,75,38,69,82,46,40,33,39,31,36,40,33,42,40,50,59,77,42,48,56,56,43,40,60,63,32,63,47,57,54,76,88,82,54,65,91,56,29,41,60,67,59,52,63,63,63,37,53,54,33,41,56,49,35,50,74,31,59,38,58,24,35,27,33,32,61,26,59,64,34,18,31,57,42,27,56,54,33,71,64,73,77,51,52,29,28,31,30,48,37,49,31,53,48,40,27,51,50,52,45,10,65,74,66,76,36,42,71,57,45,54,49,50,58,54,35,26,41,45,57,23,40,39,71,44,56,33,29,82,52,42,69,60,43,54,74,45,51,88,78,105,65,35,68,41,38,28,22,74,45,50,57,67,39,80,28,86,82,48,72,87,44,44,37,34,16,19,34,94,83,62,60,24,54,69,49,52,55,52,50,54,56,39,39,78,54,65,54,52,39,36,33,39,38,46,34,59,84,80,48,34,72,77,14,64,48,62,48,34,81,80,18,33,50,37,48,48,42,41,41,44,52,69,77,38,69,83,51,42,41,28,36,59,38,64,27,26,53,21,16,52,64,25,44,62,45,31,69,39,81,56,96,87,37,79,39,71,34,60,70,64,24,43,53,50,51,34,49,30,48,50,41,38,46,74,37,60,35,48,28,40,27,44,66,42,63,58,84,63,40,52,36,50,37,46,51,52,30,45,76,69,75,39,69,83,47,40,34,38,32,35,41,31,40,40,49,59,76,43,47,57,55,44,39,60,63,31,63,46,55,55,75,88,80,53,65,90,57,29,38,60,69,58,53,62,62,61,36,52,54,33,42,56,50,36,50,72,30,59,38,58,24,34,28,33,32,61,26,57,67,34,20,32,58,41,26,56,53,32,71,62,73,77,51,52,30,29,31,31,50,38,48,32,54,48,41,26,52,50,54,46,10,64,76,65,77,35,41,70,58,46,55,48,50,58,54,36,25,42,45,58,23,38,39,72,43,56,32,29,82,54,42,70,60,43,54,74,44,52,89,78,105

Organism: Bremia lactucae (NCBI:txid4779)

pLDDT: mean 96.33, std 3.71, range [76.31, 98.88]